Protein AF-0000000067830386 (afdb_homodimer)

Foldseek 3Di:
DPPPPPPPPPPPPPQDDKFKAKDWWWKAAPVPGIWIKMKMKIFHDLVNLVVCVVQAAAPVLVVVDDPPDDSQVSLFSRLQSVQASVRVCVVPVPDRNNQWHWAADPLGFTDIDGPPDDQKDKEKEDDGRMIMMMITHNLKFKFKYKDFQDPVCLVVLVVLADPVLLVQQVVADDDDSSQSSVQQVRQLQRVCSSVSNHPPDRSLQSYWDHWHQDLLGIKTAGDNCRQKIKDWHDAQRMIMMMMIGDPPRIDIDDDSVSSVVVNVSRNVSNVVVVVVVPDPDPDPPVPPCPDDD/DPPPPPPPPPPPPPQDDKFKAKDWWWKAAPVPGIWIKMKMKIFHDLVNLVVCVVQAAAPVLVVVDDPPDDSQVSLFSRLQSVQASVRVCVVPVPDRNNQWHWAADPLGFTDIDGPPDDQKDKEKEDDGRMIMMMITHNLKFKFKYKDFQDPVCLVVLVVLADPVLLVQQVVADDDDSSQSSVQQVRQLQRVCSSVSNHPPDRSLQSYWDHWHQDLLGIKTAGDNCRQKIKDWHDAQRMIMMMMIGDPPRIDIDDDSVSSVVVNVSRNVSNVVVVVVVPDPDPDPPVPPCPPDD

Organism: Methylorubrum extorquens (strain ATCC 14718 / DSM 1338 / JCM 2805 / NCIMB 9133 / AM1) (NCBI:txid272630)

Radius of gyration: 28.85 Å; Cα contacts (8 Å, |Δi|>4): 1240; chains: 2; bounding box: 57×114×112 Å

InterPro domains:
  IPR008278 4'-phosphopantetheinyl transferase domain [PF01648] (141-213)
  IPR037143 4'-phosphopantetheinyl transferase domain superfamily [G3DSA:3.90.470.20] (48-140)
  IPR037143 4'-phosphopantetheinyl transferase domain superfamily [G3DSA:3.90.470.20] (142-228)
  IPR037143 4'-phosphopantetheinyl transferase domain superfamily [SSF56214] (55-132)
  IPR037143 4'-phosphopantetheinyl transferase domain superfamily [SSF56214] (141-234)

Secondary structure (DSSP, 8-state):
----------------PPEEEEEEEEEE-TTT--EEEEEEEEE--HHHHHHHGGGT--HHHHTT--TT--HHHHHHHHHHHHHHHHHHHHH-TTS-GGG-EEEE-TTS-EEEESTT--SEEEEEEEETTEEEEEEEETTS--EEEEEE--GGGHHHHHHTS-HHHHHHHHTT--S-HHHHHHHHHHHHHHHHHHHT-GGGS-GGGG-EEEEE--TTSEEEEESS-TTEEEEEEEETTEEEEEEEEPTTT-EEE--HHHHHHHHHHHHHHHHHHHHHHHS----GGG-------/----------------PPEEEEEEEEEE-TTT--EEEEEEEEE--HHHHHHHGGGT--HHHHTT--TT--HHHHHHHHHHHHHHHHHHHHH-TTS-GGG-EEEE-TTS-EEEE-TT--SEEEEEEEETTEEEEEEEETTS--EEEEEE--GGGHHHHHHTS-HHHHHHHHTT--S-HHHHHHHHHHHHHHHHHHHT-GGGS-GGGG-EEEEE--TTSEEEEESS-TTEEEEEEEETTEEEEEEEEPTTT-EEE--HHHHHHHHHHHHHHHHHHHHHHHS----GGG-------

Nearest PDB structures (foldseek):
  1qr0-assembly1_A  TM=6.878E-01  e=4.563E-08  Bacillus subtilis
  4dxe-assembly2_E  TM=7.162E-01  e=5.965E-04  Staphylococcus aureus subsp. aureus COL
  3hyk-assembly1_B  TM=7.545E-01  e=2.517E-03  Bacillus anthracis
  1fth-assembly1_C  TM=7.379E-01  e=2.371E-03  Streptococcus pneumoniae
  2bdd-assembly1_A  TM=6.436E-01  e=2.774E-02  Plasmodium yoelii yoelii

Structure (mmCIF, N/CA/C/O backbone):
data_AF-0000000067830386-model_v1
#
loop_
_entity.id
_entity.type
_entity.pdbx_description
1 polymer "4'-phosphopantetheinyl transferase domain-containing protein"
#
loop_
_atom_site.group_PDB
_atom_site.id
_atom_site.type_symbol
_atom_site.label_atom_id
_atom_site.label_alt_id
_atom_site.label_comp_id
_atom_site.label_asym_id
_atom_site.label_entity_id
_atom_site.label_seq_id
_atom_site.pdbx_PDB_ins_code
_atom_site.Cartn_x
_atom_site.Cartn_y
_atom_site.Cartn_z
_atom_site.occupancy
_atom_site.B_iso_or_equiv
_atom_site.auth_seq_id
_atom_site.auth_comp_id
_atom_site.auth_asym_id
_atom_site.auth_atom_id
_atom_site.pdbx_PDB_model_num
ATOM 1 N N . MET A 1 1 ? -26.281 -62.743 -40.25 1 28.45 1 MET A N 1
ATOM 2 C CA . MET A 1 1 ? -24.985 -62.093 -40.078 1 28.45 1 MET A CA 1
ATOM 3 C C . MET A 1 1 ? -25.119 -60.826 -39.239 1 28.45 1 MET A C 1
ATOM 5 O O . MET A 1 1 ? -25.659 -59.822 -39.706 1 28.45 1 MET A O 1
ATOM 9 N N . THR A 1 2 ? -25.433 -60.996 -37.906 1 33.27 2 THR A N 1
ATOM 10 C CA . THR A 1 2 ? -25.781 -60.167 -36.757 1 33.27 2 THR A CA 1
ATOM 11 C C . THR A 1 2 ? -24.611 -59.269 -36.364 1 33.27 2 THR A C 1
ATOM 13 O O . THR A 1 2 ? -23.566 -59.757 -35.929 1 33.27 2 THR A O 1
ATOM 16 N N . GLY A 1 3 ? -24.289 -58.257 -37.245 1 26.82 3 GLY A N 1
ATOM 17 C CA . GLY A 1 3 ? -23.169 -57.361 -37.008 1 26.82 3 GLY A CA 1
ATOM 18 C C . GLY A 1 3 ? -23.229 -56.676 -35.656 1 26.82 3 GLY A C 1
ATOM 19 O O . GLY A 1 3 ? -24.164 -55.923 -35.376 1 26.82 3 GLY A O 1
ATOM 20 N N . GLU A 1 4 ? -22.792 -57.346 -34.619 1 31 4 GLU A N 1
ATOM 21 C CA . GLU A 1 4 ? -22.572 -56.765 -33.298 1 31 4 GLU A CA 1
ATOM 22 C C . GLU A 1 4 ? -21.668 -55.538 -33.379 1 31 4 GLU A C 1
ATOM 24 O O . GLU A 1 4 ? -20.484 -55.652 -33.704 1 31 4 GLU A O 1
ATOM 29 N N . GLU A 1 5 ? -22.204 -54.4 -33.921 1 31.5 5 GLU A N 1
ATOM 30 C CA . GLU A 1 5 ? -21.429 -53.166 -33.839 1 31.5 5 GLU A CA 1
ATOM 31 C C . GLU A 1 5 ? -20.955 -52.906 -32.412 1 31.5 5 GLU A C 1
ATOM 33 O O . GLU A 1 5 ? -21.755 -52.921 -31.474 1 31.5 5 GLU A O 1
ATOM 38 N N . SER A 1 6 ? -19.725 -53.222 -32.098 1 27.4 6 SER A N 1
ATOM 39 C CA . SER A 1 6 ? -19.032 -52.929 -30.848 1 27.4 6 SER A CA 1
ATOM 40 C C . SER A 1 6 ? -19.165 -51.457 -30.474 1 27.4 6 SER A C 1
ATOM 42 O O . SER A 1 6 ? -18.975 -50.577 -31.316 1 27.4 6 SER A O 1
ATOM 44 N N . ALA A 1 7 ? -20.015 -51.167 -29.548 1 35.16 7 ALA A N 1
ATOM 45 C CA . ALA A 1 7 ? -20.096 -49.914 -28.803 1 35.16 7 ALA A CA 1
ATOM 46 C C . ALA A 1 7 ? -18.717 -49.469 -28.326 1 35.16 7 ALA A C 1
ATOM 48 O O . ALA A 1 7 ? -18.191 -50 -27.345 1 35.16 7 ALA A O 1
ATOM 49 N N . GLU A 1 8 ? -17.694 -49.354 -29.26 1 27.71 8 GLU A N 1
ATOM 50 C CA . GLU A 1 8 ? -16.469 -48.737 -28.759 1 27.71 8 GLU A CA 1
ATOM 51 C C . GLU A 1 8 ? -16.78 -47.545 -27.858 1 27.71 8 GLU A C 1
ATOM 53 O O . GLU A 1 8 ? -17.602 -46.695 -28.207 1 27.71 8 GLU A O 1
ATOM 58 N N . SER A 1 9 ? -16.551 -47.633 -26.578 1 32.17 9 SER A N 1
ATOM 59 C CA . SER A 1 9 ? -16.543 -46.72 -25.44 1 32.17 9 SER A CA 1
ATOM 60 C C . SER A 1 9 ? -15.816 -45.423 -25.777 1 32.17 9 SER A C 1
ATOM 62 O O . SER A 1 9 ? -14.656 -45.445 -26.195 1 32.17 9 SER A O 1
ATOM 64 N N . ALA A 1 10 ? -16.486 -44.479 -26.39 1 34.95 10 ALA A N 1
ATOM 65 C CA . ALA A 1 10 ? -15.906 -43.139 -26.436 1 34.95 10 ALA A CA 1
ATOM 66 C C . ALA A 1 10 ? -15.203 -42.8 -25.125 1 34.95 10 ALA A C 1
ATOM 68 O O . ALA A 1 10 ? -15.837 -42.749 -24.068 1 34.95 10 ALA A O 1
ATOM 69 N N . ALA A 1 11 ? -13.982 -43.186 -24.89 1 36.98 11 ALA A N 1
ATOM 70 C CA . ALA A 1 11 ? -13.091 -42.612 -23.885 1 36.98 11 ALA A CA 1
ATOM 71 C C . ALA A 1 11 ? -13.352 -41.118 -23.711 1 36.98 11 ALA A C 1
ATOM 73 O O . ALA A 1 11 ? -13.198 -40.34 -24.655 1 36.98 11 ALA A O 1
ATOM 74 N N . GLY A 1 12 ? -14.427 -40.709 -23.016 1 34.43 12 GLY A N 1
ATOM 75 C CA . GLY A 1 12 ? -14.726 -39.345 -22.609 1 34.43 12 GLY A CA 1
ATOM 76 C C . GLY A 1 12 ? -13.485 -38.527 -22.307 1 34.43 12 GLY A C 1
ATOM 77 O O . GLY A 1 12 ? -12.462 -39.073 -21.887 1 34.43 12 GLY A O 1
ATOM 78 N N . THR A 1 13 ? -13.142 -37.523 -23.071 1 39.64 13 THR A N 1
ATOM 79 C CA . THR A 1 13 ? -12.169 -36.484 -22.752 1 39.64 13 THR A CA 1
ATOM 80 C C . THR A 1 13 ? -12.127 -36.224 -21.249 1 39.64 13 THR A C 1
ATOM 82 O O . THR A 1 13 ? -13.127 -35.81 -20.658 1 39.64 13 THR A O 1
ATOM 85 N N . GLY A 1 14 ? -11.676 -37.034 -20.334 1 42.33 14 GLY A N 1
ATOM 86 C CA . GLY A 1 14 ? -11.474 -36.832 -18.908 1 42.33 14 GLY A CA 1
ATOM 87 C C . GLY A 1 14 ? -11.323 -35.371 -18.528 1 42.33 14 GLY A C 1
ATOM 88 O O . GLY A 1 14 ? -10.353 -34.72 -18.919 1 42.33 14 GLY A O 1
ATOM 89 N N . THR A 1 15 ? -12.411 -34.536 -18.464 1 52.46 15 THR A N 1
ATOM 90 C CA . THR A 1 15 ? -12.494 -33.141 -18.046 1 52.46 15 THR A CA 1
ATOM 91 C C . THR A 1 15 ? -11.541 -32.866 -16.887 1 52.46 15 THR A C 1
ATOM 93 O O . THR A 1 15 ? -11.711 -33.41 -15.794 1 52.46 15 THR A O 1
ATOM 96 N N . ALA A 1 16 ? -10.3 -32.545 -17.099 1 72.3 16 ALA A N 1
ATOM 97 C CA . ALA A 1 16 ? -9.231 -32.325 -16.129 1 72.3 16 ALA A CA 1
ATOM 98 C C . ALA A 1 16 ? -9.694 -31.409 -15 1 72.3 16 ALA A C 1
ATOM 100 O O . ALA A 1 16 ? -10.212 -30.319 -15.25 1 72.3 16 ALA A O 1
ATOM 101 N N . VAL A 1 17 ? -10.004 -31.924 -13.797 1 86.85 17 VAL A N 1
ATOM 102 C CA . VAL A 1 17 ? -10.374 -31.271 -12.545 1 86.85 17 VAL A CA 1
ATOM 103 C C . VAL A 1 17 ? -9.274 -30.3 -12.124 1 86.85 17 VAL A C 1
ATOM 105 O O . VAL A 1 17 ? -8.086 -30.617 -12.222 1 86.85 17 VAL A O 1
ATOM 108 N N . PRO A 1 18 ? -9.725 -29.099 -11.805 1 95.59 18 PRO A N 1
ATOM 109 C CA . PRO A 1 18 ? -8.734 -28.134 -11.323 1 95.59 18 PRO A CA 1
ATOM 110 C C . PRO A 1 18 ? -7.98 -28.628 -10.09 1 95.59 18 PRO A C 1
ATOM 112 O O . PRO A 1 18 ? -8.498 -29.456 -9.336 1 95.59 18 PRO A O 1
ATOM 115 N N . LEU A 1 19 ? -6.78 -28.348 -9.987 1 97.83 19 LEU A N 1
ATOM 116 C CA . LEU A 1 19 ? -6.005 -28.494 -8.76 1 97.83 19 LEU A CA 1
ATOM 117 C C . LEU A 1 19 ? -6.109 -27.24 -7.899 1 97.83 19 LEU A C 1
ATOM 119 O O . LEU A 1 19 ? -5.875 -26.13 -8.381 1 97.83 19 LEU A O 1
ATOM 123 N N . VAL A 1 20 ? -6.487 -27.435 -6.649 1 98 20 VAL A N 1
ATOM 124 C CA . VAL A 1 20 ? -6.546 -26.312 -5.72 1 98 20 VAL A CA 1
ATOM 125 C C . VAL A 1 20 ? -5.921 -26.711 -4.385 1 98 20 VAL A C 1
ATOM 127 O O . VAL A 1 20 ? -6.23 -27.773 -3.841 1 98 20 VAL A O 1
ATOM 130 N N . ARG A 1 21 ? -5.029 -25.947 -3.92 1 97.88 21 ARG A N 1
ATOM 131 C CA . ARG A 1 21 ? -4.471 -26.036 -2.575 1 97.88 21 ARG A CA 1
ATOM 132 C C . ARG A 1 21 ? -4.579 -24.7 -1.848 1 97.88 21 ARG A C 1
ATOM 134 O O . ARG A 1 21 ? -4.356 -23.643 -2.442 1 97.88 21 ARG A O 1
ATOM 141 N N . SER A 1 22 ? -5.001 -24.726 -0.624 1 96.63 22 SER A N 1
ATOM 142 C CA . SER A 1 22 ? -5.089 -23.506 0.172 1 96.63 22 SER A CA 1
ATOM 143 C C . SER A 1 22 ? -4.267 -23.62 1.451 1 96.63 22 SER A C 1
ATOM 145 O O . SER A 1 22 ? -4.128 -24.71 2.011 1 96.63 22 SER A O 1
ATOM 147 N N . LEU A 1 23 ? -3.709 -22.593 1.867 1 97.22 23 LEU A N 1
ATOM 148 C CA . LEU A 1 23 ? -2.926 -22.478 3.093 1 97.22 23 LEU A CA 1
ATOM 149 C C . LEU A 1 23 ? -3.415 -21.311 3.944 1 97.22 23 LEU A C 1
ATOM 151 O O . LEU A 1 23 ? -3.381 -20.16 3.504 1 97.22 23 LEU A O 1
ATOM 155 N N . ARG A 1 24 ? -3.897 -21.617 5.103 1 96.59 24 ARG A N 1
ATOM 156 C CA . ARG A 1 24 ? -4.263 -20.572 6.054 1 96.59 24 ARG A CA 1
ATOM 157 C C . ARG A 1 24 ? -3.034 -20.044 6.786 1 96.59 24 ARG A C 1
ATOM 159 O O . ARG A 1 24 ? -2.248 -20.821 7.333 1 96.59 24 ARG A O 1
ATOM 166 N N . LEU A 1 25 ? -2.851 -18.784 6.753 1 96.86 25 LEU A N 1
ATOM 167 C CA . LEU A 1 25 ? -1.75 -18.106 7.428 1 96.86 25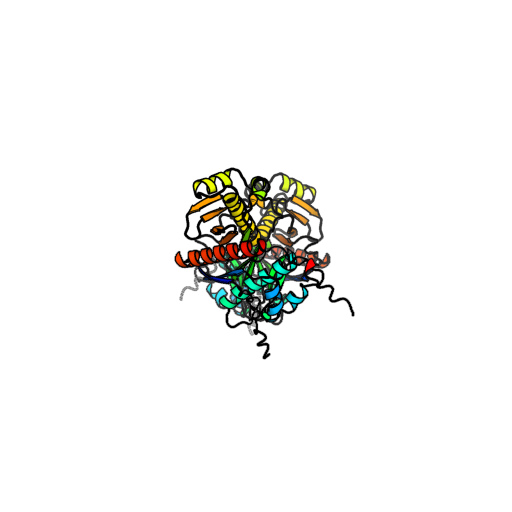 LEU A CA 1
ATOM 168 C C . LEU A 1 25 ? -2.23 -17.436 8.711 1 96.86 25 LEU A C 1
ATOM 170 O O . LEU A 1 25 ? -3.12 -16.583 8.676 1 96.86 25 LEU A O 1
ATOM 174 N N . THR A 1 26 ? -1.706 -17.845 9.77 1 96.1 26 THR A N 1
ATOM 175 C CA . THR A 1 26 ? -1.974 -17.2 11.051 1 96.1 26 THR A CA 1
ATOM 176 C C . THR A 1 26 ? -0.77 -16.38 11.506 1 96.1 26 THR A C 1
ATOM 178 O O . THR A 1 26 ? 0.34 -16.904 11.615 1 96.1 26 THR A O 1
ATOM 181 N N . LEU A 1 27 ? -1.011 -15.141 11.73 1 96.34 27 LEU A N 1
ATOM 182 C CA . LEU A 1 27 ? 0.049 -14.242 12.173 1 96.34 27 LEU A CA 1
ATOM 183 C C . LEU A 1 27 ? -0.253 -13.689 13.562 1 96.34 27 LEU A C 1
ATOM 185 O O . LEU A 1 27 ? -1.373 -13.248 13.83 1 96.34 27 LEU A O 1
ATOM 189 N N . GLU A 1 28 ? 0.675 -13.768 14.418 1 95.49 28 GLU A N 1
ATOM 190 C CA . GLU A 1 28 ? 0.606 -13.096 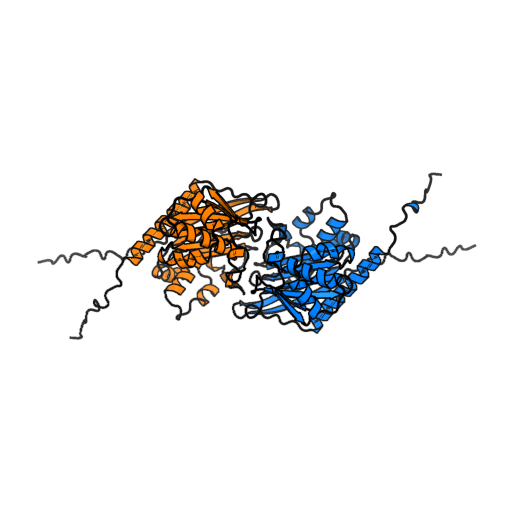15.712 1 95.49 28 GLU A CA 1
ATOM 191 C C . GLU A 1 28 ? 1.165 -11.679 15.628 1 95.49 28 GLU A C 1
ATOM 193 O O . GLU A 1 28 ? 2.318 -11.483 15.237 1 95.49 28 GLU A O 1
ATOM 198 N N . ALA A 1 29 ? 0.363 -10.772 15.993 1 93.32 29 ALA A N 1
ATOM 199 C CA . ALA A 1 29 ? 0.75 -9.366 15.922 1 93.32 29 ALA A CA 1
ATOM 200 C C . ALA A 1 29 ? 0.382 -8.63 17.207 1 93.32 29 ALA A C 1
ATOM 202 O O . ALA A 1 29 ? -0.799 -8.481 17.528 1 93.32 29 ALA A O 1
ATOM 203 N N . PRO A 1 30 ? 1.302 -8.1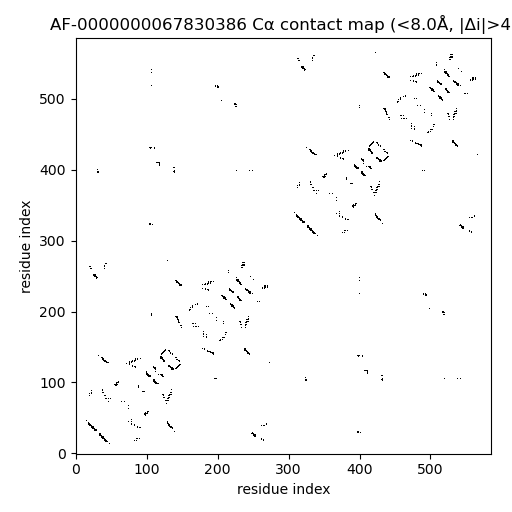31 17.914 1 89.91 30 PRO A N 1
ATOM 204 C CA . PRO A 1 30 ? 1.046 -7.478 19.2 1 89.91 30 PRO A CA 1
ATOM 205 C C . PRO A 1 30 ? 0.146 -6.252 19.071 1 89.91 30 PRO A C 1
ATOM 207 O O . PRO A 1 30 ? -0.656 -5.973 19.965 1 89.91 30 PRO A O 1
ATOM 210 N N . ARG A 1 31 ? 0.183 -5.572 18.04 1 84.76 31 ARG A N 1
ATOM 211 C CA . ARG A 1 31 ? -0.52 -4.301 17.898 1 84.76 31 ARG A CA 1
ATOM 212 C C . ARG A 1 31 ? -1.97 -4.522 17.478 1 84.76 31 ARG A C 1
ATOM 214 O O . ARG A 1 31 ? -2.851 -3.738 17.837 1 84.76 31 ARG A O 1
ATOM 221 N N . THR A 1 32 ? -2.205 -5.561 16.717 1 89.18 32 THR A N 1
ATOM 222 C CA . THR A 1 32 ? -3.52 -5.733 16.111 1 89.18 32 THR A CA 1
ATOM 223 C C . THR A 1 32 ? -4.213 -6.975 16.663 1 89.18 32 THR A C 1
ATOM 225 O O . THR A 1 32 ? -5.416 -7.16 16.468 1 89.18 32 THR A O 1
ATOM 228 N N . GLY A 1 33 ? -3.486 -7.817 17.36 1 91.11 33 GLY A N 1
ATOM 229 C CA . GLY A 1 33 ? -3.976 -9.159 17.632 1 91.11 33 GLY A CA 1
ATOM 230 C C . GLY A 1 33 ? -3.748 -10.121 16.481 1 91.11 33 GLY A C 1
ATOM 231 O O . GLY A 1 33 ? -3.105 -9.771 15.49 1 91.11 33 GLY A O 1
ATOM 232 N N . PRO A 1 34 ? -4.243 -11.292 16.639 1 93.94 34 PRO A N 1
ATOM 233 C CA . PRO A 1 34 ? -4.011 -12.301 15.603 1 93.94 34 PRO A CA 1
ATOM 234 C C . PRO A 1 34 ? -4.647 -11.931 14.265 1 93.94 34 PRO A C 1
ATOM 236 O O . PRO A 1 34 ? -5.743 -11.366 14.234 1 93.94 34 PRO A O 1
ATOM 239 N N . ILE A 1 35 ? -3.983 -12.214 13.232 1 94.85 35 ILE A N 1
ATOM 240 C CA . ILE A 1 35 ? -4.413 -11.932 11.867 1 94.85 35 ILE A CA 1
ATOM 241 C C . ILE A 1 35 ? -4.477 -13.231 11.067 1 94.85 35 ILE A C 1
ATOM 243 O O . ILE A 1 35 ? -3.613 -14.099 11.211 1 94.85 35 ILE A O 1
ATOM 247 N N . GLN A 1 36 ? -5.49 -13.315 10.273 1 95.48 36 GLN A N 1
ATOM 248 C CA . GLN A 1 36 ? -5.626 -14.451 9.367 1 95.48 36 GLN A CA 1
ATOM 249 C C . GLN A 1 36 ? -5.511 -14.009 7.911 1 95.48 36 GLN A C 1
ATOM 251 O O . GLN A 1 36 ? -5.992 -12.935 7.543 1 95.48 36 GLN A O 1
ATOM 256 N N . ALA A 1 37 ? -4.874 -14.765 7.098 1 97.26 37 ALA A N 1
ATOM 257 C CA . ALA A 1 37 ? -4.807 -14.653 5.643 1 97.26 37 ALA A CA 1
ATOM 258 C C . ALA A 1 37 ? -4.893 -16.025 4.983 1 97.26 37 ALA A C 1
ATOM 260 O O . ALA A 1 37 ? -4.757 -17.053 5.652 1 97.26 37 ALA A O 1
ATOM 261 N N . VAL A 1 38 ? -5.2 -16.028 3.715 1 98.01 38 VAL A N 1
ATOM 262 C CA . VAL A 1 38 ? -5.3 -17.302 3.011 1 98.01 38 VAL A CA 1
ATOM 263 C C . VAL A 1 38 ? -4.588 -17.205 1.663 1 98.01 38 VAL A C 1
ATOM 265 O O . VAL A 1 38 ? -4.802 -16.254 0.908 1 98.01 38 VAL A O 1
ATOM 268 N N . LEU A 1 39 ? -3.745 -18.133 1.423 1 98.36 39 LEU A N 1
ATOM 269 C CA . LEU A 1 39 ? -3.07 -18.325 0.144 1 98.36 39 LEU A CA 1
ATOM 270 C C . LEU A 1 39 ? -3.678 -19.496 -0.622 1 98.36 39 LEU A C 1
ATOM 272 O O . LEU A 1 39 ? -3.964 -20.543 -0.038 1 98.36 39 LEU A O 1
ATOM 276 N N . ALA A 1 40 ? -3.937 -19.312 -1.909 1 98.63 40 ALA A N 1
ATOM 277 C CA . ALA A 1 40 ? -4.434 -20.403 -2.743 1 98.63 40 ALA A CA 1
ATOM 278 C C . ALA A 1 40 ? -3.571 -20.579 -3.988 1 98.63 40 ALA A C 1
ATOM 280 O O . ALA A 1 40 ? -3.144 -19.597 -4.599 1 98.63 40 ALA A O 1
ATOM 281 N N . LEU A 1 41 ? -3.291 -21.749 -4.291 1 98.73 41 LEU A N 1
ATOM 282 C CA . LEU A 1 41 ? -2.694 -22.206 -5.541 1 98.73 41 LEU A CA 1
ATOM 283 C C . LEU A 1 41 ? -3.719 -22.946 -6.394 1 98.73 41 LEU A C 1
ATOM 285 O O . LEU A 1 41 ? -4.422 -23.83 -5.9 1 98.73 41 LEU A O 1
ATOM 289 N N . ALA A 1 42 ? -3.811 -22.556 -7.661 1 98.68 42 ALA A N 1
ATOM 290 C CA . ALA A 1 42 ? -4.751 -23.223 -8.558 1 98.68 42 ALA A CA 1
ATOM 291 C C . ALA A 1 42 ? -4.104 -23.52 -9.908 1 98.68 42 ALA A C 1
ATOM 293 O O . ALA A 1 42 ? -3.251 -22.761 -10.375 1 98.68 42 ALA A O 1
ATOM 294 N N . SER A 1 43 ? -4.513 -24.558 -10.502 1 98.41 43 SER A N 1
ATOM 295 C CA . SER A 1 43 ? -4.147 -24.948 -11.86 1 98.41 43 SER A CA 1
ATOM 296 C C . SER A 1 43 ? -5.332 -25.561 -12.598 1 98.41 43 SER A C 1
ATOM 298 O O . SER A 1 43 ? -5.995 -26.461 -12.078 1 98.41 43 SER A O 1
ATOM 300 N N . ALA A 1 44 ? -5.623 -25.051 -13.758 1 97.37 44 ALA A N 1
ATOM 301 C CA . ALA A 1 44 ? -6.735 -25.55 -14.563 1 97.37 44 ALA A CA 1
ATOM 302 C C . ALA A 1 44 ? -6.553 -25.19 -16.035 1 97.37 44 ALA A C 1
ATOM 304 O O . ALA A 1 44 ? -5.982 -24.146 -16.358 1 97.37 44 ALA A O 1
ATOM 305 N N . PRO A 1 45 ? -7.055 -26.009 -16.941 1 95.48 45 PRO A N 1
ATOM 306 C CA . PRO A 1 45 ? -7.005 -25.664 -18.364 1 95.48 45 PRO A CA 1
ATOM 307 C C . PRO A 1 45 ? -8.006 -24.574 -18.742 1 95.48 45 PRO A C 1
ATOM 309 O O . PRO A 1 45 ? -9.015 -24.393 -18.056 1 95.48 45 PRO A O 1
ATOM 312 N N . LEU A 1 46 ? -7.743 -23.903 -19.775 1 94.74 46 LEU A N 1
ATOM 313 C CA . LEU A 1 46 ? -8.554 -22.778 -20.229 1 94.74 46 LEU A CA 1
ATOM 314 C C . LEU A 1 46 ? -9.988 -23.218 -20.503 1 94.74 46 LEU A C 1
ATOM 316 O O . LEU A 1 46 ? -10.937 -22.517 -20.143 1 94.74 46 LEU A O 1
ATOM 320 N N . ASP A 1 47 ? -10.178 -24.411 -21.126 1 94.09 47 ASP A N 1
ATOM 321 C CA . ASP A 1 47 ? -11.511 -24.882 -21.492 1 94.09 47 ASP A CA 1
ATOM 322 C C . ASP A 1 47 ? -12.382 -25.079 -20.254 1 94.09 47 ASP A C 1
ATOM 324 O O . ASP A 1 47 ? -13.562 -24.721 -20.255 1 94.09 47 ASP A O 1
ATOM 328 N N . TRP A 1 48 ? -11.761 -25.622 -19.281 1 95.95 48 TRP A N 1
ATOM 329 C CA . TRP A 1 48 ? -12.515 -25.814 -18.047 1 95.95 48 TRP A CA 1
ATOM 330 C C . TRP A 1 48 ? -12.911 -24.474 -17.436 1 95.95 48 TRP A C 1
ATOM 332 O O . TRP A 1 48 ? -14.057 -24.289 -17.02 1 95.95 48 TRP A O 1
ATOM 342 N N . LEU A 1 49 ? -11.989 -23.568 -17.347 1 96.66 49 LEU A N 1
ATOM 343 C CA . LEU A 1 49 ? -12.236 -22.252 -16.768 1 96.66 49 LEU A CA 1
ATOM 344 C C . LEU A 1 49 ? -13.356 -21.533 -17.512 1 96.66 49 LEU A C 1
ATOM 346 O O . LEU A 1 49 ? -14.234 -20.932 -16.89 1 96.66 49 LEU A O 1
ATOM 350 N N . ASP A 1 50 ? -13.332 -21.646 -18.776 1 94.59 50 ASP A N 1
ATOM 351 C CA . ASP A 1 50 ? -14.358 -21.004 -19.591 1 94.59 50 ASP A CA 1
ATOM 352 C C . ASP A 1 50 ? -15.734 -21.606 -19.316 1 94.59 50 ASP A C 1
ATOM 354 O O . ASP A 1 50 ? -16.722 -20.879 -19.192 1 94.59 50 ASP A O 1
ATOM 358 N N . ALA A 1 51 ? -15.728 -22.864 -19.226 1 95.67 51 ALA A N 1
ATOM 359 C CA . ALA A 1 51 ? -16.99 -23.574 -19.039 1 95.67 51 ALA A CA 1
ATOM 360 C C . ALA A 1 51 ? -17.58 -23.29 -17.661 1 95.67 51 ALA A C 1
ATOM 362 O O . ALA A 1 51 ? -18.798 -23.356 -17.474 1 95.67 51 ALA A O 1
ATOM 363 N N . HIS A 1 52 ? -16.764 -22.925 -16.694 1 96.66 52 HIS A N 1
ATOM 364 C CA . HIS A 1 52 ? -17.235 -22.828 -15.317 1 96.66 52 HIS A CA 1
ATOM 365 C C . HIS A 1 52 ? -17.169 -21.39 -14.812 1 96.66 52 HIS A C 1
ATOM 367 O O . HIS A 1 52 ? -17.402 -21.132 -13.629 1 96.66 52 HIS A O 1
ATOM 373 N N . ARG A 1 53 ? -16.813 -20.413 -15.617 1 95.56 53 ARG A N 1
ATOM 374 C CA . ARG A 1 53 ? -16.539 -19.044 -15.191 1 95.56 53 ARG A CA 1
ATOM 375 C C . ARG A 1 53 ? -17.766 -18.418 -14.537 1 95.56 53 ARG A C 1
ATOM 377 O O . ARG A 1 53 ? -17.639 -17.58 -13.641 1 95.56 53 ARG A O 1
ATOM 384 N N . GLY A 1 54 ? -18.992 -18.854 -14.876 1 95.09 54 GLY A N 1
ATOM 385 C CA . GLY A 1 54 ? -20.216 -18.356 -14.266 1 95.09 54 GLY A CA 1
ATOM 386 C C . GLY A 1 54 ? -20.32 -18.68 -12.788 1 95.09 54 GLY A C 1
ATOM 387 O O . GLY A 1 54 ? -21.11 -18.066 -12.067 1 95.09 54 GLY A O 1
ATOM 388 N N . GLY A 1 55 ? -19.503 -19.62 -12.333 1 95.64 55 GLY A N 1
ATOM 389 C CA . GLY A 1 55 ? -19.56 -20.058 -10.947 1 95.64 55 GLY A CA 1
ATOM 390 C C . GLY A 1 55 ? -18.659 -19.254 -10.029 1 95.64 55 GLY A C 1
ATOM 391 O O . GLY A 1 55 ? -18.774 -19.342 -8.805 1 95.64 55 GLY A O 1
ATOM 392 N N . PHE A 1 56 ? -17.77 -18.359 -10.673 1 96.08 56 PHE A N 1
ATOM 393 C CA . PHE A 1 56 ? -16.859 -17.694 -9.749 1 96.08 56 PHE A CA 1
ATOM 394 C C . PHE A 1 56 ? -16.614 -16.251 -10.175 1 96.08 56 PHE A C 1
ATOM 396 O O . PHE A 1 56 ? -16.13 -15.439 -9.384 1 96.08 56 PHE A O 1
ATOM 403 N N . LEU A 1 57 ? -16.996 -15.813 -11.339 1 96.89 57 LEU A N 1
ATOM 404 C CA . LEU A 1 57 ? -16.709 -14.455 -11.786 1 96.89 57 LEU A CA 1
ATOM 405 C C . LEU A 1 57 ? -17.83 -13.502 -11.385 1 96.89 57 LEU A C 1
ATOM 407 O O . LEU A 1 57 ? -19.01 -13.839 -11.505 1 96.89 57 LEU A O 1
ATOM 411 N N . HIS A 1 58 ? -17.454 -12.433 -10.9 1 96.23 58 HIS A N 1
ATOM 412 C CA . HIS A 1 58 ? -18.36 -11.292 -10.82 1 96.23 58 HIS A CA 1
ATOM 413 C C . HIS A 1 58 ? -18.645 -10.717 -12.203 1 96.23 58 HIS A C 1
ATOM 415 O O . HIS A 1 58 ? -17.799 -10.791 -13.097 1 96.23 58 HIS A O 1
ATOM 421 N N . ALA A 1 59 ? -19.771 -10.068 -12.377 1 95.29 59 ALA A N 1
ATOM 422 C CA . ALA A 1 59 ? -20.166 -9.492 -13.659 1 95.29 59 ALA A CA 1
ATOM 423 C C . ALA A 1 59 ? -19.117 -8.506 -14.165 1 95.29 59 ALA A C 1
ATOM 425 O O . ALA A 1 59 ? -18.812 -8.472 -15.359 1 95.29 59 ALA A O 1
ATOM 426 N N . ALA A 1 60 ? -18.57 -7.733 -13.295 1 93.38 60 ALA A N 1
ATOM 427 C CA . ALA A 1 60 ? -17.57 -6.736 -13.666 1 93.38 60 ALA A CA 1
ATOM 428 C C . ALA A 1 60 ? -16.289 -7.402 -14.161 1 93.38 60 ALA A C 1
ATOM 430 O O . ALA A 1 60 ? -15.57 -6.839 -14.99 1 93.38 60 ALA A O 1
ATOM 431 N N . GLU A 1 61 ? -15.933 -8.574 -13.684 1 95.14 61 GLU A N 1
ATOM 432 C CA . GLU A 1 61 ? -14.778 -9.337 -14.149 1 95.14 61 GLU A CA 1
ATOM 433 C C . GLU A 1 61 ? -15.036 -9.944 -15.524 1 95.14 61 GLU A C 1
ATOM 435 O O . GLU A 1 61 ? -14.145 -9.966 -16.376 1 95.14 61 GLU A O 1
ATOM 440 N N . GLU A 1 62 ? -16.234 -10.449 -15.662 1 94.24 62 GLU A N 1
ATOM 441 C CA . GLU A 1 62 ? -16.621 -11.013 -16.952 1 94.24 62 GLU A CA 1
ATOM 442 C C . GLU A 1 62 ? -16.49 -9.98 -18.067 1 94.24 62 GLU A C 1
ATOM 444 O O . GLU A 1 62 ? -16.115 -10.318 -19.192 1 94.24 62 GLU A O 1
ATOM 449 N N . ALA A 1 63 ? -16.795 -8.802 -17.693 1 91.66 63 ALA A N 1
ATOM 450 C CA . ALA A 1 63 ? -16.752 -7.715 -18.668 1 91.66 63 ALA A CA 1
ATOM 451 C C . ALA A 1 63 ? -15.329 -7.482 -19.167 1 91.66 63 ALA A C 1
ATOM 453 O O . ALA A 1 63 ? -15.126 -6.873 -20.22 1 91.66 63 ALA A O 1
ATOM 454 N N . LEU A 1 64 ? -14.356 -7.943 -18.456 1 89.46 64 LEU A N 1
ATOM 455 C CA . LEU A 1 64 ? -12.964 -7.802 -18.868 1 89.46 64 LEU A CA 1
ATOM 456 C C . LEU A 1 64 ? -12.614 -8.812 -19.956 1 89.46 64 LEU A C 1
ATOM 458 O O . LEU A 1 64 ? -11.589 -8.676 -20.628 1 89.46 64 LEU A O 1
ATOM 462 N N . LEU A 1 65 ? -13.415 -9.873 -20.036 1 91.2 65 LEU A N 1
ATOM 463 C CA . LEU A 1 65 ? -13.185 -10.925 -21.021 1 91.2 65 LEU A CA 1
ATOM 464 C C . LEU A 1 65 ? -13.773 -10.54 -22.374 1 91.2 65 LEU A C 1
ATOM 466 O O . LEU A 1 65 ? -14.966 -10.739 -22.616 1 91.2 65 LEU A O 1
ATOM 470 N N . THR A 1 66 ? -12.988 -9.926 -23.063 1 84.92 66 THR A N 1
ATOM 471 C CA . THR A 1 66 ? -13.458 -9.543 -24.389 1 84.92 66 THR A CA 1
ATOM 472 C C . THR A 1 66 ? -13.16 -10.641 -25.406 1 84.92 66 THR A C 1
ATOM 474 O O . THR A 1 66 ? -12.276 -11.472 -25.189 1 84.92 66 THR A O 1
ATOM 477 N N . ASP A 1 67 ? -13.848 -10.656 -26.475 1 80.82 67 ASP A N 1
ATOM 478 C CA . ASP A 1 67 ? -13.646 -11.638 -27.535 1 80.82 67 ASP A CA 1
ATOM 479 C C . ASP A 1 67 ? -12.281 -11.461 -28.196 1 80.82 67 ASP A C 1
ATOM 481 O O . ASP A 1 67 ? -11.784 -12.372 -28.861 1 80.82 67 ASP A O 1
ATOM 485 N N . ARG A 1 68 ? -11.681 -10.411 -27.929 1 82.9 68 ARG A N 1
ATOM 486 C CA . ARG A 1 68 ? -10.436 -10.085 -28.617 1 82.9 68 ARG A CA 1
ATOM 487 C C . ARG A 1 68 ? -9.227 -10.547 -27.809 1 82.9 68 ARG A C 1
ATOM 489 O O . ARG A 1 68 ? -8.092 -10.471 -28.283 1 82.9 68 ARG A O 1
ATOM 496 N N . LEU A 1 69 ? -9.524 -11.074 -26.723 1 85.68 69 LEU A N 1
ATOM 497 C CA . LEU A 1 69 ? -8.392 -11.501 -25.908 1 85.68 69 LEU A CA 1
ATOM 498 C C . LEU A 1 69 ? -7.776 -12.782 -26.461 1 85.68 69 LEU A C 1
ATOM 500 O O . LEU A 1 69 ? -8.489 -13.75 -26.736 1 85.68 69 LEU A O 1
ATOM 504 N N . HIS A 1 70 ? -6.496 -12.734 -26.588 1 89.76 70 HIS A N 1
ATOM 505 C CA . HIS A 1 70 ? -5.758 -13.941 -26.942 1 89.76 70 HIS A CA 1
ATOM 506 C C . HIS A 1 70 ? -5.877 -14.999 -25.85 1 89.76 70 HIS A C 1
ATOM 508 O O . HIS A 1 70 ? -6.113 -14.671 -24.685 1 89.76 70 HIS A O 1
ATOM 514 N N . ALA A 1 71 ? -5.762 -16.228 -26.25 1 89.98 71 ALA A N 1
ATOM 515 C CA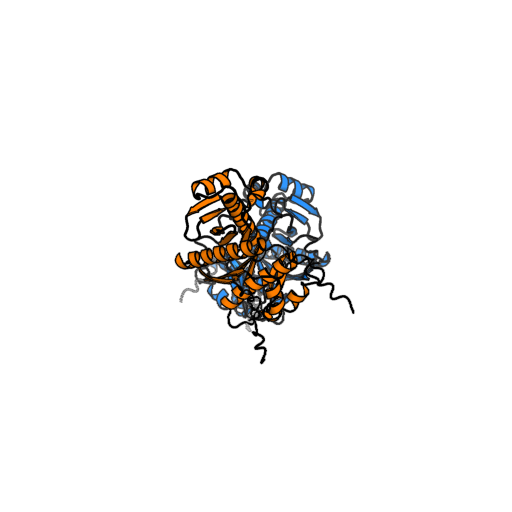 . ALA A 1 71 ? -5.974 -17.37 -25.364 1 89.98 71 ALA A CA 1
ATOM 516 C C . ALA A 1 71 ? -5.07 -17.287 -24.137 1 89.98 71 ALA A C 1
ATOM 518 O O . ALA A 1 71 ? -5.499 -17.589 -23.021 1 89.98 71 ALA A O 1
ATOM 519 N N . ARG A 1 72 ? -3.897 -16.867 -24.336 1 91.28 72 ARG A N 1
ATOM 520 C CA . ARG A 1 72 ? -2.937 -16.789 -23.239 1 91.28 72 ARG A CA 1
ATOM 521 C C . ARG A 1 72 ? -3.366 -15.75 -22.209 1 91.28 72 ARG A C 1
ATOM 523 O O . ARG A 1 72 ? -3.31 -16.002 -21.004 1 91.28 72 ARG A O 1
ATOM 530 N N . ARG A 1 73 ? -3.744 -14.611 -22.686 1 93.21 73 ARG A N 1
ATOM 531 C CA . ARG A 1 73 ? -4.188 -13.547 -21.792 1 93.21 73 ARG A CA 1
ATOM 532 C C . ARG A 1 73 ? -5.49 -13.926 -21.093 1 93.21 73 ARG A C 1
ATOM 534 O O . ARG A 1 73 ? -5.667 -13.646 -19.906 1 93.21 73 ARG A O 1
ATOM 541 N N . ARG A 1 74 ? -6.327 -14.573 -21.843 1 95.24 74 ARG A N 1
ATOM 542 C CA . ARG A 1 74 ? -7.591 -15.05 -21.292 1 95.24 74 ARG A CA 1
ATOM 543 C C . ARG A 1 74 ? -7.356 -16.068 -20.181 1 95.24 74 ARG A C 1
ATOM 545 O O . ARG A 1 74 ? -7.962 -15.979 -19.111 1 95.24 74 ARG A O 1
ATOM 552 N N . HIS A 1 75 ? -6.484 -17.004 -20.488 1 95.91 75 HIS A N 1
ATOM 553 C CA . HIS A 1 75 ? -6.147 -18.017 -19.496 1 95.91 75 HIS A CA 1
ATOM 554 C C . HIS A 1 75 ? -5.592 -17.382 -18.225 1 95.91 75 HIS A C 1
ATOM 556 O O . HIS A 1 75 ? -6 -17.738 -17.118 1 95.91 75 HIS A O 1
ATOM 562 N N . GLY A 1 76 ? -4.7 -16.42 -18.384 1 96.48 76 GLY A N 1
ATOM 563 C CA . GLY A 1 76 ? -4.117 -15.734 -17.242 1 96.48 76 GLY A CA 1
ATOM 564 C C . GLY A 1 76 ? -5.143 -15.008 -16.393 1 96.48 76 GLY A C 1
ATOM 565 O O . GLY A 1 76 ? -5.121 -15.105 -15.164 1 96.48 76 GLY A O 1
ATOM 566 N N . LEU A 1 77 ? -6.022 -1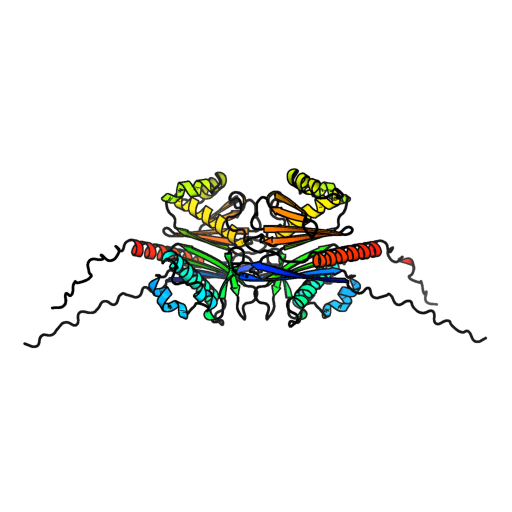4.304 -17.057 1 96.16 77 LEU A N 1
ATOM 567 C CA . LEU A 1 77 ? -7.07 -13.579 -16.348 1 96.16 77 LEU A CA 1
ATOM 568 C C . LEU A 1 77 ? -7.968 -14.54 -15.575 1 96.16 77 LEU A C 1
ATOM 570 O O . LEU A 1 77 ? -8.219 -14.339 -14.384 1 96.16 77 LEU A O 1
ATOM 574 N N . LEU A 1 78 ? -8.327 -15.618 -16.212 1 97.36 78 LEU A N 1
ATOM 575 C CA . LEU A 1 78 ? -9.291 -16.542 -15.625 1 97.36 78 LEU A CA 1
ATOM 576 C C . LEU A 1 78 ? -8.662 -17.329 -14.48 1 97.36 78 LEU A C 1
ATOM 578 O O . LEU A 1 78 ? -9.259 -17.458 -13.409 1 97.36 78 LEU A O 1
ATOM 582 N N . ILE A 1 79 ? -7.482 -17.871 -14.686 1 98.13 79 ILE A N 1
ATOM 583 C CA . ILE A 1 79 ? -6.874 -18.707 -13.656 1 98.13 79 ILE A CA 1
ATOM 584 C C . ILE A 1 79 ? -6.504 -17.849 -12.448 1 98.13 79 ILE A C 1
ATOM 586 O O . ILE A 1 79 ? -6.6 -18.302 -11.305 1 98.13 79 ILE A O 1
ATOM 590 N N . GLY A 1 80 ? -6.059 -16.603 -12.689 1 98.33 80 GLY A N 1
ATOM 591 C CA . GLY A 1 80 ? -5.792 -15.676 -11.601 1 98.33 80 GLY A CA 1
ATOM 592 C C . GLY A 1 80 ? -7.018 -15.378 -10.758 1 98.33 80 GLY A C 1
ATOM 593 O O . GLY A 1 80 ? -6.953 -15.406 -9.527 1 98.33 80 GLY A O 1
ATOM 594 N N . ARG A 1 81 ? -8.123 -15.137 -11.454 1 98.23 81 ARG A N 1
ATOM 595 C CA . ARG A 1 81 ? -9.372 -14.883 -10.743 1 98.23 81 ARG A CA 1
ATOM 596 C C . ARG A 1 81 ? -9.847 -16.132 -10.008 1 98.23 81 ARG A C 1
ATOM 598 O O . ARG A 1 81 ? -10.34 -16.046 -8.881 1 98.23 81 ARG A O 1
ATOM 605 N N . TYR A 1 82 ? -9.683 -17.233 -10.645 1 98.25 82 TYR A N 1
ATOM 606 C CA . TYR A 1 82 ? -10.094 -18.485 -10.02 1 98.25 82 TYR A CA 1
ATOM 607 C C . TYR A 1 82 ? -9.319 -18.732 -8.732 1 98.25 82 TYR A C 1
ATOM 609 O O . TYR A 1 82 ? -9.908 -19.05 -7.696 1 98.25 82 TYR A O 1
ATOM 617 N N . ALA A 1 83 ? -8.03 -18.57 -8.724 1 98.69 83 ALA A N 1
ATOM 618 C CA . ALA A 1 83 ? -7.209 -18.724 -7.526 1 98.69 83 ALA A CA 1
ATOM 619 C C . ALA A 1 83 ? -7.64 -17.746 -6.436 1 98.69 83 ALA A C 1
ATOM 621 O O . ALA A 1 83 ? -7.749 -18.119 -5.266 1 98.69 83 ALA A O 1
ATOM 622 N N . ALA A 1 84 ? -7.867 -16.548 -6.834 1 98.35 84 ALA A N 1
ATOM 623 C CA . ALA A 1 84 ? -8.281 -15.514 -5.89 1 98.35 84 ALA A CA 1
ATOM 624 C C . ALA A 1 84 ? -9.615 -15.868 -5.239 1 98.35 84 ALA A C 1
ATOM 626 O O . ALA A 1 84 ? -9.788 -15.697 -4.03 1 98.35 84 ALA A O 1
ATOM 627 N N . LYS A 1 85 ? -10.536 -16.338 -6.061 1 98.14 85 LYS A N 1
ATOM 628 C CA . LYS A 1 85 ? -11.856 -16.694 -5.549 1 98.14 85 LYS A CA 1
ATOM 629 C C . LYS A 1 85 ? -11.783 -17.918 -4.64 1 98.14 85 LYS A C 1
ATOM 631 O O . LYS A 1 85 ? -12.537 -18.024 -3.671 1 98.14 85 LYS A O 1
ATOM 636 N N . CYS A 1 86 ? -10.878 -18.828 -4.939 1 97.86 86 CYS A N 1
ATOM 637 C CA . CYS A 1 86 ? -10.649 -19.956 -4.043 1 97.86 86 CYS A CA 1
ATOM 638 C C . CYS A 1 86 ? -10.117 -19.484 -2.696 1 97.86 86 CYS A C 1
ATOM 640 O O . CYS A 1 86 ? -10.56 -19.956 -1.648 1 97.86 86 CYS A O 1
ATOM 642 N N . ALA A 1 87 ? -9.191 -18.551 -2.704 1 97.85 87 ALA A N 1
ATOM 643 C CA . ALA A 1 87 ? -8.668 -17.983 -1.464 1 97.85 87 ALA A CA 1
ATOM 644 C C . ALA A 1 87 ? -9.769 -17.278 -0.677 1 97.85 87 ALA A C 1
ATOM 646 O O . ALA A 1 87 ? -9.859 -17.424 0.544 1 97.85 87 ALA A O 1
ATOM 647 N N . LEU A 1 88 ? -10.591 -16.54 -1.406 1 95.47 88 LEU A N 1
ATOM 648 C CA . LEU A 1 88 ? -11.685 -15.807 -0.779 1 95.47 88 LEU A CA 1
ATOM 649 C C . LEU A 1 88 ? -12.672 -16.764 -0.117 1 95.47 88 LEU A C 1
ATOM 651 O O . LEU A 1 88 ? -13.115 -16.525 1.008 1 95.47 88 LEU A O 1
ATOM 655 N N . ALA A 1 89 ? -12.991 -17.825 -0.803 1 95.5 89 ALA A N 1
ATOM 656 C CA . ALA A 1 89 ? -13.936 -18.81 -0.284 1 95.5 89 ALA A CA 1
ATOM 657 C C . ALA A 1 89 ? -13.4 -19.467 0.986 1 95.5 89 ALA A C 1
ATOM 659 O O . ALA A 1 89 ? -14.164 -19.766 1.907 1 95.5 89 ALA A O 1
ATOM 660 N N . ALA A 1 90 ? -12.14 -19.646 1.006 1 95.84 90 ALA A N 1
ATOM 661 C CA . ALA A 1 90 ? -11.518 -20.233 2.19 1 95.84 90 ALA A CA 1
ATOM 662 C C . ALA A 1 90 ? -11.451 -19.224 3.333 1 95.84 90 ALA A C 1
ATOM 664 O O . ALA A 1 90 ? -11.536 -19.598 4.505 1 95.84 90 ALA A O 1
ATOM 665 N N . PHE A 1 91 ? -11.311 -18.01 3.049 1 94.16 91 PHE A N 1
ATOM 666 C CA . PHE A 1 91 ? -11.185 -16.939 4.03 1 94.16 91 PHE A CA 1
ATOM 667 C C . PHE A 1 91 ? -12.545 -16.575 4.612 1 94.16 91 PHE A C 1
ATOM 669 O O . PHE A 1 91 ? -12.673 -16.365 5.82 1 94.16 91 PHE A O 1
ATOM 676 N N . ARG A 1 92 ? -13.481 -16.458 3.691 1 92.44 92 ARG A N 1
ATOM 677 C CA . ARG A 1 92 ? -14.853 -16.103 4.039 1 92.44 92 ARG A CA 1
ATOM 678 C C . ARG A 1 92 ? -15.848 -17.055 3.385 1 92.44 92 ARG A C 1
ATOM 680 O O . ARG A 1 92 ? -16.55 -16.677 2.445 1 92.44 92 ARG A O 1
ATOM 687 N N . PRO A 1 93 ? -16.091 -18.133 3.963 1 92.58 93 PRO A N 1
ATOM 688 C CA . PRO A 1 93 ? -16.928 -19.157 3.334 1 92.58 93 PRO A CA 1
ATOM 689 C C . PRO A 1 93 ? -18.391 -18.735 3.219 1 92.58 93 PRO A C 1
ATOM 691 O O . PRO A 1 93 ? -19.142 -19.308 2.426 1 92.58 93 PRO A O 1
ATOM 694 N N . GLU A 1 94 ? -18.804 -17.706 3.953 1 90.91 94 GLU A N 1
ATOM 695 C CA . GLU A 1 94 ? -20.2 -17.282 3.966 1 90.91 94 GLU A CA 1
ATOM 696 C C . GLU A 1 94 ? -20.513 -16.374 2.78 1 90.91 94 GLU A C 1
ATOM 698 O O . GLU A 1 94 ? -21.68 -16.121 2.475 1 90.91 94 GLU A O 1
ATOM 703 N N . LEU A 1 95 ? -19.498 -15.973 2.124 1 90.12 95 LEU A N 1
ATOM 704 C CA . LEU A 1 95 ? -19.71 -15.047 1.017 1 90.12 95 LEU A CA 1
ATOM 705 C C . LEU A 1 95 ? -19.723 -15.787 -0.316 1 90.12 95 LEU A C 1
ATOM 707 O O . LEU A 1 95 ? -18.955 -16.731 -0.514 1 90.12 95 LEU A O 1
ATOM 711 N N . ASP A 1 96 ? -20.557 -15.373 -1.213 1 93.33 96 ASP A N 1
ATOM 712 C CA . ASP A 1 96 ? -20.53 -15.847 -2.594 1 93.33 96 ASP A CA 1
ATOM 713 C C . ASP A 1 96 ? -19.451 -15.128 -3.401 1 93.33 96 ASP A C 1
ATOM 715 O O . ASP A 1 96 ? -19.502 -13.907 -3.565 1 93.33 96 ASP A O 1
ATOM 719 N N . PRO A 1 97 ? -18.501 -15.835 -3.892 1 91.54 97 PRO A N 1
ATOM 720 C CA . PRO A 1 97 ? -17.426 -15.195 -4.654 1 91.54 97 PRO A CA 1
ATOM 721 C C . PRO A 1 97 ? -17.946 -14.367 -5.826 1 91.54 97 PRO A C 1
ATOM 723 O O . PRO A 1 97 ? -17.292 -13.411 -6.25 1 91.54 97 PRO A O 1
ATOM 726 N N . ARG A 1 98 ? -19.085 -14.695 -6.373 1 94.38 98 ARG A N 1
ATOM 727 C CA . ARG A 1 98 ? -19.663 -13.99 -7.512 1 94.38 98 ARG A CA 1
ATOM 728 C C . ARG A 1 98 ? -20.13 -12.595 -7.113 1 94.38 98 ARG A C 1
ATOM 730 O O . ARG A 1 98 ? -20.387 -11.75 -7.974 1 94.38 98 ARG A O 1
ATOM 737 N N . ASP A 1 99 ? -20.213 -12.36 -5.82 1 93.11 99 ASP A N 1
ATOM 738 C CA . ASP A 1 99 ? -20.673 -11.066 -5.326 1 93.11 99 ASP A CA 1
ATOM 739 C C . ASP A 1 99 ? -19.499 -10.115 -5.101 1 93.11 99 ASP A C 1
ATOM 741 O O . ASP A 1 99 ? -19.697 -8.934 -4.809 1 93.11 99 ASP A O 1
ATOM 745 N N . LEU A 1 100 ? -18.349 -10.668 -5.302 1 92.76 100 LEU A N 1
ATOM 746 C CA . LEU A 1 100 ? -17.144 -9.877 -5.072 1 92.76 100 LEU A CA 1
ATOM 747 C C . LEU A 1 100 ? -16.354 -9.703 -6.364 1 92.76 100 LEU A C 1
ATOM 749 O O . LEU A 1 100 ? -16.14 -10.668 -7.101 1 92.76 100 LEU A O 1
ATOM 753 N N . ALA A 1 101 ? -15.991 -8.55 -6.598 1 94.39 101 ALA A N 1
ATOM 754 C CA . ALA A 1 101 ? -15.269 -8.242 -7.83 1 94.39 101 ALA A CA 1
ATOM 755 C C . ALA A 1 101 ? -13.793 -7.973 -7.548 1 94.39 101 ALA A C 1
ATOM 757 O O . ALA A 1 101 ? -13.452 -7.332 -6.551 1 94.39 101 ALA A O 1
ATOM 758 N N . ILE A 1 102 ? -12.963 -8.447 -8.378 1 95.63 102 ILE A N 1
ATOM 759 C CA . ILE A 1 102 ? -11.544 -8.111 -8.405 1 95.63 102 ILE A CA 1
ATOM 760 C C . ILE A 1 102 ? -11.216 -7.36 -9.694 1 95.63 102 ILE A C 1
ATOM 762 O O . ILE A 1 102 ? -11.179 -7.954 -10.774 1 95.63 102 ILE A O 1
ATOM 766 N N . ARG A 1 103 ? -10.993 -6.097 -9.578 1 93.82 103 ARG A N 1
ATOM 767 C CA . ARG A 1 103 ? -10.682 -5.24 -10.717 1 93.82 103 ARG A CA 1
ATOM 768 C C . ARG A 1 103 ? -9.368 -4.496 -10.5 1 93.82 103 ARG A C 1
ATOM 770 O O . ARG A 1 103 ? -8.917 -4.342 -9.364 1 93.82 103 ARG A O 1
ATOM 777 N N . PRO A 1 104 ? -8.75 -4.097 -11.616 1 93.28 104 PRO A N 1
ATOM 778 C CA . PRO A 1 104 ? -7.505 -3.342 -11.455 1 93.28 104 PRO A CA 1
ATOM 779 C C . PRO A 1 104 ? -7.732 -1.949 -10.872 1 93.28 104 PRO A C 1
ATOM 781 O O . PRO A 1 104 ? -8.718 -1.288 -11.208 1 93.28 104 PRO A O 1
ATOM 784 N N . GLY A 1 105 ? -6.877 -1.533 -9.988 1 94.23 105 GLY A N 1
ATOM 785 C CA . GLY A 1 105 ? -6.794 -0.132 -9.606 1 94.23 105 GLY A CA 1
ATOM 786 C C . GLY A 1 105 ? -6.068 0.723 -10.627 1 94.23 105 GLY A C 1
ATOM 787 O O . GLY A 1 105 ? -5.774 0.264 -11.733 1 94.23 105 GLY A O 1
ATOM 788 N N . VAL A 1 106 ? -5.751 1.96 -10.257 1 94.78 106 VAL A N 1
ATOM 789 C CA . VAL A 1 106 ? -5.199 2.922 -11.205 1 94.78 106 VAL A CA 1
ATOM 790 C C . VAL A 1 106 ? -3.776 2.516 -11.583 1 94.78 106 VAL A C 1
ATOM 792 O O . VAL A 1 106 ? -3.266 2.919 -12.631 1 94.78 106 VAL A O 1
ATOM 795 N N . LEU A 1 107 ? -3.111 1.766 -10.714 1 93.3 107 LEU A N 1
ATOM 796 C CA . LEU A 1 107 ? -1.762 1.284 -10.988 1 93.3 107 LEU A CA 1
ATOM 797 C C . LEU A 1 107 ? -1.785 -0.172 -11.441 1 93.3 107 LEU A C 1
ATOM 799 O O . LEU A 1 107 ? -0.786 -0.882 -11.312 1 93.3 107 LEU A O 1
ATOM 803 N N . GLU A 1 108 ? -2.942 -0.732 -11.739 1 91.55 108 GLU A N 1
ATOM 804 C CA . GLU A 1 108 ? -3.17 -2.069 -12.278 1 91.55 108 GLU A CA 1
ATOM 805 C C . GLU A 1 108 ? -3.104 -3.126 -11.179 1 91.55 108 GLU A C 1
ATOM 807 O O . GLU A 1 108 ? -3.132 -4.325 -11.461 1 91.55 108 GLU A O 1
ATOM 812 N N . GLN A 1 109 ? -2.97 -2.69 -9.966 1 92.83 109 GLN A N 1
ATOM 813 C CA . GLN A 1 109 ? -3.014 -3.635 -8.855 1 92.83 109 GLN A CA 1
ATOM 814 C C . GLN A 1 109 ? -4.424 -4.183 -8.655 1 92.83 109 GLN A C 1
ATOM 816 O O . GLN A 1 109 ? -5.408 -3.465 -8.843 1 92.83 109 GLN A O 1
ATOM 821 N N . PRO A 1 110 ? -4.534 -5.457 -8.341 1 95.08 110 PRO A N 1
ATOM 822 C CA . PRO A 1 110 ? -5.876 -5.987 -8.089 1 95.08 110 PRO A CA 1
ATOM 823 C C . PRO A 1 110 ? -6.534 -5.365 -6.859 1 95.08 110 PRO A C 1
ATOM 825 O O . PRO A 1 110 ? -5.873 -5.159 -5.838 1 95.08 110 PRO A O 1
ATOM 828 N N . VAL A 1 111 ? -7.794 -5.071 -6.976 1 94.42 111 VAL A N 1
ATOM 829 C CA . VAL A 1 111 ? -8.587 -4.492 -5.897 1 94.42 111 VAL A CA 1
ATOM 830 C C . VAL A 1 111 ? -9.871 -5.298 -5.709 1 94.42 111 VAL A C 1
ATOM 832 O O . VAL A 1 111 ? -10.6 -5.549 -6.672 1 94.42 111 VAL A O 1
ATOM 835 N N . LEU A 1 112 ? -10.086 -5.683 -4.535 1 93.2 112 LEU A N 1
ATOM 836 C CA . LEU A 1 112 ? -11.293 -6.418 -4.173 1 93.2 112 LEU A CA 1
ATOM 837 C C . LEU A 1 112 ? -12.416 -5.463 -3.785 1 93.2 112 LEU A C 1
ATOM 839 O O . LEU A 1 112 ? -12.19 -4.496 -3.054 1 93.2 112 LEU A O 1
ATOM 843 N N . SER A 1 113 ? -13.599 -5.688 -4.336 1 89.57 113 SER A N 1
ATOM 844 C CA . SER A 1 113 ? -14.75 -4.864 -3.983 1 89.57 113 SER A CA 1
ATOM 845 C C . SER A 1 113 ? -16.021 -5.701 -3.886 1 89.57 113 SER A C 1
ATOM 847 O O . SER A 1 113 ? -16.118 -6.765 -4.501 1 89.57 113 SER A O 1
ATOM 849 N N . GLY A 1 114 ? -16.91 -5.21 -3.127 1 86.19 114 GLY A N 1
ATOM 850 C CA . GLY A 1 114 ? -18.19 -5.875 -2.938 1 86.19 114 GLY A CA 1
ATOM 851 C C . GLY A 1 114 ? -18.744 -5.715 -1.535 1 86.19 114 GLY A C 1
ATOM 852 O O . GLY A 1 114 ? -18.024 -5.309 -0.62 1 86.19 114 GLY A O 1
ATOM 853 N N . ALA A 1 115 ? -19.989 -5.968 -1.432 1 76.75 115 ALA A N 1
ATOM 854 C CA . ALA A 1 115 ? -20.639 -5.837 -0.13 1 76.75 115 ALA A CA 1
ATOM 855 C C . ALA A 1 115 ? -20.108 -6.875 0.855 1 76.75 115 ALA A C 1
ATOM 857 O O . ALA A 1 115 ? -19.883 -8.03 0.487 1 76.75 115 ALA A O 1
ATOM 858 N N . GLY A 1 116 ? -19.828 -6.451 2.045 1 71.11 116 GLY A N 1
ATOM 859 C CA . GLY A 1 116 ? -19.433 -7.368 3.102 1 71.11 116 GLY A CA 1
ATOM 860 C C . GLY A 1 116 ? -17.929 -7.521 3.229 1 71.11 116 GLY A C 1
ATOM 861 O O . GLY A 1 116 ? -17.442 -8.168 4.158 1 71.11 116 GLY A O 1
ATOM 862 N N . VAL A 1 117 ? -17.273 -7.037 2.214 1 65.91 117 VAL A N 1
ATOM 863 C CA . VAL A 1 117 ? -15.822 -7.155 2.318 1 65.91 117 VAL A CA 1
ATOM 864 C C . VAL A 1 117 ? -15.248 -5.903 2.978 1 65.91 117 VAL A C 1
ATOM 866 O O . VAL A 1 117 ? -15.487 -4.785 2.516 1 65.91 117 VAL A O 1
ATOM 869 N N . GLU A 1 118 ? -14.814 -6.193 4.163 1 75.65 118 GLU A N 1
ATOM 870 C CA . GLU A 1 118 ? -14.258 -5.028 4.845 1 75.65 118 GLU A CA 1
ATOM 871 C C . GLU A 1 118 ? -12.734 -5.014 4.76 1 75.65 118 GLU A C 1
ATOM 873 O O . GLU A 1 118 ? -12.071 -5.929 5.252 1 75.65 118 GLU A O 1
ATOM 878 N N . ASN A 1 119 ? -12.179 -4.148 4.095 1 86.49 119 ASN A N 1
ATOM 879 C CA . ASN A 1 119 ? -10.796 -3.692 4.007 1 86.49 119 ASN A CA 1
ATOM 880 C C . ASN A 1 119 ? -9.829 -4.86 3.838 1 86.49 119 ASN A C 1
ATOM 882 O O . ASN A 1 119 ? -8.85 -4.974 4.579 1 86.49 119 ASN A O 1
ATOM 886 N N . LEU A 1 120 ? -10.124 -5.748 2.89 1 91.38 120 LEU A N 1
ATOM 887 C CA . LEU A 1 120 ? -9.244 -6.843 2.495 1 91.38 120 LEU A CA 1
ATOM 888 C C . LEU A 1 120 ? -8.384 -6.445 1.301 1 91.38 120 LEU A C 1
ATOM 890 O O . LEU A 1 120 ? -8.84 -5.715 0.417 1 91.38 120 LEU A O 1
ATOM 894 N N . GLY A 1 121 ? -7.205 -6.895 1.389 1 93.75 121 GLY A N 1
ATOM 895 C CA . GLY A 1 121 ? -6.318 -6.817 0.239 1 93.75 121 GLY A CA 1
ATOM 896 C C . GLY A 1 121 ? -6.178 -8.136 -0.497 1 93.75 121 GLY A C 1
ATOM 897 O O . GLY A 1 121 ? -6.583 -9.183 0.012 1 93.75 121 GLY A O 1
ATOM 898 N N . ILE A 1 122 ? -5.658 -8.033 -1.706 1 96.43 122 ILE A N 1
ATOM 899 C CA . ILE A 1 122 ? -5.433 -9.218 -2.527 1 96.43 122 ILE A CA 1
ATOM 900 C C . ILE A 1 122 ? -4.171 -9.032 -3.367 1 96.43 122 ILE A C 1
ATOM 902 O O . ILE A 1 122 ? -3.883 -7.926 -3.829 1 96.43 122 ILE A O 1
ATOM 906 N N . SER A 1 123 ? -3.422 -9.991 -3.471 1 97.86 123 SER A N 1
ATOM 907 C CA . SER A 1 123 ? -2.314 -10.111 -4.412 1 97.86 123 SER A CA 1
ATOM 908 C C . SER A 1 123 ? -2.406 -11.407 -5.212 1 97.86 123 SER A C 1
ATOM 910 O O . SER A 1 123 ? -2.763 -12.454 -4.667 1 97.86 123 SER A O 1
ATOM 912 N N . LEU A 1 124 ? -2.141 -11.348 -6.487 1 98.08 124 LEU A N 1
ATOM 913 C CA . LEU A 1 124 ? -2.226 -12.562 -7.292 1 98.08 124 LEU A CA 1
ATOM 914 C C . LEU A 1 124 ? -1.169 -12.561 -8.391 1 98.08 124 LEU A C 1
ATOM 916 O O . LEU A 1 124 ? -0.642 -11.506 -8.75 1 98.08 124 LEU A O 1
ATOM 920 N N . SER A 1 125 ? -0.85 -13.656 -8.873 1 98.37 125 SER A N 1
ATOM 921 C CA . SER A 1 125 ? 0.123 -13.901 -9.933 1 98.37 125 SER A CA 1
ATOM 922 C C . SER A 1 125 ? -0.186 -15.194 -10.68 1 98.37 125 SER A C 1
ATOM 924 O O . SER A 1 125 ? -0.814 -16.101 -10.128 1 98.37 125 SER A O 1
ATOM 926 N N . HIS A 1 126 ? 0.202 -15.222 -11.927 1 98.15 126 HIS A N 1
ATOM 927 C CA . HIS A 1 126 ? 0.009 -16.451 -12.689 1 98.15 126 HIS A CA 1
ATOM 928 C C . HIS A 1 126 ? 1.176 -16.699 -13.638 1 98.15 126 HIS A C 1
ATOM 930 O O . HIS A 1 126 ? 1.872 -15.76 -14.032 1 98.15 126 HIS A O 1
ATOM 936 N N . ALA A 1 127 ? 1.37 -17.917 -13.962 1 97.31 127 ALA A N 1
ATOM 937 C CA . ALA A 1 127 ? 2.262 -18.446 -14.99 1 97.31 127 ALA A CA 1
ATOM 938 C C . ALA A 1 127 ? 1.582 -19.553 -15.791 1 97.31 127 ALA A C 1
ATOM 940 O O . ALA A 1 127 ? 1.378 -20.658 -15.284 1 97.31 127 ALA A O 1
ATOM 941 N N . GLY A 1 128 ? 1.204 -19.165 -17 1 94.9 128 GLY A N 1
ATOM 942 C CA . GLY A 1 128 ? 0.461 -20.151 -17.768 1 94.9 128 GLY A CA 1
ATOM 943 C C . GLY A 1 128 ? -0.832 -20.578 -17.099 1 94.9 128 GLY A C 1
ATOM 944 O O . GLY A 1 128 ? -1.655 -19.737 -16.731 1 94.9 128 GLY A O 1
ATOM 945 N N . PRO A 1 129 ? -1.019 -21.901 -16.915 1 96.75 129 PRO A N 1
ATOM 946 C CA . PRO A 1 129 ? -2.277 -22.402 -16.357 1 96.75 129 PRO A CA 1
ATOM 947 C C . PRO A 1 129 ? -2.27 -22.443 -14.83 1 96.75 129 PRO A C 1
ATOM 949 O O . PRO A 1 129 ? -3.143 -23.068 -14.222 1 96.75 129 PRO A O 1
ATOM 952 N N . VAL A 1 130 ? -1.27 -21.855 -14.204 1 98.44 130 VAL A N 1
ATOM 953 C CA . VAL A 1 130 ? -1.121 -21.901 -12.754 1 98.44 130 VAL A CA 1
ATOM 954 C C . VAL A 1 130 ? -1.205 -20.488 -12.181 1 98.44 130 VAL A C 1
ATOM 956 O O . VAL A 1 130 ? -0.699 -19.537 -12.781 1 98.44 130 VAL A O 1
ATOM 959 N N . ALA A 1 131 ? -1.878 -20.395 -11.075 1 98.77 131 ALA A N 1
ATOM 960 C CA . ALA A 1 131 ? -1.969 -19.095 -10.415 1 98.77 131 ALA A CA 1
ATOM 961 C C . ALA A 1 131 ? -1.912 -19.244 -8.898 1 98.77 131 ALA A C 1
ATOM 963 O O . ALA A 1 131 ? -2.231 -20.307 -8.36 1 98.77 131 ALA A O 1
ATOM 964 N N . VAL A 1 132 ? -1.445 -18.216 -8.216 1 98.85 132 VAL A N 1
ATOM 965 C CA . VAL A 1 132 ? -1.495 -18.082 -6.764 1 98.85 132 VAL A CA 1
ATOM 966 C C . VAL A 1 132 ? -2.159 -16.759 -6.389 1 98.85 132 VAL A C 1
ATOM 968 O O . VAL A 1 132 ? -2.067 -15.779 -7.132 1 98.85 132 VAL A O 1
ATOM 971 N N . ALA A 1 133 ? -2.806 -16.76 -5.28 1 98.8 133 ALA A N 1
ATOM 972 C CA . ALA A 1 133 ? -3.411 -15.548 -4.735 1 98.8 133 ALA A CA 1
ATOM 973 C C . ALA A 1 133 ? -3.394 -15.566 -3.209 1 98.8 133 ALA A C 1
ATOM 975 O O . ALA A 1 133 ? -3.46 -16.632 -2.593 1 98.8 133 ALA A O 1
ATOM 976 N N . VAL A 1 134 ? -3.265 -14.408 -2.615 1 98.64 134 VAL A N 1
ATOM 977 C CA . VAL A 1 134 ? -3.355 -14.281 -1.165 1 98.64 134 VAL A CA 1
ATOM 978 C C . VAL A 1 134 ? -4.357 -13.188 -0.802 1 98.64 134 VAL A C 1
ATOM 980 O O . VAL A 1 134 ? -4.372 -12.12 -1.42 1 98.64 134 VAL A O 1
ATOM 983 N N . ILE A 1 135 ? -5.245 -13.542 0.063 1 97.07 135 ILE A N 1
ATOM 984 C CA . ILE A 1 135 ? -6.185 -12.607 0.67 1 97.07 135 ILE A CA 1
ATOM 985 C C . ILE A 1 135 ? -5.722 -12.253 2.081 1 97.07 135 ILE A C 1
ATOM 987 O O . ILE A 1 135 ? -5.414 -13.139 2.881 1 97.07 135 ILE A O 1
ATOM 991 N N . PHE A 1 136 ? -5.707 -10.929 2.357 1 96.12 136 PHE A N 1
ATOM 992 C CA . PHE A 1 136 ? -5.183 -10.496 3.647 1 96.12 136 PHE A CA 1
ATOM 993 C C . PHE A 1 136 ? -5.914 -9.252 4.138 1 96.12 136 PHE A C 1
ATOM 995 O O . PHE A 1 136 ? -6.456 -8.487 3.337 1 96.12 136 PHE A O 1
ATOM 1002 N N . PRO A 1 137 ? -5.976 -9.055 5.448 1 93.6 137 PRO A N 1
ATOM 1003 C CA . PRO A 1 137 ? -6.497 -7.778 5.942 1 93.6 137 PRO A CA 1
ATOM 1004 C C . PRO A 1 137 ? -5.577 -6.602 5.623 1 93.6 137 PRO A C 1
ATOM 1006 O O . PRO A 1 137 ? -4.352 -6.746 5.652 1 93.6 137 PRO A O 1
ATOM 1009 N N . GLU A 1 138 ? -6.142 -5.499 5.406 1 92.46 138 GLU A N 1
ATOM 1010 C CA . GLU A 1 138 ? -5.395 -4.278 5.117 1 92.46 138 GLU A CA 1
ATOM 1011 C C . GLU A 1 138 ? -4.375 -3.983 6.213 1 92.46 138 GLU A C 1
ATOM 1013 O O . GLU A 1 138 ? -3.327 -3.39 5.949 1 92.46 138 GLU A O 1
ATOM 1018 N N . ALA A 1 139 ? -4.614 -4.453 7.391 1 93.56 139 ALA A N 1
ATOM 1019 C CA . ALA A 1 139 ? -3.745 -4.218 8.541 1 93.56 139 ALA A CA 1
ATOM 1020 C C . ALA A 1 139 ? -2.415 -4.949 8.382 1 93.56 139 ALA A C 1
ATOM 1022 O O . ALA A 1 139 ? -1.457 -4.675 9.11 1 93.56 139 ALA A O 1
ATOM 1023 N N . CYS A 1 140 ? -2.353 -5.878 7.43 1 95.64 140 CYS A N 1
ATOM 1024 C CA . CYS A 1 140 ? -1.158 -6.693 7.24 1 95.64 140 CYS A CA 1
ATOM 1025 C C . CYS A 1 140 ? -0.895 -6.939 5.759 1 95.64 140 CYS A C 1
ATOM 1027 O O . CYS A 1 140 ? -1.184 -8.02 5.244 1 95.64 140 CYS A O 1
ATOM 1029 N N . PRO A 1 141 ? -0.294 -5.964 5.093 1 95.65 141 PRO A N 1
ATOM 1030 C CA . PRO A 1 141 ? -0.12 -6.059 3.642 1 95.65 141 PRO A CA 1
ATOM 1031 C C . PRO A 1 141 ? 0.764 -7.235 3.23 1 95.65 141 PRO A C 1
ATOM 1033 O O . PRO A 1 141 ? 1.751 -7.537 3.906 1 95.65 141 PRO A O 1
ATOM 1036 N N . MET A 1 142 ? 0.382 -7.851 2.129 1 97.57 142 MET A N 1
ATOM 1037 C CA . MET A 1 142 ? 1.136 -8.98 1.594 1 97.57 142 MET A CA 1
ATOM 1038 C C . MET A 1 142 ? 1.209 -8.914 0.072 1 97.57 142 MET A C 1
ATOM 1040 O O . MET A 1 142 ? 0.365 -8.284 -0.567 1 97.57 142 MET A O 1
ATOM 1044 N N . GLY A 1 143 ? 2.201 -9.489 -0.487 1 97.83 143 GLY A N 1
ATOM 1045 C CA . GLY A 1 143 ? 2.374 -9.658 -1.921 1 97.83 143 GLY A CA 1
ATOM 1046 C C . GLY A 1 143 ? 2.853 -11.045 -2.306 1 97.83 143 GLY A C 1
ATOM 1047 O O . GLY A 1 143 ? 3.662 -11.647 -1.596 1 97.83 143 GLY A O 1
ATOM 1048 N N . ILE A 1 144 ? 2.382 -11.572 -3.452 1 98.53 144 ILE A N 1
ATOM 1049 C CA . ILE A 1 144 ? 2.754 -12.913 -3.891 1 98.53 144 ILE A CA 1
ATOM 1050 C C . ILE A 1 144 ? 3.126 -12.886 -5.372 1 98.53 144 ILE A C 1
ATOM 1052 O O . ILE A 1 144 ? 2.6 -12.073 -6.136 1 98.53 144 ILE A O 1
ATOM 1056 N N . ASP A 1 145 ? 4.009 -13.756 -5.745 1 98.4 145 ASP A N 1
ATOM 1057 C CA . ASP A 1 145 ? 4.411 -13.89 -7.142 1 98.4 145 ASP A CA 1
ATOM 1058 C C . ASP A 1 145 ? 4.674 -15.351 -7.5 1 98.4 145 ASP A C 1
ATOM 1060 O O . ASP A 1 145 ? 4.978 -16.165 -6.626 1 98.4 145 ASP A O 1
ATOM 1064 N N . LEU A 1 146 ? 4.475 -15.65 -8.737 1 98.77 146 LEU A N 1
ATOM 1065 C CA . LEU A 1 146 ? 4.684 -16.975 -9.311 1 98.77 146 LEU A CA 1
ATOM 1066 C C . LEU A 1 146 ? 5.363 -16.876 -10.673 1 98.77 146 LEU A C 1
ATOM 1068 O O . LEU A 1 146 ? 4.931 -16.105 -11.532 1 98.77 146 LEU A O 1
ATOM 1072 N N . GLU A 1 147 ? 6.404 -17.665 -10.856 1 98.26 147 GLU A N 1
ATOM 1073 C CA . GLU A 1 147 ? 7.119 -17.671 -12.129 1 98.26 147 GLU A CA 1
ATOM 1074 C C . GLU A 1 147 ? 7.533 -19.086 -12.522 1 98.26 147 GLU A C 1
ATOM 1076 O O . GLU A 1 147 ? 7.759 -19.935 -11.657 1 98.26 147 GLU A O 1
ATOM 1081 N N . ARG A 1 148 ? 7.65 -19.268 -13.768 1 97.9 148 ARG A N 1
ATOM 1082 C CA . ARG A 1 148 ? 8.23 -20.51 -14.27 1 97.9 148 ARG A CA 1
ATOM 1083 C C . ARG A 1 148 ? 9.751 -20.413 -14.342 1 97.9 148 ARG A C 1
ATOM 1085 O O . ARG A 1 148 ? 10.293 -19.404 -14.796 1 97.9 148 ARG A O 1
ATOM 1092 N N . ILE A 1 149 ? 10.423 -21.417 -13.893 1 98.18 149 ILE A N 1
ATOM 1093 C CA . ILE A 1 149 ? 11.878 -21.503 -13.963 1 98.18 149 ILE A CA 1
ATOM 1094 C C . ILE A 1 149 ? 12.303 -21.91 -15.372 1 98.18 149 ILE A C 1
ATOM 1096 O O . ILE A 1 149 ? 12.022 -23.027 -15.814 1 98.18 149 ILE A O 1
ATOM 1100 N N . GLN A 1 150 ? 12.972 -21.014 -16.041 1 96.98 150 GLN A N 1
ATOM 1101 C CA . GLN A 1 150 ? 13.415 -21.26 -17.41 1 96.98 150 GLN A CA 1
ATOM 1102 C C . GLN A 1 150 ? 14.891 -20.915 -17.581 1 96.98 150 GLN A C 1
ATOM 1104 O O . GLN A 1 150 ? 15.286 -19.758 -17.423 1 96.98 150 GLN A O 1
ATOM 1109 N N . PRO A 1 151 ? 15.671 -21.865 -18.03 1 96.62 151 PRO A N 1
ATOM 1110 C CA . PRO A 1 151 ? 17.087 -21.583 -18.275 1 96.62 151 PRO A CA 1
ATOM 1111 C C . PRO A 1 151 ? 17.299 -20.448 -19.274 1 96.62 151 PRO A C 1
ATOM 1113 O O . PRO A 1 151 ? 18.275 -19.7 -19.166 1 96.62 151 PRO A O 1
ATOM 1116 N N . ALA A 1 152 ? 16.421 -20.253 -20.163 1 95.93 152 ALA A N 1
ATOM 1117 C CA . ALA A 1 152 ? 16.534 -19.234 -21.204 1 95.93 152 ALA A CA 1
ATOM 1118 C C . ALA A 1 152 ? 16.496 -17.831 -20.605 1 95.93 152 ALA A C 1
ATOM 1120 O O . ALA A 1 152 ? 16.909 -16.864 -21.248 1 95.93 152 ALA A O 1
ATOM 1121 N N . ASN A 1 153 ? 16.047 -17.73 -19.381 1 96.02 153 ASN A N 1
ATOM 1122 C CA . ASN A 1 153 ? 15.866 -16.419 -18.765 1 96.02 153 ASN A CA 1
ATOM 1123 C C . ASN A 1 153 ? 17.077 -16.021 -17.926 1 96.02 153 ASN A C 1
ATOM 1125 O O . ASN A 1 153 ? 17.104 -14.937 -17.342 1 96.02 153 ASN A O 1
ATOM 1129 N N . ILE A 1 154 ? 18.093 -16.803 -17.896 1 95.97 154 ILE A N 1
ATOM 1130 C CA . ILE A 1 154 ? 19.229 -16.604 -17.002 1 95.97 154 ILE A CA 1
ATOM 1131 C C . ILE A 1 154 ? 19.871 -15.246 -17.28 1 95.97 154 ILE A C 1
ATOM 1133 O O . ILE A 1 154 ? 20.113 -14.467 -16.355 1 95.97 154 ILE A O 1
ATOM 1137 N N . ALA A 1 155 ? 20.103 -14.947 -18.508 1 96.38 155 ALA A N 1
ATOM 1138 C CA . ALA A 1 155 ? 20.771 -13.698 -18.862 1 96.38 155 ALA A CA 1
ATOM 1139 C C . ALA A 1 155 ? 19.949 -12.491 -18.419 1 96.38 155 ALA A C 1
ATOM 1141 O O . ALA A 1 155 ? 20.485 -11.551 -17.826 1 96.38 155 ALA A O 1
ATOM 1142 N N . LEU A 1 156 ? 18.707 -12.528 -18.695 1 95.32 156 LEU A N 1
ATOM 1143 C CA . LEU A 1 156 ? 17.801 -11.446 -18.325 1 95.32 156 LEU A CA 1
ATOM 1144 C C . LEU A 1 156 ? 17.75 -11.273 -16.811 1 95.32 156 LEU A C 1
ATOM 1146 O O . LEU A 1 156 ? 17.881 -10.157 -16.304 1 95.32 156 LEU A O 1
ATOM 1150 N N . LEU A 1 157 ? 17.624 -12.354 -16.109 1 96.06 157 LEU A N 1
ATOM 1151 C CA . LEU A 1 157 ? 17.459 -12.308 -14.66 1 96.06 157 LEU A CA 1
ATOM 1152 C C . LEU A 1 157 ? 18.755 -11.883 -13.978 1 96.06 157 LEU A C 1
ATOM 1154 O O . LEU A 1 157 ? 18.726 -11.233 -12.93 1 96.06 157 LEU A O 1
ATOM 1158 N N . THR A 1 158 ? 19.878 -12.242 -14.561 1 95.88 158 THR A N 1
ATOM 1159 C CA . THR A 1 158 ? 21.166 -11.818 -14.023 1 95.88 158 THR A CA 1
ATOM 1160 C C . THR A 1 158 ? 21.282 -10.296 -14.035 1 95.88 158 THR A C 1
ATOM 1162 O O . THR A 1 158 ? 21.797 -9.7 -13.086 1 95.88 158 THR A O 1
ATOM 1165 N N . ARG A 1 159 ? 20.709 -9.681 -15.03 1 94.39 159 ARG A N 1
ATOM 1166 C CA . ARG A 1 159 ? 20.752 -8.227 -15.15 1 94.39 159 ARG A CA 1
ATOM 1167 C C . ARG A 1 159 ? 19.809 -7.567 -14.15 1 94.39 159 ARG A C 1
ATOM 1169 O O . ARG A 1 159 ? 19.931 -6.373 -13.868 1 94.39 159 ARG A O 1
ATOM 1176 N N . GLN A 1 160 ? 18.939 -8.34 -13.636 1 92.91 160 GLN A N 1
ATOM 1177 C CA . GLN A 1 160 ? 17.92 -7.797 -12.743 1 92.91 160 GLN A CA 1
ATOM 1178 C C . GLN A 1 160 ? 18.262 -8.078 -11.283 1 92.91 160 GLN A C 1
ATOM 1180 O O . GLN A 1 160 ? 17.479 -7.763 -10.384 1 92.91 160 GLN A O 1
ATOM 1185 N N . THR A 1 161 ? 19.363 -8.691 -11.053 1 95 161 THR A N 1
ATOM 1186 C CA . THR A 1 161 ? 19.786 -9.029 -9.699 1 95 161 THR A CA 1
ATOM 1187 C C . THR A 1 161 ? 21.198 -8.518 -9.429 1 95 161 THR A C 1
ATOM 1189 O O . THR A 1 161 ? 22 -8.375 -10.354 1 95 161 THR A O 1
ATOM 1192 N N . LEU A 1 162 ? 21.46 -8.249 -8.215 1 95.95 162 LEU A N 1
ATOM 1193 C CA . LEU A 1 162 ? 22.786 -7.799 -7.809 1 95.95 162 LEU A CA 1
ATOM 1194 C C . LEU A 1 162 ? 23.681 -8.984 -7.462 1 95.95 162 LEU A C 1
ATOM 1196 O O . LEU A 1 162 ? 23.192 -10.027 -7.022 1 95.95 162 LEU A O 1
ATOM 1200 N N . ALA A 1 163 ? 24.961 -8.804 -7.584 1 96.38 163 ALA A N 1
ATOM 1201 C CA . ALA A 1 163 ? 25.936 -9.851 -7.292 1 96.38 163 ALA A CA 1
ATOM 1202 C C . ALA A 1 163 ? 25.821 -10.32 -5.845 1 96.38 163 ALA A C 1
ATOM 1204 O O . ALA A 1 163 ? 25.926 -11.516 -5.563 1 96.38 163 ALA A O 1
ATOM 1205 N N . ALA A 1 164 ? 25.656 -9.427 -4.965 1 96.27 164 ALA A N 1
ATOM 1206 C CA . ALA A 1 164 ? 25.557 -9.763 -3.547 1 96.27 164 ALA A CA 1
ATOM 1207 C C . ALA A 1 164 ? 24.362 -10.674 -3.282 1 96.27 164 ALA A C 1
ATOM 1209 O O . ALA A 1 164 ? 24.459 -11.626 -2.503 1 96.27 164 ALA A O 1
ATOM 1210 N N . GLU A 1 165 ? 23.217 -10.396 -3.88 1 96.71 165 GLU A N 1
ATOM 1211 C CA . GLU A 1 165 ? 22.018 -11.22 -3.754 1 96.71 165 GLU A CA 1
ATOM 1212 C C . GLU A 1 165 ? 22.278 -12.648 -4.224 1 96.71 165 GLU A C 1
ATOM 1214 O O . GLU A 1 165 ? 21.858 -13.607 -3.573 1 96.71 165 GLU A O 1
ATOM 1219 N N . ARG A 1 166 ? 22.905 -12.708 -5.42 1 96.9 166 ARG A N 1
ATOM 1220 C CA . ARG A 1 166 ? 23.188 -14.009 -6.017 1 96.9 166 ARG A CA 1
ATOM 1221 C C . ARG A 1 166 ? 24.103 -14.835 -5.119 1 96.9 166 ARG A C 1
ATOM 1223 O O . ARG A 1 166 ? 23.922 -16.047 -4.986 1 96.9 166 ARG A O 1
ATOM 1230 N N . ARG A 1 167 ? 25.04 -14.142 -4.464 1 96.78 167 ARG A N 1
ATOM 1231 C CA . ARG A 1 167 ? 25.94 -14.829 -3.543 1 96.78 167 ARG A CA 1
ATOM 1232 C C . ARG A 1 167 ? 25.188 -15.334 -2.317 1 96.78 167 ARG A C 1
ATOM 1234 O O . ARG A 1 167 ? 25.399 -16.466 -1.875 1 96.78 167 ARG A O 1
ATOM 1241 N N . HIS A 1 168 ? 24.304 -14.512 -1.783 1 96.13 168 HIS A N 1
ATOM 1242 C CA . HIS A 1 168 ? 23.543 -14.87 -0.591 1 96.13 168 HIS A CA 1
ATOM 1243 C C . HIS A 1 168 ? 22.707 -16.124 -0.826 1 96.13 168 HIS A C 1
ATOM 1245 O O . HIS A 1 168 ? 22.687 -17.028 0.012 1 96.13 168 HIS A O 1
ATOM 1251 N N . ILE A 1 169 ? 21.989 -16.148 -1.942 1 96.55 169 ILE A N 1
ATOM 1252 C CA . ILE A 1 169 ? 21.076 -17.259 -2.189 1 96.55 169 ILE A CA 1
ATOM 1253 C C . ILE A 1 169 ? 21.873 -18.512 -2.545 1 96.55 169 ILE A C 1
ATOM 1255 O O . ILE A 1 169 ? 21.484 -19.626 -2.185 1 96.55 169 ILE A O 1
ATOM 1259 N N . ALA A 1 170 ? 22.961 -18.391 -3.298 1 96.23 170 ALA A N 1
ATOM 1260 C CA . ALA A 1 170 ? 23.8 -19.525 -3.679 1 96.23 170 ALA A CA 1
ATOM 1261 C C . ALA A 1 170 ? 24.396 -20.203 -2.45 1 96.23 170 ALA A C 1
ATOM 1263 O O . ALA A 1 170 ? 24.6 -21.42 -2.442 1 96.23 170 ALA A O 1
ATOM 1264 N N . ALA A 1 171 ? 24.63 -19.464 -1.428 1 96.38 171 ALA A N 1
ATOM 1265 C CA . ALA A 1 171 ? 25.242 -19.977 -0.205 1 96.38 171 ALA A CA 1
ATOM 1266 C C . ALA A 1 171 ? 24.248 -20.811 0.598 1 96.38 171 ALA A C 1
ATOM 1268 O O . ALA A 1 171 ? 24.643 -21.601 1.458 1 96.38 171 ALA A O 1
ATOM 1269 N N . ARG A 1 172 ? 22.991 -20.685 0.325 1 95.46 172 ARG A N 1
ATOM 1270 C CA . ARG A 1 172 ? 21.991 -21.292 1.197 1 95.46 172 ARG A CA 1
ATOM 1271 C C . ARG A 1 172 ? 21.132 -22.292 0.432 1 95.46 172 ARG A C 1
ATOM 1273 O O . ARG A 1 172 ? 20.418 -23.095 1.037 1 95.46 172 ARG A O 1
ATOM 1280 N N . LEU A 1 173 ? 21.198 -22.169 -0.865 1 93.82 173 LEU A N 1
ATOM 1281 C CA . LEU A 1 173 ? 20.316 -22.993 -1.685 1 93.82 173 LEU A CA 1
ATOM 1282 C C . LEU A 1 173 ? 21.112 -23.761 -2.735 1 93.82 173 LEU A C 1
ATOM 1284 O O . LEU A 1 173 ? 21.685 -23.162 -3.647 1 93.82 173 LEU A O 1
ATOM 1288 N N . ASP A 1 174 ? 21.125 -25.019 -2.608 1 94.35 174 ASP A N 1
ATOM 1289 C CA . ASP A 1 174 ? 21.712 -25.884 -3.627 1 94.35 174 ASP A CA 1
ATOM 1290 C C . ASP A 1 174 ? 20.721 -26.153 -4.757 1 94.35 174 ASP A C 1
ATOM 1292 O O . ASP A 1 174 ? 19.923 -27.089 -4.679 1 94.35 174 ASP A O 1
ATOM 1296 N N . ALA A 1 175 ? 20.651 -25.345 -5.739 1 96.08 175 ALA A N 1
ATOM 1297 C CA . ALA A 1 175 ? 19.752 -25.406 -6.889 1 96.08 175 ALA A CA 1
ATOM 1298 C C . ALA A 1 175 ? 20.427 -24.856 -8.142 1 96.08 175 ALA A C 1
ATOM 1300 O O . ALA A 1 175 ? 21.538 -24.325 -8.074 1 96.08 175 ALA A O 1
ATOM 1301 N N . SER A 1 176 ? 19.824 -25.077 -9.293 1 97.08 176 SER A N 1
ATOM 1302 C CA . SER A 1 176 ? 20.35 -24.534 -10.541 1 97.08 176 SER A CA 1
ATOM 1303 C C . SER A 1 176 ? 20.376 -23.009 -10.512 1 97.08 176 SER A C 1
ATOM 1305 O O . SER A 1 176 ? 19.659 -22.385 -9.727 1 97.08 176 SER A O 1
ATOM 1307 N N . GLU A 1 177 ? 21.218 -22.431 -11.329 1 97.34 177 GLU A N 1
ATOM 1308 C CA . GLU A 1 177 ? 21.284 -20.978 -11.448 1 97.34 177 GLU A CA 1
ATOM 1309 C C . GLU A 1 177 ? 19.936 -20.396 -11.864 1 97.34 177 GLU A C 1
ATOM 1311 O O . GLU A 1 177 ? 19.518 -19.357 -11.35 1 97.34 177 GLU A O 1
ATOM 1316 N N . ALA A 1 178 ? 19.273 -21.084 -12.748 1 98.08 178 ALA A N 1
ATOM 1317 C CA . ALA A 1 178 ? 17.96 -20.642 -13.211 1 98.08 178 ALA A CA 1
ATOM 1318 C C . ALA A 1 178 ? 16.968 -20.562 -12.054 1 98.08 178 ALA A C 1
ATOM 1320 O O . ALA A 1 178 ? 16.204 -19.6 -11.949 1 98.08 178 ALA A O 1
ATOM 1321 N N . GLU A 1 179 ? 16.953 -21.568 -11.226 1 98.05 179 GLU A N 1
ATOM 1322 C CA . GLU A 1 179 ? 16.041 -21.567 -10.086 1 98.05 179 GLU A CA 1
ATOM 1323 C C . GLU A 1 179 ? 16.378 -20.441 -9.112 1 98.05 179 GLU A C 1
ATOM 1325 O O . GLU A 1 179 ? 15.489 -19.711 -8.668 1 98.05 179 GLU A O 1
ATOM 1330 N N . ARG A 1 180 ? 17.689 -20.298 -8.778 1 97.93 180 ARG A N 1
ATOM 1331 C CA . ARG A 1 180 ? 18.119 -19.276 -7.83 1 97.93 180 ARG A CA 1
ATOM 1332 C C . ARG A 1 180 ? 17.716 -17.884 -8.305 1 97.93 180 ARG A C 1
ATOM 1334 O O . ARG A 1 180 ? 17.154 -17.099 -7.539 1 97.93 180 ARG A O 1
ATOM 1341 N N . LEU A 1 181 ? 17.954 -17.64 -9.557 1 98.11 181 LEU A N 1
ATOM 1342 C CA . LEU A 1 181 ? 17.658 -16.328 -10.123 1 98.11 181 LEU A CA 1
ATOM 1343 C C . LEU A 1 181 ? 16.153 -16.089 -10.182 1 98.11 181 LEU A C 1
ATOM 1345 O O . LEU A 1 181 ? 15.686 -14.979 -9.918 1 98.11 181 LEU A O 1
ATOM 1349 N N . THR A 1 182 ? 15.386 -17.09 -10.516 1 98.36 182 THR A N 1
ATOM 1350 C CA . THR A 1 182 ? 13.935 -16.961 -10.589 1 98.36 182 THR A CA 1
ATOM 1351 C C . THR A 1 182 ? 13.347 -16.682 -9.209 1 98.36 182 THR A C 1
ATOM 1353 O O . THR A 1 182 ? 12.446 -15.852 -9.069 1 98.36 182 THR A O 1
ATOM 1356 N N . ARG A 1 183 ? 13.847 -17.343 -8.249 1 98.13 183 ARG A N 1
ATOM 1357 C CA . ARG A 1 183 ? 13.37 -17.126 -6.888 1 98.13 183 ARG A CA 1
ATOM 1358 C C . ARG A 1 183 ? 13.675 -15.707 -6.42 1 98.13 183 ARG A C 1
ATOM 1360 O O . ARG A 1 183 ? 12.839 -15.065 -5.781 1 98.13 183 ARG A O 1
ATOM 1367 N N . LEU A 1 184 ? 14.871 -15.213 -6.723 1 97.9 184 LEU A N 1
ATOM 1368 C CA . LEU A 1 184 ? 15.208 -13.83 -6.406 1 97.9 184 LEU A CA 1
ATOM 1369 C C . LEU A 1 184 ? 14.252 -12.865 -7.099 1 97.9 184 LEU A C 1
ATOM 1371 O O . LEU A 1 184 ? 13.777 -11.907 -6.485 1 97.9 184 LEU A O 1
ATOM 1375 N N . TRP A 1 185 ? 13.981 -13.155 -8.329 1 96.83 185 TRP A N 1
ATOM 1376 C CA . TRP A 1 185 ? 13.065 -12.326 -9.106 1 96.83 185 TRP A CA 1
ATOM 1377 C C . TRP A 1 185 ? 11.67 -12.331 -8.491 1 96.83 185 TRP A C 1
ATOM 1379 O O . TRP A 1 185 ? 11.054 -11.275 -8.325 1 96.83 185 TRP A O 1
ATOM 1389 N N . CYS A 1 186 ? 11.178 -13.495 -8.119 1 97.53 186 CYS A N 1
ATOM 1390 C CA . CYS A 1 186 ? 9.859 -13.623 -7.507 1 97.53 186 CYS A CA 1
ATOM 1391 C C . CYS A 1 186 ? 9.772 -12.806 -6.224 1 97.53 186 CYS A C 1
ATOM 1393 O O . CYS A 1 186 ? 8.751 -12.169 -5.957 1 97.53 186 CYS A O 1
ATOM 1395 N N . LEU A 1 187 ? 10.816 -12.857 -5.486 1 97.81 187 LEU A N 1
ATOM 1396 C CA . LEU A 1 187 ? 10.856 -12.125 -4.224 1 97.81 187 LEU A CA 1
ATOM 1397 C C . LEU A 1 187 ? 10.784 -10.621 -4.466 1 97.81 187 LEU A C 1
ATOM 1399 O O . LEU A 1 187 ? 10.043 -9.912 -3.781 1 97.81 187 LEU A O 1
ATOM 1403 N N . LYS A 1 188 ? 11.531 -10.158 -5.434 1 96.79 188 LYS A N 1
ATOM 1404 C CA . LYS A 1 188 ? 11.512 -8.739 -5.779 1 96.79 188 LYS A CA 1
ATOM 1405 C C . LYS A 1 188 ? 10.134 -8.313 -6.276 1 96.79 188 LYS A C 1
ATOM 1407 O O . LYS A 1 188 ? 9.634 -7.25 -5.9 1 96.79 188 LYS A O 1
ATOM 1412 N N . GLU A 1 189 ? 9.524 -9.111 -7.082 1 96.81 189 GLU A N 1
ATOM 1413 C CA . GLU A 1 189 ? 8.201 -8.792 -7.61 1 96.81 189 GLU A CA 1
ATOM 1414 C C . GLU A 1 189 ? 7.144 -8.829 -6.509 1 96.81 189 GLU A C 1
ATOM 1416 O O . GLU A 1 189 ? 6.235 -7.997 -6.487 1 96.81 189 GLU A O 1
ATOM 1421 N N . ALA A 1 190 ? 7.237 -9.817 -5.656 1 97.43 190 ALA A N 1
ATOM 1422 C CA . ALA A 1 190 ? 6.296 -9.885 -4.541 1 97.43 190 ALA A CA 1
ATOM 1423 C C . ALA A 1 190 ? 6.4 -8.644 -3.658 1 97.43 190 ALA A C 1
ATOM 1425 O O . ALA A 1 190 ? 5.385 -8.104 -3.213 1 97.43 190 ALA A O 1
ATOM 1426 N N . LEU A 1 191 ? 7.616 -8.209 -3.426 1 96.53 191 LEU A N 1
ATOM 1427 C CA . LEU A 1 191 ? 7.809 -6.988 -2.652 1 96.53 191 LEU A CA 1
ATOM 1428 C C . LEU A 1 191 ? 7.217 -5.785 -3.379 1 96.53 191 LEU A C 1
ATOM 1430 O O . LEU A 1 191 ? 6.548 -4.95 -2.764 1 96.53 191 LEU A O 1
ATOM 1434 N N . SER A 1 192 ? 7.497 -5.707 -4.67 1 95.06 192 SER A N 1
ATOM 1435 C CA . SER A 1 192 ? 6.956 -4.606 -5.46 1 95.06 192 SER A CA 1
ATOM 1436 C C . SER A 1 192 ? 5.434 -4.559 -5.374 1 95.06 192 SER A C 1
ATOM 1438 O O . SER A 1 192 ? 4.844 -3.479 -5.307 1 95.06 192 SER A O 1
ATOM 1440 N N . LYS A 1 193 ? 4.84 -5.716 -5.34 1 95.58 193 LYS A N 1
ATOM 1441 C CA . LYS A 1 193 ? 3.388 -5.817 -5.234 1 95.58 193 LYS A CA 1
ATOM 1442 C C . LYS A 1 193 ? 2.904 -5.366 -3.859 1 95.58 193 LYS A C 1
ATOM 1444 O O . LYS A 1 193 ? 1.867 -4.709 -3.745 1 95.58 193 LYS A O 1
ATOM 1449 N N . THR A 1 194 ? 3.627 -5.682 -2.838 1 95.31 194 THR A N 1
ATOM 1450 C CA . THR A 1 194 ? 3.291 -5.251 -1.485 1 95.31 194 THR A CA 1
ATOM 1451 C C . THR A 1 194 ? 3.346 -3.73 -1.373 1 95.31 194 THR A C 1
ATOM 1453 O O . THR A 1 194 ? 2.489 -3.119 -0.731 1 95.31 194 THR A O 1
ATOM 1456 N N . LEU A 1 195 ? 4.328 -3.171 -2.048 1 92.17 195 LEU A N 1
ATOM 1457 C CA . LEU A 1 195 ? 4.575 -1.734 -1.979 1 92.17 195 LEU A CA 1
ATOM 1458 C C . LEU A 1 195 ? 3.711 -0.985 -2.987 1 92.17 195 LEU A C 1
ATOM 1460 O O . LEU A 1 195 ? 3.695 0.248 -3.003 1 92.17 195 LEU A O 1
ATOM 1464 N N . ARG A 1 196 ? 3.04 -1.652 -3.859 1 87.76 196 ARG A N 1
ATOM 1465 C CA . ARG A 1 196 ? 2.211 -1.093 -4.922 1 87.76 196 ARG A CA 1
ATOM 1466 C C . ARG A 1 196 ? 3.038 -0.222 -5.861 1 87.76 196 ARG A C 1
ATOM 1468 O O . ARG A 1 196 ? 2.609 0.869 -6.243 1 87.76 196 ARG A O 1
ATOM 1475 N N . CYS A 1 197 ? 4.243 -0.558 -6.13 1 80.32 197 CYS A N 1
ATOM 1476 C CA . CYS A 1 197 ? 5.094 0.249 -6.998 1 80.32 197 CYS A CA 1
ATOM 1477 C C . CYS A 1 197 ? 5.319 -0.442 -8.337 1 80.32 197 CYS A C 1
ATOM 1479 O O . CYS A 1 197 ? 5.822 0.172 -9.28 1 80.32 197 CYS A O 1
ATOM 1481 N N . GLY A 1 198 ? 4.786 -1.514 -8.49 1 66.41 198 GLY A N 1
ATOM 1482 C CA . GLY A 1 198 ? 5.006 -2.206 -9.75 1 66.41 198 GLY A CA 1
ATOM 1483 C C . GLY A 1 198 ? 6.468 -2.272 -10.147 1 66.41 198 GLY A C 1
ATOM 1484 O O . GLY A 1 198 ? 7.354 -2.153 -9.297 1 66.41 198 GLY A O 1
ATOM 1485 N N . LEU A 1 199 ? 6.716 -2.523 -11.398 1 66.71 199 LEU A N 1
ATOM 1486 C CA . LEU A 1 199 ? 8.076 -2.628 -11.916 1 66.71 199 LEU A CA 1
ATOM 1487 C C . LEU A 1 199 ? 8.584 -1.271 -12.39 1 66.71 199 LEU A C 1
ATOM 1489 O O . LEU A 1 199 ? 9.482 -1.199 -13.232 1 66.71 199 LEU A O 1
ATOM 1493 N N . THR A 1 200 ? 8.033 -0.23 -11.737 1 73.1 200 THR A N 1
ATOM 1494 C CA . THR A 1 200 ? 8.458 1.096 -12.169 1 73.1 200 THR A CA 1
ATOM 1495 C C . THR A 1 200 ? 9.589 1.617 -11.286 1 73.1 200 THR A C 1
ATOM 1497 O O . THR A 1 200 ? 10.106 2.713 -11.512 1 73.1 200 THR A O 1
ATOM 1500 N N . VAL A 1 201 ? 9.994 0.818 -10.413 1 83.77 201 VAL A N 1
ATOM 1501 C CA . VAL A 1 201 ? 11.067 1.211 -9.506 1 83.77 201 VAL A CA 1
ATOM 1502 C C . VAL A 1 201 ? 12.364 0.512 -9.907 1 83.77 201 VAL A C 1
ATOM 1504 O O . VAL A 1 201 ? 12.34 -0.613 -10.412 1 83.77 201 VAL A O 1
ATOM 1507 N N . PRO A 1 202 ? 13.468 1.193 -9.683 1 86.39 202 PRO A N 1
ATOM 1508 C CA . PRO A 1 202 ? 14.724 0.473 -9.904 1 86.39 202 PRO A CA 1
ATOM 1509 C C . PRO A 1 202 ? 14.814 -0.819 -9.096 1 86.39 202 PRO A C 1
ATOM 1511 O O . PRO A 1 202 ? 14.58 -0.812 -7.885 1 86.39 202 PRO A O 1
ATOM 1514 N N . LEU A 1 203 ? 15.167 -1.848 -9.75 1 88.16 203 LEU A N 1
ATOM 1515 C CA . LEU A 1 203 ? 15.117 -3.18 -9.155 1 88.16 203 LEU A CA 1
ATOM 1516 C C . LEU A 1 203 ? 16.114 -3.3 -8.007 1 88.16 203 LEU A C 1
ATOM 1518 O O . LEU A 1 203 ? 15.931 -4.12 -7.104 1 88.16 203 LEU A O 1
ATOM 1522 N N . ASP A 1 204 ? 17.148 -2.483 -8.056 1 90.55 204 ASP A N 1
ATOM 1523 C CA . ASP A 1 204 ? 18.142 -2.508 -6.986 1 90.55 204 ASP A CA 1
ATOM 1524 C C . ASP A 1 204 ? 17.53 -2.066 -5.659 1 90.55 204 ASP A C 1
ATOM 1526 O O . ASP A 1 204 ? 18.031 -2.422 -4.59 1 90.55 204 ASP A O 1
ATOM 1530 N N . LEU A 1 205 ? 16.494 -1.344 -5.749 1 91.66 205 LEU A N 1
ATOM 1531 C CA . LEU A 1 205 ? 15.81 -0.888 -4.544 1 91.66 205 LEU A CA 1
ATOM 1532 C C . LEU A 1 205 ? 15.147 -2.056 -3.821 1 91.66 205 LEU A C 1
ATOM 1534 O O . LEU A 1 205 ? 14.962 -2.013 -2.602 1 91.66 205 LEU A O 1
ATOM 1538 N N . LEU A 1 206 ? 14.817 -3.069 -4.576 1 94.11 206 LEU A N 1
ATOM 1539 C CA . LEU A 1 206 ? 14.085 -4.214 -4.046 1 94.11 206 LEU A CA 1
ATOM 1540 C C . LEU A 1 206 ? 15.037 -5.352 -3.693 1 94.11 206 LEU A C 1
ATOM 1542 O O . LEU A 1 206 ? 14.622 -6.509 -3.604 1 94.11 206 LEU A O 1
ATOM 1546 N N . ALA A 1 207 ? 16.264 -5.048 -3.47 1 95.6 207 ALA A N 1
ATOM 1547 C CA . ALA A 1 207 ? 17.328 -6.031 -3.282 1 95.6 207 ALA A CA 1
ATOM 1548 C C . ALA A 1 207 ? 17.083 -6.872 -2.032 1 95.6 207 ALA A C 1
ATOM 1550 O O . ALA A 1 207 ? 16.664 -6.349 -0.997 1 95.6 207 ALA A O 1
ATOM 1551 N N . VAL A 1 208 ? 17.382 -8.124 -2.175 1 97.03 208 VAL A N 1
ATOM 1552 C CA . VAL A 1 208 ? 17.389 -9.054 -1.051 1 97.03 208 VAL A CA 1
ATOM 1553 C C . VAL A 1 208 ? 18.643 -8.836 -0.207 1 97.03 208 VAL A C 1
ATOM 1555 O O . VAL A 1 208 ? 19.752 -8.759 -0.741 1 97.03 208 VAL A O 1
ATOM 1558 N N . GLY A 1 209 ? 18.473 -8.706 1.084 1 95.94 209 GLY A N 1
ATOM 1559 C CA . GLY A 1 209 ? 19.581 -8.424 1.984 1 95.94 209 GLY A CA 1
ATOM 1560 C C . GLY A 1 209 ? 20.203 -9.675 2.574 1 95.94 209 GLY A C 1
ATOM 1561 O O . GLY A 1 209 ? 21.427 -9.825 2.575 1 95.94 209 GLY A O 1
ATOM 1562 N N . SER A 1 210 ? 19.422 -10.583 3.142 1 96.6 210 SER A N 1
ATOM 1563 C CA . SER A 1 210 ? 19.906 -11.836 3.712 1 96.6 210 SER A CA 1
ATOM 1564 C C . SER A 1 210 ? 18.99 -12.999 3.346 1 96.6 210 SER A C 1
ATOM 1566 O O . SER A 1 210 ? 17.828 -12.793 2.989 1 96.6 210 SER A O 1
ATOM 1568 N N . VAL A 1 211 ? 19.57 -14.127 3.42 1 97.17 211 VAL A N 1
ATOM 1569 C CA . VAL A 1 211 ? 18.857 -15.355 3.083 1 97.17 211 VAL A CA 1
ATOM 1570 C C . VAL A 1 211 ? 19.081 -16.399 4.175 1 97.17 211 VAL A C 1
ATOM 1572 O O . VAL A 1 211 ? 20.202 -16.567 4.66 1 97.17 211 VAL A O 1
ATOM 1575 N N . VAL A 1 212 ? 18.045 -17.042 4.575 1 96.07 212 VAL A N 1
ATOM 1576 C CA . VAL A 1 212 ? 18.129 -18.128 5.546 1 96.07 212 VAL A CA 1
ATOM 1577 C C . VAL A 1 212 ? 17.265 -19.301 5.085 1 96.07 212 VAL A C 1
ATOM 1579 O O . VAL A 1 212 ? 16.377 -19.133 4.246 1 96.07 212 VAL A O 1
ATOM 1582 N N . THR A 1 213 ? 17.56 -20.433 5.628 1 93.47 213 THR A N 1
ATOM 1583 C CA . THR A 1 213 ? 16.707 -21.59 5.384 1 93.47 213 THR A CA 1
ATOM 1584 C C . THR A 1 213 ? 15.533 -21.612 6.359 1 93.47 213 THR A C 1
ATOM 1586 O O . THR A 1 213 ? 15.713 -21.4 7.56 1 93.47 213 THR A O 1
ATOM 1589 N N . GLU A 1 214 ? 14.387 -21.836 5.784 1 91.57 214 GLU A N 1
ATOM 1590 C CA . GLU A 1 214 ? 13.164 -21.937 6.575 1 91.57 214 GLU A CA 1
ATOM 1591 C C . GLU A 1 214 ? 12.196 -22.948 5.967 1 91.57 214 GLU A C 1
ATOM 1593 O O . GLU A 1 214 ? 12.43 -23.457 4.869 1 91.57 214 GLU A O 1
ATOM 1598 N N . PRO A 1 215 ? 11.102 -23.266 6.64 1 85.48 215 PRO A N 1
ATOM 1599 C CA . PRO A 1 215 ? 10.23 -24.372 6.237 1 85.48 215 PRO A CA 1
ATOM 1600 C C . PRO A 1 215 ? 9.779 -24.269 4.782 1 85.48 215 PRO A C 1
ATOM 1602 O O . PRO A 1 215 ? 9.765 -25.271 4.063 1 85.48 215 PRO A O 1
ATOM 1605 N N . PRO A 1 216 ? 9.375 -23.098 4.23 1 82.54 216 PRO A N 1
ATOM 1606 C CA . PRO A 1 216 ? 8.986 -23.086 2.818 1 82.54 216 PRO A CA 1
ATOM 1607 C C . PRO A 1 216 ? 10.16 -23.358 1.881 1 82.54 216 PRO A C 1
ATOM 1609 O O . PRO A 1 216 ? 9.958 -23.627 0.694 1 82.54 216 PRO A O 1
ATOM 1612 N N . GLY A 1 217 ? 11.319 -23.208 2.392 1 88.23 217 GLY A N 1
ATOM 1613 C CA . GLY A 1 217 ? 12.546 -23.363 1.626 1 88.23 217 GLY A CA 1
ATOM 1614 C C . GLY A 1 217 ? 13.56 -22.266 1.895 1 88.23 217 GLY A C 1
ATOM 1615 O O . GLY A 1 217 ? 14.732 -22.547 2.154 1 88.23 217 GLY A O 1
ATOM 1616 N N . LEU A 1 218 ? 13.027 -21.031 1.774 1 95.65 218 LEU A N 1
ATOM 1617 C CA . LEU A 1 218 ? 13.901 -19.887 2.01 1 95.65 218 LEU A CA 1
ATOM 1618 C C . LEU A 1 218 ? 13.135 -18.745 2.671 1 95.65 218 LEU A C 1
ATOM 1620 O O . LEU A 1 218 ? 11.97 -18.504 2.347 1 95.65 218 LEU A O 1
ATOM 1624 N N . GLY A 1 219 ? 13.782 -18.114 3.557 1 97.2 219 GLY A N 1
ATOM 1625 C CA . GLY A 1 219 ? 13.388 -16.813 4.073 1 97.2 219 GLY A CA 1
ATOM 1626 C C . GLY A 1 219 ? 14.409 -15.727 3.794 1 97.2 219 GLY A C 1
ATOM 1627 O O . GLY A 1 219 ? 15.611 -15.995 3.747 1 97.2 219 GLY A O 1
ATOM 1628 N N . VAL A 1 220 ? 13.862 -14.545 3.588 1 98.02 220 VAL A N 1
ATOM 1629 C CA . VAL A 1 220 ? 14.817 -13.481 3.293 1 98.02 220 VAL A CA 1
ATOM 1630 C C . VAL A 1 220 ? 14.414 -12.206 4.029 1 98.02 220 VAL A C 1
ATOM 1632 O O . VAL A 1 220 ? 13.266 -12.064 4.456 1 98.02 220 VAL A O 1
ATOM 1635 N N . THR A 1 221 ? 15.351 -11.326 4.17 1 96.98 221 THR A N 1
ATOM 1636 C CA . THR A 1 221 ? 15.109 -9.916 4.452 1 96.98 221 THR A CA 1
ATOM 1637 C C . THR A 1 221 ? 15.456 -9.055 3.24 1 96.98 221 THR A C 1
ATOM 1639 O O . THR A 1 221 ? 16.1 -9.527 2.301 1 96.98 221 THR A O 1
ATOM 1642 N N . PHE A 1 222 ? 15.012 -7.89 3.244 1 96.01 222 PHE A N 1
ATOM 1643 C CA . PHE A 1 222 ? 15.313 -6.968 2.156 1 96.01 222 PHE A CA 1
ATOM 1644 C C . PHE A 1 222 ? 16.257 -5.867 2.624 1 96.01 222 PHE A C 1
ATOM 1646 O O . PHE A 1 222 ? 16.181 -5.423 3.772 1 96.01 222 PHE A O 1
ATOM 1653 N N . ALA A 1 223 ? 17.081 -5.435 1.741 1 95.09 223 ALA A N 1
ATOM 1654 C CA . ALA A 1 223 ? 18.153 -4.504 2.084 1 95.09 223 ALA A CA 1
ATOM 1655 C C . ALA A 1 223 ? 17.591 -3.137 2.464 1 95.09 223 ALA A C 1
ATOM 1657 O O . ALA A 1 223 ? 18.103 -2.479 3.372 1 95.09 223 ALA A O 1
ATOM 1658 N N . ASN A 1 224 ? 16.553 -2.741 1.76 1 93.89 224 ASN A N 1
ATOM 1659 C CA . ASN A 1 224 ? 16.074 -1.375 1.939 1 93.89 224 ASN A CA 1
ATOM 1660 C C . ASN A 1 224 ? 14.699 -1.345 2.6 1 93.89 224 ASN A C 1
ATOM 1662 O O . ASN A 1 224 ? 14.221 -0.282 3 1 93.89 224 ASN A O 1
ATOM 1666 N N . PHE A 1 225 ? 14.038 -2.421 2.684 1 94.46 225 PHE A N 1
ATOM 1667 C CA . PHE A 1 225 ? 12.703 -2.527 3.259 1 94.46 225 PHE A CA 1
ATOM 1668 C C . PHE A 1 225 ? 12.677 -3.557 4.382 1 94.46 225 PHE A C 1
ATOM 1670 O O . PHE A 1 225 ? 11.977 -4.568 4.288 1 94.46 225 PHE A O 1
ATOM 1677 N N . ALA A 1 226 ? 13.286 -3.206 5.486 1 92.84 226 ALA A N 1
ATOM 1678 C CA . ALA A 1 226 ? 13.583 -4.123 6.583 1 92.84 226 ALA A CA 1
ATOM 1679 C C . ALA A 1 226 ? 12.314 -4.499 7.343 1 92.84 226 ALA A C 1
ATOM 1681 O O . ALA A 1 226 ? 12.312 -5.449 8.129 1 92.84 226 ALA A O 1
ATOM 1682 N N . GLN A 1 227 ? 11.249 -3.783 7.131 1 94.02 227 GLN A N 1
ATOM 1683 C CA . GLN A 1 227 ? 10.002 -4.062 7.837 1 94.02 227 GLN A CA 1
ATOM 1684 C C . GLN A 1 227 ? 9.29 -5.272 7.238 1 94.02 227 GLN A C 1
ATOM 1686 O O . GLN A 1 227 ? 8.332 -5.785 7.82 1 94.02 227 GLN A O 1
ATOM 1691 N N . TYR A 1 228 ? 9.808 -5.697 6.058 1 95.74 228 TYR A N 1
ATOM 1692 C CA . TYR A 1 228 ? 9.205 -6.84 5.381 1 95.74 228 TYR A CA 1
ATOM 1693 C C . TYR A 1 228 ? 10.16 -8.027 5.359 1 95.74 228 TYR A C 1
ATOM 1695 O O . TYR A 1 228 ? 11.376 -7.856 5.479 1 95.74 228 TYR A O 1
ATOM 1703 N N . ARG A 1 229 ? 9.617 -9.189 5.205 1 97.11 229 ARG A N 1
ATOM 1704 C CA . ARG A 1 229 ? 10.359 -10.41 4.905 1 97.11 229 ARG A CA 1
ATOM 1705 C C . ARG A 1 229 ? 9.736 -11.153 3.728 1 97.11 229 ARG A C 1
ATOM 1707 O O . ARG A 1 229 ? 8.57 -10.933 3.395 1 97.11 229 ARG A O 1
ATOM 1714 N N . GLY A 1 230 ? 10.519 -11.935 3.107 1 98 230 GLY A N 1
ATOM 1715 C CA . GLY A 1 230 ? 10.065 -12.781 2.015 1 98 230 GLY A CA 1
ATOM 1716 C C . GLY A 1 230 ? 10.207 -14.263 2.309 1 98 230 GLY A C 1
ATOM 1717 O O . GLY A 1 230 ? 11.125 -14.674 3.02 1 98 230 GLY A O 1
ATOM 1718 N N . LEU A 1 231 ? 9.311 -15.046 1.812 1 98.16 231 LEU A N 1
ATOM 1719 C CA . LEU A 1 231 ? 9.348 -16.505 1.828 1 98.16 231 LEU A CA 1
ATOM 1720 C C . LEU A 1 231 ? 9.295 -17.065 0.41 1 98.16 231 LEU A C 1
ATOM 1722 O O . LEU A 1 231 ? 8.516 -16.592 -0.42 1 98.16 231 LEU A O 1
ATOM 1726 N N . SER A 1 232 ? 10.103 -18.032 0.121 1 97.92 232 SER A N 1
ATOM 1727 C CA . SER A 1 232 ? 10.186 -18.556 -1.239 1 97.92 232 SER A CA 1
ATOM 1728 C C . SER A 1 232 ? 10.174 -20.081 -1.245 1 97.92 232 SER A C 1
ATOM 1730 O O . SER A 1 232 ? 10.841 -20.716 -0.426 1 97.92 232 SER A O 1
ATOM 1732 N N . LEU A 1 233 ? 9.438 -20.652 -2.145 1 96.76 233 LEU A N 1
ATOM 1733 C CA . LEU A 1 233 ? 9.459 -22.091 -2.381 1 96.76 233 LEU A CA 1
ATOM 1734 C C . LEU A 1 233 ? 9.471 -22.396 -3.876 1 96.76 233 LEU A C 1
ATOM 1736 O O . LEU A 1 233 ? 9.097 -21.548 -4.689 1 96.76 233 LEU A O 1
ATOM 1740 N N . ALA A 1 234 ? 9.959 -23.495 -4.192 1 97.79 234 ALA A N 1
ATOM 1741 C CA . ALA A 1 234 ? 9.999 -23.978 -5.569 1 97.79 234 ALA A CA 1
ATOM 1742 C C . ALA A 1 234 ? 9.746 -25.481 -5.631 1 97.79 234 ALA A C 1
ATOM 1744 O O . ALA A 1 234 ? 10.136 -26.22 -4.724 1 97.79 234 ALA A O 1
ATOM 1745 N N . ALA A 1 235 ? 9.063 -25.892 -6.601 1 97.69 235 ALA A N 1
ATOM 1746 C CA . ALA A 1 235 ? 8.831 -27.303 -6.897 1 97.69 235 ALA A CA 1
ATOM 1747 C C . ALA A 1 235 ? 8.59 -27.518 -8.388 1 97.69 235 ALA A C 1
ATOM 1749 O O . ALA A 1 235 ? 7.874 -26.742 -9.026 1 97.69 235 ALA A O 1
ATOM 1750 N N . GLY A 1 236 ? 9.25 -28.541 -8.871 1 95.87 236 GLY A N 1
ATOM 1751 C CA . GLY A 1 236 ? 9.255 -28.653 -10.32 1 95.87 236 GLY A CA 1
ATOM 1752 C C . GLY A 1 236 ? 9.906 -27.468 -11.009 1 95.87 236 GLY A C 1
ATOM 1753 O O . GLY A 1 236 ? 11.017 -27.07 -10.652 1 95.87 236 GLY A O 1
ATOM 1754 N N . ASP A 1 237 ? 9.241 -26.87 -12.003 1 97.3 237 ASP A N 1
ATOM 1755 C CA . ASP A 1 237 ? 9.808 -25.711 -12.686 1 97.3 237 ASP A CA 1
ATOM 1756 C C . ASP A 1 237 ? 9.046 -24.437 -12.328 1 97.3 237 ASP A C 1
ATOM 1758 O O . ASP A 1 237 ? 8.963 -23.51 -13.136 1 97.3 237 ASP A O 1
ATOM 1762 N N . LEU A 1 238 ? 8.439 -24.485 -11.144 1 98.53 238 LEU A N 1
ATOM 1763 C CA . LEU A 1 238 ? 7.728 -23.3 -10.677 1 98.53 238 LEU A CA 1
ATOM 1764 C C . LEU A 1 238 ? 8.348 -22.764 -9.392 1 98.53 238 LEU A C 1
ATOM 1766 O O . LEU A 1 238 ? 8.767 -23.54 -8.529 1 98.53 238 LEU A O 1
ATOM 1770 N N . ALA A 1 239 ? 8.412 -21.493 -9.267 1 98.55 239 ALA A N 1
ATOM 1771 C CA . ALA A 1 239 ? 8.84 -20.79 -8.061 1 98.55 239 ALA A CA 1
ATOM 1772 C C . ALA A 1 239 ? 7.787 -19.781 -7.612 1 98.55 239 ALA A C 1
ATOM 1774 O O . ALA A 1 239 ? 7.176 -19.101 -8.441 1 98.55 239 ALA A O 1
ATOM 1775 N N . ALA A 1 240 ? 7.544 -19.669 -6.328 1 98.51 240 ALA A N 1
ATOM 1776 C CA . ALA A 1 240 ? 6.612 -18.707 -5.744 1 98.51 240 ALA A CA 1
ATOM 1777 C C . ALA A 1 240 ? 7.251 -17.967 -4.572 1 98.51 240 ALA A C 1
ATOM 1779 O O . ALA A 1 240 ? 8.174 -18.48 -3.934 1 98.51 240 ALA A O 1
ATOM 1780 N N . ALA A 1 241 ? 6.826 -16.805 -4.34 1 98.57 241 ALA A N 1
ATOM 1781 C CA . ALA A 1 241 ? 7.3 -16.002 -3.216 1 98.57 241 ALA A CA 1
ATOM 1782 C C . ALA A 1 241 ? 6.147 -15.258 -2.549 1 98.57 241 ALA A C 1
ATOM 1784 O O . ALA A 1 241 ? 5.234 -14.78 -3.226 1 98.57 241 ALA A O 1
ATOM 1785 N N . LEU A 1 242 ? 6.204 -15.172 -1.265 1 98.43 242 LEU A N 1
ATOM 1786 C CA . LEU A 1 242 ? 5.284 -14.404 -0.434 1 98.43 242 LEU A CA 1
ATOM 1787 C C . LEU A 1 242 ? 6.035 -13.364 0.391 1 98.43 242 LEU A C 1
ATOM 1789 O O . LEU A 1 242 ? 7.039 -13.683 1.033 1 98.43 242 LEU A O 1
ATOM 1793 N N . VAL A 1 243 ? 5.598 -12.169 0.321 1 97.86 243 VAL A N 1
ATOM 1794 C CA . VAL A 1 243 ? 6.173 -11.105 1.138 1 97.86 243 VAL A CA 1
ATOM 1795 C C . VAL A 1 243 ? 5.141 -10.619 2.153 1 97.86 243 VAL A C 1
ATOM 1797 O O . VAL A 1 243 ? 3.971 -10.429 1.816 1 97.86 243 VAL A O 1
ATOM 1800 N N . LEU A 1 244 ? 5.546 -10.443 3.398 1 97.42 244 LEU A N 1
ATOM 1801 C CA . LEU A 1 244 ? 4.699 -9.972 4.488 1 97.42 244 LEU A CA 1
ATOM 1802 C C . LEU A 1 244 ? 5.524 -9.234 5.538 1 97.42 244 LEU A C 1
ATOM 1804 O O . LEU A 1 244 ? 6.755 -9.305 5.528 1 97.42 244 LEU A O 1
ATOM 1808 N N . PRO A 1 245 ? 4.873 -8.486 6.406 1 96.43 245 PRO A N 1
ATOM 1809 C CA . PRO A 1 245 ? 5.613 -7.802 7.468 1 96.43 245 PRO A CA 1
ATOM 1810 C C . PRO A 1 245 ? 6.419 -8.762 8.339 1 96.43 245 PRO A C 1
ATOM 1812 O O . PRO A 1 245 ? 5.963 -9.872 8.626 1 96.43 245 PRO A O 1
ATOM 1815 N N . ARG A 1 246 ? 7.546 -8.308 8.741 1 94.88 246 ARG A N 1
ATOM 1816 C CA . ARG A 1 246 ? 8.446 -9.174 9.495 1 94.88 246 ARG A CA 1
ATOM 1817 C C . ARG A 1 246 ? 8.243 -9.002 10.996 1 94.88 246 ARG A C 1
ATOM 1819 O O . ARG A 1 246 ? 7.76 -7.961 11.447 1 94.88 246 ARG A O 1
ATOM 1826 N N . PRO A 1 247 ? 8.608 -10.023 11.789 1 92.9 247 PRO A N 1
ATOM 1827 C CA . PRO A 1 247 ? 8.631 -9.831 13.241 1 92.9 247 PRO A CA 1
ATOM 1828 C C . PRO A 1 247 ? 9.527 -8.671 13.668 1 92.9 247 PRO A C 1
ATOM 1830 O O . PRO A 1 247 ? 10.565 -8.427 13.047 1 92.9 247 PRO A O 1
ATOM 1833 N N . PRO A 1 248 ? 9.053 -8.065 14.775 1 93.01 248 PRO A N 1
ATOM 1834 C CA . PRO A 1 248 ? 7.971 -8.408 15.701 1 93.01 248 PRO A CA 1
ATOM 1835 C C . PRO A 1 248 ? 6.616 -7.864 15.253 1 93.01 248 PRO A C 1
ATOM 1837 O O . PRO A 1 248 ? 5.613 -8.049 15.947 1 93.01 248 PRO A O 1
ATOM 1840 N N . ALA A 1 249 ? 6.629 -7.185 14.111 1 92.73 249 ALA A N 1
ATOM 1841 C CA . ALA A 1 249 ? 5.35 -6.631 13.673 1 92.73 249 ALA A CA 1
ATOM 1842 C C . ALA A 1 249 ? 4.317 -7.735 13.464 1 92.73 249 ALA A C 1
ATOM 1844 O O . ALA A 1 249 ? 3.15 -7.579 13.83 1 92.73 249 ALA A O 1
ATOM 1845 N N . ALA A 1 250 ? 4.758 -8.815 12.83 1 94.75 250 ALA A N 1
ATOM 1846 C CA . ALA A 1 250 ? 3.911 -9.979 12.585 1 94.75 250 ALA A CA 1
ATOM 1847 C C . ALA A 1 250 ? 4.733 -11.264 12.575 1 94.75 250 ALA A C 1
ATOM 1849 O O . ALA A 1 250 ? 5.679 -11.397 11.795 1 94.75 250 ALA A O 1
ATOM 1850 N N . ALA A 1 251 ? 4.384 -12.185 13.373 1 95.6 251 ALA A N 1
ATOM 1851 C CA . ALA A 1 251 ? 5.037 -13.491 13.409 1 95.6 251 ALA A CA 1
ATOM 1852 C C . ALA A 1 251 ? 4.16 -14.561 12.765 1 95.6 251 ALA A C 1
ATOM 1854 O O . ALA A 1 251 ? 3.041 -14.812 13.221 1 95.6 251 ALA A O 1
ATOM 1855 N N . LEU A 1 252 ? 4.639 -15.094 11.738 1 93.95 252 LEU A N 1
ATOM 1856 C CA . LEU A 1 252 ? 3.893 -16.106 10.997 1 93.95 252 LEU A CA 1
ATOM 1857 C C . LEU A 1 252 ? 4.035 -17.474 11.654 1 93.95 252 LEU A C 1
ATOM 1859 O O . LEU A 1 252 ? 5.15 -17.925 11.926 1 93.95 252 LEU A O 1
ATOM 1863 N N . ALA A 1 253 ? 2.912 -18.046 11.895 1 90.82 253 ALA A N 1
ATOM 1864 C CA . ALA A 1 253 ? 2.857 -19.379 12.489 1 90.82 253 ALA A CA 1
ATOM 1865 C C . ALA A 1 253 ? 2.226 -20.382 11.528 1 90.82 253 ALA A C 1
ATOM 1867 O O . ALA A 1 253 ? 1.003 -20.533 11.493 1 90.82 253 ALA A O 1
ATOM 1868 N N . VAL A 1 254 ? 2.955 -21.033 10.731 1 89.68 254 VAL A N 1
ATOM 1869 C CA . VAL A 1 254 ? 2.518 -22.088 9.822 1 89.68 254 VAL A CA 1
ATOM 1870 C C . VAL A 1 254 ? 3.39 -23.328 10.011 1 89.68 254 VAL A C 1
ATOM 1872 O O . VAL A 1 254 ? 4.62 -23.238 9.991 1 89.68 254 VAL A O 1
ATOM 1875 N N . GLU A 1 255 ? 2.765 -24.402 10.137 1 90.57 255 GLU A N 1
ATOM 1876 C CA . GLU A 1 255 ? 3.483 -25.655 10.351 1 90.57 255 GLU A CA 1
ATOM 1877 C C . GLU A 1 255 ? 4.218 -26.093 9.087 1 90.57 255 GLU A C 1
ATOM 1879 O O . GLU A 1 255 ? 3.734 -25.876 7.975 1 90.57 255 GLU A O 1
ATOM 1884 N N . ALA A 1 256 ? 5.261 -26.799 9.32 1 92.7 256 ALA A N 1
ATOM 1885 C CA . ALA A 1 256 ? 6.082 -27.292 8.216 1 92.7 256 ALA A CA 1
ATOM 1886 C C . ALA A 1 256 ? 5.266 -28.178 7.279 1 92.7 256 ALA A C 1
ATOM 1888 O O . ALA A 1 256 ? 5.436 -28.125 6.059 1 92.7 256 ALA A O 1
ATOM 1889 N N . ALA A 1 257 ? 4.365 -28.876 7.836 1 94.31 257 ALA A N 1
ATOM 1890 C CA . ALA A 1 257 ? 3.559 -29.809 7.054 1 94.31 257 ALA A CA 1
ATOM 1891 C C . ALA A 1 257 ? 2.652 -29.065 6.077 1 94.31 257 ALA A C 1
ATOM 1893 O O . ALA A 1 257 ? 2.402 -29.541 4.967 1 94.31 257 ALA A O 1
ATOM 1894 N N . ALA A 1 258 ? 2.176 -27.955 6.518 1 95.1 258 ALA A N 1
ATOM 1895 C CA . ALA A 1 258 ? 1.294 -27.165 5.663 1 95.1 258 ALA A CA 1
ATOM 1896 C C . ALA A 1 258 ? 2.058 -26.581 4.478 1 95.1 258 ALA A C 1
ATOM 1898 O O . ALA A 1 258 ? 1.537 -26.528 3.361 1 95.1 258 ALA A O 1
ATOM 1899 N N . TRP A 1 259 ? 3.281 -26.183 4.693 1 95.18 259 TRP A N 1
ATOM 1900 C CA . TRP A 1 259 ? 4.124 -25.691 3.609 1 95.18 259 TRP A CA 1
ATOM 1901 C C . TRP A 1 259 ? 4.436 -26.803 2.614 1 95.18 259 TRP A C 1
ATOM 1903 O O . TRP A 1 259 ? 4.465 -26.571 1.403 1 95.18 259 TRP A O 1
ATOM 1913 N N . GLU A 1 260 ? 4.65 -27.962 3.134 1 95.59 260 GLU A N 1
ATOM 1914 C CA . GLU A 1 260 ? 4.943 -29.103 2.272 1 95.59 260 GLU A CA 1
ATOM 1915 C C . GLU A 1 260 ? 3.745 -29.456 1.396 1 95.59 260 GLU A C 1
ATOM 1917 O O . GLU A 1 260 ? 3.909 -29.866 0.245 1 95.59 260 GLU A O 1
ATOM 1922 N N . GLU A 1 261 ? 2.607 -29.297 1.966 1 96.06 261 GLU A N 1
ATOM 1923 C CA . GLU A 1 261 ? 1.404 -29.527 1.171 1 96.06 261 GLU A CA 1
ATOM 1924 C C . GLU A 1 261 ? 1.316 -28.543 0.008 1 96.06 261 GLU A C 1
ATOM 1926 O O . GLU A 1 261 ? 0.958 -28.924 -1.109 1 96.06 261 GLU A O 1
ATOM 1931 N N . LEU A 1 262 ? 1.61 -27.324 0.294 1 96.61 262 LEU A N 1
ATOM 1932 C CA . LEU A 1 262 ? 1.611 -26.322 -0.766 1 96.61 262 LEU A CA 1
ATOM 1933 C C . LEU A 1 262 ? 2.679 -26.634 -1.809 1 96.61 262 LEU A C 1
ATOM 1935 O O . LEU A 1 262 ? 2.431 -26.518 -3.011 1 96.61 262 LEU A O 1
ATOM 1939 N N . ARG A 1 263 ? 3.833 -27.037 -1.369 1 96.8 263 ARG A N 1
ATOM 1940 C CA . ARG A 1 263 ? 4.931 -27.385 -2.265 1 96.8 263 ARG A CA 1
ATOM 1941 C C . ARG A 1 263 ? 4.556 -28.559 -3.162 1 96.8 263 ARG A C 1
ATOM 1943 O O . ARG A 1 263 ? 4.85 -28.552 -4.359 1 96.8 263 ARG A O 1
ATOM 1950 N N . SER A 1 264 ? 3.893 -29.516 -2.551 1 97.38 264 SER A N 1
ATOM 1951 C CA . SER A 1 264 ? 3.428 -30.666 -3.319 1 97.38 264 SER A CA 1
ATOM 1952 C C . SER A 1 264 ? 2.413 -30.25 -4.378 1 97.38 264 SER A C 1
ATOM 1954 O O . SER A 1 264 ? 2.408 -30.789 -5.487 1 97.38 264 SER A O 1
ATOM 1956 N N . GLY A 1 265 ? 1.561 -29.341 -3.977 1 97.93 265 GLY A N 1
ATOM 1957 C CA . GLY A 1 265 ? 0.632 -28.79 -4.951 1 97.93 265 GLY A CA 1
ATOM 1958 C C . GLY A 1 265 ? 1.323 -28.094 -6.108 1 97.93 265 GLY A C 1
ATOM 1959 O O . GLY A 1 265 ? 0.925 -28.255 -7.264 1 97.93 265 GLY A O 1
ATOM 1960 N N . LEU A 1 266 ? 2.299 -27.371 -5.786 1 98.03 266 LEU A N 1
ATOM 1961 C CA . LEU A 1 266 ? 3.073 -26.67 -6.805 1 98.03 266 LEU A CA 1
ATOM 1962 C C . LEU A 1 266 ? 3.744 -27.659 -7.753 1 98.03 266 LEU A C 1
ATOM 1964 O O . LEU A 1 266 ? 3.749 -27.454 -8.969 1 98.03 266 LEU A O 1
ATOM 1968 N N . ALA A 1 267 ? 4.278 -28.716 -7.242 1 97.89 267 ALA A N 1
ATOM 1969 C CA . ALA A 1 267 ? 4.902 -29.769 -8.04 1 97.89 267 ALA A CA 1
ATOM 1970 C C . ALA A 1 267 ? 3.888 -30.422 -8.975 1 97.89 267 ALA A C 1
ATOM 1972 O O . ALA A 1 267 ? 4.188 -30.679 -10.143 1 97.89 267 ALA A O 1
ATOM 1973 N N . GLU A 1 268 ? 2.778 -30.697 -8.398 1 97.96 268 GLU A N 1
ATOM 1974 C CA . GLU A 1 268 ? 1.724 -31.311 -9.199 1 97.96 268 GLU A CA 1
ATOM 1975 C C . GLU A 1 268 ? 1.278 -30.385 -10.327 1 97.96 268 GLU A C 1
ATOM 1977 O O . GLU A 1 268 ? 1.068 -30.831 -11.457 1 97.96 268 GLU A O 1
ATOM 1982 N N . ALA A 1 269 ? 1.119 -29.12 -10.017 1 97.9 269 ALA A N 1
ATOM 1983 C CA . ALA A 1 269 ? 0.754 -28.141 -11.038 1 97.9 269 ALA A CA 1
ATOM 1984 C C . ALA A 1 269 ? 1.796 -28.096 -12.152 1 97.9 269 ALA A C 1
ATOM 1986 O O . ALA A 1 269 ? 1.448 -28.041 -13.334 1 97.9 269 ALA A O 1
ATOM 1987 N N . ALA A 1 270 ? 3.059 -28.126 -11.79 1 97.32 270 ALA A N 1
ATOM 1988 C CA . ALA A 1 270 ? 4.157 -28.112 -12.754 1 97.32 270 ALA A CA 1
ATOM 1989 C C . ALA A 1 270 ? 4.101 -29.334 -13.666 1 97.32 270 ALA A C 1
ATOM 1991 O O . ALA A 1 270 ? 4.294 -29.221 -14.878 1 97.32 270 ALA A O 1
ATOM 1992 N N . ARG A 1 271 ? 3.843 -30.455 -13.101 1 96.42 271 ARG A N 1
ATOM 1993 C CA . ARG A 1 271 ? 3.76 -31.698 -13.862 1 96.42 271 ARG A CA 1
ATOM 1994 C C . ARG A 1 271 ? 2.614 -31.649 -14.868 1 96.42 271 ARG A C 1
ATOM 1996 O O . ARG A 1 271 ? 2.778 -32.047 -16.023 1 96.42 271 ARG A O 1
ATOM 2003 N N . ARG A 1 272 ? 1.51 -31.17 -14.435 1 94.68 272 ARG A N 1
ATOM 2004 C CA . ARG A 1 272 ? 0.346 -31.063 -15.308 1 94.68 272 ARG A CA 1
ATOM 2005 C C . ARG A 1 272 ? 0.623 -30.122 -16.476 1 94.68 272 ARG A C 1
ATOM 2007 O O . ARG A 1 272 ? 0.205 -30.386 -17.605 1 94.68 272 ARG A O 1
ATOM 2014 N N . TRP A 1 273 ? 1.267 -29.056 -16.161 1 93.51 273 TRP A N 1
ATOM 2015 C CA . TRP A 1 273 ? 1.6 -28.074 -17.188 1 93.51 273 TRP A CA 1
ATOM 2016 C C . TRP A 1 273 ? 2.519 -28.68 -18.243 1 93.51 273 TRP A C 1
ATOM 2018 O O . TRP A 1 273 ? 2.308 -28.489 -19.443 1 93.51 273 TRP A O 1
ATOM 2028 N N . ARG A 1 274 ? 3.487 -29.462 -17.86 1 91.31 274 ARG A N 1
ATOM 2029 C CA . ARG A 1 274 ? 4.414 -30.111 -18.782 1 91.31 274 ARG A CA 1
ATOM 2030 C C . ARG A 1 274 ? 3.689 -31.121 -19.665 1 91.31 274 ARG A C 1
ATOM 2032 O O . ARG A 1 274 ? 3.99 -31.242 -20.854 1 91.31 274 ARG A O 1
ATOM 2039 N N . ALA A 1 275 ? 2.812 -31.797 -19.093 1 87.25 275 ALA A N 1
ATOM 2040 C CA . ALA A 1 275 ? 2.051 -32.8 -19.833 1 87.25 275 ALA A CA 1
ATOM 2041 C C . ALA A 1 275 ? 1.203 -32.151 -20.924 1 87.25 275 ALA A C 1
ATOM 2043 O O . ALA A 1 275 ? 1.056 -32.705 -22.016 1 87.25 275 ALA A O 1
ATOM 2044 N N . GLU A 1 276 ? 0.664 -31.006 -20.619 1 81.07 276 GLU A N 1
ATOM 2045 C CA . GLU A 1 276 ? -0.14 -30.266 -21.587 1 81.07 276 GLU A CA 1
ATOM 2046 C C . GLU A 1 276 ? 0.723 -29.731 -22.726 1 81.07 276 GLU A C 1
ATOM 2048 O O . GLU A 1 276 ? 0.297 -29.72 -23.882 1 81.07 276 GLU A O 1
ATOM 2053 N N . ASP A 1 277 ? 1.898 -29.302 -22.383 1 79.42 277 ASP A N 1
ATOM 2054 C CA . ASP A 1 277 ? 2.823 -28.762 -23.375 1 79.42 277 ASP A CA 1
ATOM 2055 C C . ASP A 1 277 ? 3.321 -29.857 -24.315 1 79.42 277 ASP A C 1
ATOM 2057 O O . ASP A 1 277 ? 3.673 -29.583 -25.464 1 79.42 277 ASP A O 1
ATOM 2061 N N . ALA A 1 278 ? 3.362 -31.085 -23.833 1 74 278 ALA A N 1
ATOM 2062 C CA . ALA A 1 278 ? 3.889 -32.217 -24.591 1 74 278 ALA A CA 1
ATOM 2063 C C . ALA A 1 278 ? 2.848 -32.752 -25.571 1 74 278 ALA A C 1
ATOM 2065 O O . ALA A 1 278 ? 3.18 -33.512 -26.484 1 74 278 ALA A O 1
ATOM 2066 N N . VAL A 1 279 ? 1.61 -32.419 -25.433 1 63.86 279 VAL A N 1
ATOM 2067 C CA . VAL A 1 279 ? 0.565 -32.902 -26.33 1 63.86 279 VAL A CA 1
ATOM 2068 C C . VAL A 1 279 ? 0.637 -32.153 -27.659 1 63.86 279 VAL A C 1
ATOM 2070 O O . VAL A 1 279 ? 0.549 -30.923 -27.691 1 63.86 279 VAL A O 1
ATOM 2073 N N . PRO A 1 280 ? 1.082 -32.8 -28.722 1 64.79 280 PRO A N 1
ATOM 2074 C CA . PRO A 1 280 ? 1.143 -32.162 -30.039 1 64.79 280 PRO A CA 1
ATOM 2075 C C . PRO A 1 280 ? -0.184 -31.527 -30.448 1 64.79 280 PRO A C 1
ATOM 2077 O O . PRO A 1 280 ? -1.251 -32.019 -30.071 1 64.79 280 PRO A O 1
ATOM 2080 N N . PRO A 1 281 ? -0.17 -30.263 -30.901 1 59.49 281 PRO A N 1
ATOM 2081 C CA . PRO A 1 281 ? -1.418 -29.651 -31.364 1 59.49 281 PRO A CA 1
ATOM 2082 C C . PRO A 1 281 ? -2.209 -30.56 -32.303 1 59.49 281 PRO A C 1
ATOM 2084 O O . PRO A 1 281 ? -1.624 -31.395 -32.996 1 59.49 281 PRO A O 1
ATOM 2087 N N . PRO A 1 282 ? -3.535 -30.7 -32.071 1 54.33 282 PRO A N 1
ATOM 2088 C CA . PRO A 1 282 ? -4.29 -31.541 -33.002 1 54.33 282 PRO A CA 1
ATOM 2089 C C . PRO A 1 282 ? -3.935 -31.269 -34.463 1 54.33 282 PRO A C 1
ATOM 2091 O O . PRO A 1 282 ? -3.607 -30.135 -34.821 1 54.33 282 PRO A O 1
ATOM 2094 N N . ARG A 1 283 ? -3.46 -32.251 -35.172 1 51.24 283 ARG A N 1
ATOM 2095 C CA . ARG A 1 283 ? -3.19 -32.142 -36.602 1 51.24 283 ARG A CA 1
ATOM 2096 C C . ARG A 1 283 ? -4.419 -31.644 -37.354 1 51.24 283 ARG A C 1
ATOM 2098 O O . ARG A 1 283 ? -5.547 -32.027 -37.036 1 51.24 283 ARG A O 1
ATOM 2105 N N . ASP A 1 284 ? -4.41 -30.462 -37.983 1 52.88 284 ASP A N 1
ATOM 2106 C CA . ASP A 1 284 ? -5.446 -29.911 -38.851 1 52.88 284 ASP A CA 1
ATOM 2107 C C . ASP A 1 284 ? -6.055 -30.997 -39.735 1 52.88 284 ASP A C 1
ATOM 2109 O O . ASP A 1 284 ? -7.032 -30.75 -40.446 1 52.88 284 ASP A O 1
ATOM 2113 N N . GLY A 1 285 ? -5.262 -32.065 -39.973 1 46.64 285 GLY A N 1
ATOM 2114 C CA . GLY A 1 285 ? -5.65 -32.957 -41.054 1 46.64 285 GLY A CA 1
ATOM 2115 C C . GLY A 1 285 ? -6.907 -33.75 -40.751 1 46.64 285 GLY A C 1
ATOM 2116 O O . GLY A 1 285 ? -7.333 -34.58 -41.556 1 46.64 285 GLY A O 1
ATOM 2117 N N . ASP A 1 286 ? -7.299 -33.907 -39.574 1 44.35 286 ASP A N 1
ATOM 2118 C CA . ASP A 1 286 ? -8.396 -34.85 -39.375 1 44.35 286 ASP A CA 1
ATOM 2119 C C . ASP A 1 286 ? -9.728 -34.243 -39.808 1 44.35 286 ASP A C 1
ATOM 2121 O O . ASP A 1 286 ? -10.787 -34.647 -39.324 1 44.35 286 ASP A O 1
ATOM 2125 N N . ARG A 1 287 ? -9.737 -33.053 -40.415 1 41.16 287 ARG A N 1
ATOM 2126 C CA . ARG A 1 287 ? -10.975 -32.67 -41.086 1 41.16 287 ARG A CA 1
ATOM 2127 C C . ARG A 1 287 ? -11.297 -33.626 -42.229 1 41.16 287 ARG A C 1
ATOM 2129 O O . ARG A 1 287 ? -10.605 -33.638 -43.249 1 41.16 287 ARG A O 1
ATOM 2136 N N . GLU A 1 288 ? -11.844 -34.794 -41.879 1 39.01 288 GLU A N 1
ATOM 2137 C CA . GLU A 1 288 ? -12.449 -35.684 -42.865 1 39.01 288 GLU A CA 1
ATOM 2138 C C . GLU A 1 288 ? -13.253 -34.898 -43.898 1 39.01 288 GLU A C 1
ATOM 2140 O O . GLU A 1 288 ? -14.096 -34.073 -43.539 1 39.01 288 GLU A O 1
ATOM 2145 N N . GLU A 1 289 ? -12.684 -34.707 -45.1 1 39.45 289 GLU A N 1
ATOM 2146 C CA . GLU A 1 289 ? -13.351 -34.314 -46.337 1 39.45 289 GLU A CA 1
ATOM 2147 C C . GLU A 1 289 ? -14.608 -35.144 -46.575 1 39.45 289 GLU A C 1
ATOM 2149 O O . GLU A 1 289 ? -14.528 -36.282 -47.044 1 39.45 289 GLU A O 1
ATOM 2154 N N . THR A 1 290 ? -15.566 -35.231 -45.597 1 39.14 290 THR A N 1
ATOM 2155 C CA . THR A 1 290 ? -16.829 -35.841 -45.999 1 39.14 290 THR A CA 1
ATOM 2156 C C . THR A 1 290 ? -17.428 -35.106 -47.195 1 39.14 290 THR A C 1
ATOM 2158 O O . THR A 1 290 ? -17.923 -33.985 -47.057 1 39.14 290 THR A O 1
ATOM 2161 N N . GLY A 1 291 ? -16.706 -35.083 -48.366 1 31.03 291 GLY A N 1
ATOM 2162 C CA . GLY A 1 291 ? -17.226 -34.641 -49.65 1 31.03 291 GLY A CA 1
ATOM 2163 C C . GLY A 1 291 ? -18.606 -35.193 -49.956 1 31.03 291 GLY A C 1
ATOM 2164 O O . GLY A 1 291 ? -18.936 -36.311 -49.556 1 31.03 291 GLY A O 1
ATOM 2165 N N . HIS A 1 292 ? -19.615 -34.264 -50.264 1 36.64 292 HIS A N 1
ATOM 2166 C CA . HIS A 1 292 ? -20.981 -34.332 -50.772 1 36.64 292 HIS A CA 1
ATOM 2167 C C . HIS A 1 292 ? -21.091 -35.323 -51.926 1 36.64 292 HIS A C 1
ATOM 2169 O O . HIS A 1 292 ? -20.464 -35.137 -52.971 1 36.64 292 HIS A O 1
ATOM 2175 N N . ARG A 1 293 ? -21.047 -36.65 -51.689 1 26.61 293 ARG A N 1
ATOM 2176 C CA . ARG A 1 293 ? -21.781 -37.388 -52.712 1 26.61 293 ARG A CA 1
ATOM 2177 C C . ARG A 1 293 ? -23.281 -37.135 -52.6 1 26.61 293 ARG A C 1
ATOM 2179 O O . ARG A 1 293 ? -23.819 -37.042 -51.495 1 26.61 293 ARG A O 1
ATOM 2186 N N . MET B 1 1 ? -31.044 52.415 49.963 1 29.01 1 MET B N 1
ATOM 2187 C CA . MET B 1 1 ? -29.728 52.308 49.339 1 29.01 1 MET B CA 1
ATOM 2188 C C . MET B 1 1 ? -29.549 50.947 48.676 1 29.01 1 MET B C 1
ATOM 2190 O O . MET B 1 1 ? -29.287 49.951 49.353 1 29.01 1 MET B O 1
ATOM 2194 N N . THR B 1 2 ? -30.433 50.618 47.641 1 33.48 2 THR B N 1
ATOM 2195 C CA . THR B 1 2 ? -30.666 49.446 46.805 1 33.48 2 THR B CA 1
ATOM 2196 C C . THR B 1 2 ? -29.434 49.129 45.962 1 33.48 2 THR B C 1
ATOM 2198 O O . THR B 1 2 ? -28.99 49.958 45.165 1 33.48 2 THR B O 1
ATOM 2201 N N . GLY B 1 3 ? -28.408 48.478 46.583 1 26.94 3 GLY B N 1
ATOM 2202 C CA . GLY B 1 3 ? -27.164 48.077 45.946 1 26.94 3 GLY B CA 1
ATOM 2203 C C . GLY B 1 3 ? -27.374 47.271 44.679 1 26.94 3 GLY B C 1
ATOM 2204 O O . GLY B 1 3 ? -27.947 46.18 44.719 1 26.94 3 GLY B O 1
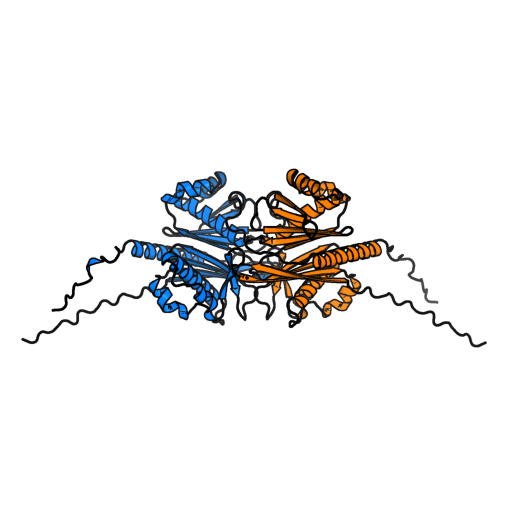ATOM 2205 N N . GLU B 1 4 ? -27.603 47.929 43.556 1 31.86 4 GLU B N 1
ATOM 2206 C CA . GLU B 1 4 ? -27.591 47.328 42.225 1 31.86 4 GLU B CA 1
ATOM 2207 C C . GLU B 1 4 ? -26.288 46.576 41.97 1 31.86 4 GLU B C 1
ATOM 2209 O O . GLU B 1 4 ? -25.227 47.19 41.837 1 31.86 4 GLU B O 1
ATOM 2214 N N . GLU B 1 5 ? -26.041 45.43 42.68 1 31.68 5 GLU B N 1
ATOM 2215 C CA . GLU B 1 5 ? -24.904 44.597 42.301 1 31.68 5 GLU B CA 1
ATOM 2216 C C . GLU B 1 5 ? -24.898 44.321 40.8 1 31.68 5 GLU B C 1
ATOM 2218 O O . GLU B 1 5 ? -25.9 43.866 40.244 1 31.68 5 GLU B O 1
ATOM 2223 N N . SER B 1 6 ? -24.058 45.019 40.054 1 27.27 6 SER B N 1
ATOM 2224 C CA . SER B 1 6 ? -23.776 44.813 38.637 1 27.27 6 SER B CA 1
ATOM 2225 C C . SER B 1 6 ? -23.407 43.361 38.352 1 27.27 6 SER B C 1
ATOM 2227 O O . SER B 1 6 ? -22.544 42.791 39.023 1 27.27 6 SER B O 1
ATOM 2229 N N . ALA B 1 7 ? -24.352 42.564 37.909 1 35.23 7 ALA B N 1
ATOM 2230 C CA . ALA B 1 7 ? -24.132 41.271 37.266 1 35.23 7 ALA B CA 1
ATOM 2231 C C . ALA B 1 7 ? -23.018 41.358 36.226 1 35.23 7 ALA B C 1
ATOM 2233 O O . ALA B 1 7 ? -23.223 41.89 35.132 1 35.23 7 ALA B O 1
ATOM 2234 N N . GLU B 1 8 ? -21.775 41.832 36.619 1 27.89 8 GLU B N 1
ATOM 2235 C CA . GLU B 1 8 ? -20.69 41.687 35.653 1 27.89 8 GLU B CA 1
ATOM 2236 C C . GLU B 1 8 ? -20.772 40.347 34.927 1 27.89 8 GLU B C 1
ATOM 2238 O O . GLU B 1 8 ? -21.061 39.319 35.542 1 27.89 8 GLU B O 1
ATOM 2243 N N . SER B 1 9 ? -20.891 40.327 33.609 1 31.85 9 SER B N 1
ATOM 2244 C CA . SER B 1 9 ? -20.919 39.39 32.49 1 31.85 9 SER B CA 1
ATOM 2245 C C . SER B 1 9 ? -19.745 38.419 32.553 1 31.85 9 SER B C 1
ATOM 2247 O O . SER B 1 9 ? -18.586 38.84 32.589 1 31.85 9 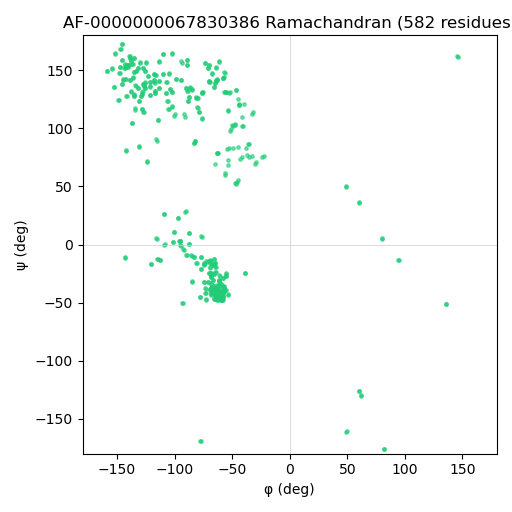SER B O 1
ATOM 2249 N N . ALA B 1 10 ? -19.809 37.328 33.322 1 33.44 10 ALA B N 1
ATOM 2250 C CA . ALA B 1 10 ? -18.856 36.244 33.096 1 33.44 10 ALA B CA 1
ATOM 2251 C C . ALA B 1 10 ? -18.576 36.063 31.607 1 33.44 10 ALA B C 1
ATOM 2253 O O . ALA B 1 10 ? -19.463 35.673 30.845 1 33.44 10 ALA B O 1
ATOM 2254 N N . ALA B 1 11 ? -17.784 36.908 31 1 36.1 11 ALA B N 1
ATOM 2255 C CA . ALA B 1 11 ? -17.18 36.589 29.709 1 36.1 11 ALA B CA 1
ATOM 2256 C C . ALA B 1 11 ? -16.843 35.104 29.614 1 36.1 11 ALA B C 1
ATOM 2258 O O . ALA B 1 11 ? -16.049 34.589 30.405 1 36.1 11 ALA B O 1
ATOM 2259 N N . GLY B 1 12 ? -17.823 34.216 29.415 1 34.37 12 GLY B N 1
ATOM 2260 C CA . GLY B 1 12 ? -17.662 32.802 29.115 1 34.37 12 GLY B CA 1
ATOM 2261 C C . GLY B 1 12 ? -16.417 32.504 28.301 1 34.37 12 GLY B C 1
ATOM 2262 O O . GLY B 1 12 ? -15.943 33.356 27.547 1 34.37 12 GLY B O 1
ATOM 2263 N N . THR B 1 13 ? -15.445 31.799 28.812 1 39.35 13 THR B N 1
ATOM 2264 C CA . THR B 1 13 ? -14.347 31.18 28.079 1 39.35 13 THR B CA 1
ATOM 2265 C C . THR B 1 13 ? -14.783 30.807 26.665 1 39.35 13 THR B C 1
ATOM 2267 O O . THR B 1 13 ? -15.701 30.004 26.484 1 39.35 13 THR B O 1
ATOM 2270 N N . GLY B 1 14 ? -15.03 31.625 25.703 1 42.11 14 GLY B N 1
ATOM 2271 C CA . GLY B 1 14 ? -15.328 31.377 24.302 1 42.11 14 GLY B CA 1
ATOM 2272 C C . GLY B 1 14 ? -14.805 30.041 23.808 1 42.11 14 GLY B C 1
ATOM 2273 O O . GLY B 1 14 ? -13.593 29.824 23.756 1 42.11 14 GLY B O 1
ATOM 2274 N N . THR B 1 15 ? -15.428 28.873 24.146 1 52.36 15 THR B N 1
ATOM 2275 C CA . THR B 1 15 ? -15.148 27.511 23.707 1 52.36 15 THR B CA 1
ATOM 2276 C C . THR B 1 15 ? -14.69 27.495 22.251 1 52.36 15 THR B C 1
ATOM 2278 O O . THR B 1 15 ? -15.45 27.861 21.352 1 52.36 15 THR B O 1
ATOM 2281 N N . ALA B 1 16 ? -13.429 27.661 21.944 1 72 16 ALA B N 1
ATOM 2282 C CA . ALA B 1 16 ? -12.815 27.761 20.623 1 72 16 ALA B CA 1
ATOM 2283 C C . ALA B 1 16 ? -13.32 26.656 19.699 1 72 16 ALA B C 1
ATOM 2285 O O . ALA B 1 16 ? -13.261 25.474 20.044 1 72 16 ALA B O 1
ATOM 2286 N N . VAL B 1 17 ? -14.232 26.932 18.769 1 86.84 17 VAL B N 1
ATOM 2287 C CA . VAL B 1 17 ? -14.803 26.099 17.715 1 86.84 17 VAL B CA 1
ATOM 2288 C C . VAL B 1 17 ? -13.688 25.546 16.831 1 86.84 17 VAL B C 1
ATOM 2290 O O . VAL B 1 17 ? -12.741 26.262 16.495 1 86.84 17 VAL B O 1
ATOM 2293 N N . PRO B 1 18 ? -13.778 24.24 16.621 1 95.56 18 PRO B N 1
ATOM 2294 C CA . PRO B 1 18 ? -12.78 23.65 15.725 1 95.56 18 PRO B CA 1
ATOM 2295 C C . PRO B 1 18 ? -12.781 24.29 14.339 1 95.56 18 PRO B C 1
ATOM 2297 O O . PRO B 1 18 ? -13.8 24.834 13.906 1 95.56 18 PRO B O 1
ATOM 2300 N N . LEU B 1 19 ? -11.694 24.441 13.761 1 97.82 19 LEU B N 1
ATOM 2301 C CA . LEU B 1 19 ? -11.552 24.759 12.344 1 97.82 19 LEU B CA 1
ATOM 2302 C C . LEU B 1 19 ? -11.537 23.488 11.501 1 97.82 19 LEU B C 1
ATOM 2304 O O . LEU B 1 19 ? -10.767 22.565 11.775 1 97.82 19 LEU B O 1
ATOM 2308 N N . VAL B 1 20 ? -12.408 23.45 10.51 1 97.98 20 VAL B N 1
ATOM 2309 C CA . VAL B 1 20 ? -12.424 22.312 9.597 1 97.98 20 VAL B CA 1
ATOM 2310 C C . VAL B 1 20 ? -12.54 22.806 8.157 1 97.98 20 VAL B C 1
ATOM 2312 O O . VAL B 1 20 ? -13.384 23.652 7.851 1 97.98 20 VAL B O 1
ATOM 2315 N N . ARG B 1 21 ? -11.691 22.373 7.33 1 97.87 21 ARG B N 1
ATOM 2316 C CA . ARG B 1 21 ? -11.762 22.553 5.884 1 97.87 21 ARG B CA 1
ATOM 2317 C C . ARG B 1 21 ? -11.674 21.214 5.16 1 97.87 21 ARG B C 1
ATOM 2319 O O . ARG B 1 21 ? -10.89 20.344 5.546 1 97.87 21 ARG B O 1
ATOM 2326 N N . SER B 1 22 ? -12.509 21.011 4.2 1 96.62 22 SER B N 1
ATOM 2327 C CA . SER B 1 22 ? -12.47 19.783 3.413 1 96.62 22 SER B CA 1
ATOM 2328 C C . SER B 1 22 ? -12.296 20.083 1.928 1 96.62 22 SER B C 1
ATOM 2330 O O . SER B 1 22 ? -12.764 21.113 1.438 1 96.62 22 SER B O 1
ATOM 2332 N N . LEU B 1 23 ? -11.619 19.28 1.259 1 97.21 23 LEU B N 1
ATOM 2333 C CA . LEU B 1 23 ? -11.38 19.354 -0.178 1 97.21 23 LEU B CA 1
ATOM 2334 C C . LEU B 1 23 ? -11.726 18.032 -0.855 1 97.21 23 LEU B C 1
ATOM 2336 O O . LEU B 1 23 ? -11.132 16.997 -0.546 1 97.21 23 LEU B O 1
ATOM 2340 N N . ARG B 1 24 ? -12.692 18.067 -1.712 1 96.6 24 ARG B N 1
ATOM 2341 C CA . ARG B 1 24 ? -13.01 16.896 -2.522 1 96.6 24 ARG B CA 1
ATOM 2342 C C . ARG B 1 24 ? -12.057 16.772 -3.705 1 96.6 24 ARG B C 1
ATOM 2344 O O . ARG B 1 24 ? -11.862 17.731 -4.456 1 96.6 24 ARG B O 1
ATOM 2351 N N . LEU B 1 25 ? -11.453 15.655 -3.83 1 96.87 25 LEU B N 1
ATOM 2352 C CA . LEU B 1 25 ? -10.536 15.354 -4.925 1 96.87 25 LEU B CA 1
ATOM 2353 C C . LEU B 1 25 ? -11.21 14.472 -5.971 1 96.87 25 LEU B C 1
ATOM 2355 O O . LEU B 1 25 ? -11.674 13.374 -5.657 1 96.87 25 LEU B O 1
ATOM 2359 N N . THR B 1 26 ? -11.3 14.965 -7.115 1 96.11 26 THR B N 1
ATOM 2360 C CA . THR B 1 26 ? -11.798 14.179 -8.238 1 96.11 26 THR B CA 1
ATOM 2361 C C . THR B 1 26 ? -10.657 13.797 -9.178 1 96.11 26 THR B C 1
ATOM 2363 O O . THR B 1 26 ? -9.932 14.665 -9.667 1 96.11 26 THR B O 1
ATOM 2366 N N . LEU B 1 27 ? -10.527 12.53 -9.389 1 96.29 27 LEU B N 1
ATOM 2367 C CA . LEU B 1 27 ? -9.479 12.026 -10.271 1 96.29 27 LEU B CA 1
ATOM 2368 C C . LEU B 1 27 ? -10.081 11.307 -11.473 1 96.29 27 LEU B C 1
ATOM 2370 O O . LEU B 1 27 ? -10.993 10.491 -11.322 1 96.29 27 LEU B O 1
ATOM 2374 N N . GLU B 1 28 ? -9.634 11.658 -12.608 1 95.43 28 GLU B N 1
ATOM 2375 C CA . GLU B 1 28 ? -9.956 10.91 -13.819 1 95.43 28 GLU B CA 1
ATOM 2376 C C . GLU B 1 28 ? -8.959 9.779 -14.052 1 95.43 28 GLU B C 1
ATOM 2378 O O . GLU B 1 28 ? -7.753 10.016 -14.143 1 95.43 28 GLU B O 1
ATOM 2383 N N . ALA B 1 29 ? -9.479 8.627 -14.142 1 93.19 29 ALA B N 1
ATOM 2384 C CA . ALA B 1 29 ? -8.638 7.445 -14.315 1 93.19 29 ALA B CA 1
ATOM 2385 C C . ALA B 1 29 ? -9.192 6.533 -15.405 1 93.19 29 ALA B C 1
ATOM 2387 O O . ALA B 1 29 ? -10.27 5.953 -15.25 1 93.19 29 ALA B O 1
ATOM 2388 N N . PRO B 1 30 ? -8.511 6.338 -16.451 1 89.84 30 PRO B N 1
ATOM 2389 C CA . PRO B 1 30 ? -9.002 5.549 -17.583 1 89.84 30 PRO B CA 1
ATOM 2390 C C . PRO B 1 30 ? -9.295 4.098 -17.207 1 89.84 30 PRO B C 1
ATOM 2392 O O . PRO B 1 30 ? -10.23 3.495 -17.74 1 89.84 30 PRO B O 1
ATOM 2395 N N . ARG B 1 31 ? -8.628 3.544 -16.321 1 84.68 31 ARG B N 1
ATOM 2396 C CA . ARG B 1 31 ? -8.734 2.121 -16.016 1 84.68 31 ARG B CA 1
ATOM 2397 C C . ARG B 1 31 ? -9.885 1.852 -15.052 1 84.68 31 ARG B C 1
ATOM 2399 O O . ARG B 1 31 ? -10.504 0.788 -15.098 1 84.68 31 ARG B O 1
ATOM 2406 N N . THR B 1 32 ? -10.163 2.799 -14.186 1 89.18 32 THR B N 1
ATOM 2407 C CA . THR B 1 32 ? -11.112 2.547 -13.108 1 89.18 32 THR B CA 1
ATOM 2408 C C . THR B 1 32 ? -12.349 3.427 -13.26 1 89.18 32 THR B C 1
ATOM 2410 O O . THR B 1 32 ? -13.364 3.2 -12.597 1 89.18 32 THR B O 1
ATOM 2413 N N . GLY B 1 33 ? -12.283 4.417 -14.125 1 91.07 33 GLY B N 1
ATOM 2414 C CA . GLY B 1 33 ? -13.271 5.483 -14.09 1 91.07 33 GLY B CA 1
ATOM 2415 C C . GLY B 1 33 ? -12.964 6.548 -13.054 1 91.07 33 GLY B C 1
ATOM 2416 O O . GLY B 1 33 ? -11.914 6.508 -12.408 1 91.07 33 GLY B O 1
ATOM 2417 N N . PRO B 1 34 ? -13.847 7.464 -12.934 1 93.83 34 PRO B N 1
ATOM 2418 C CA . PRO B 1 34 ? -13.594 8.565 -12.001 1 93.83 34 PRO B CA 1
ATOM 2419 C C . PRO B 1 34 ? -13.495 8.098 -10.551 1 93.83 34 PRO B C 1
ATOM 2421 O O . PRO B 1 34 ? -14.227 7.195 -10.137 1 93.83 34 PRO B O 1
ATOM 2424 N N . ILE B 1 35 ? -12.625 8.665 -9.837 1 94.89 35 ILE B N 1
ATOM 2425 C CA . ILE B 1 35 ? -12.37 8.35 -8.435 1 94.89 35 ILE B CA 1
ATOM 2426 C C . ILE B 1 35 ? -12.57 9.6 -7.581 1 94.89 35 ILE B C 1
ATOM 2428 O O . ILE B 1 35 ? -12.186 10.701 -7.982 1 94.89 35 ILE B O 1
ATOM 2432 N N . GLN B 1 36 ? -13.165 9.382 -6.457 1 95.52 36 GLN B N 1
ATOM 2433 C CA . GLN B 1 36 ? -13.329 10.461 -5.488 1 95.52 36 GLN B CA 1
ATOM 2434 C C . GLN B 1 36 ? -12.521 10.19 -4.222 1 95.52 36 GLN B C 1
ATOM 2436 O O . GLN B 1 36 ? -12.414 9.044 -3.78 1 95.52 36 GLN B O 1
ATOM 2441 N N . ALA B 1 37 ? -11.927 11.176 -3.66 1 97.29 37 ALA B N 1
ATOM 2442 C CA . ALA B 1 37 ? -11.275 11.195 -2.354 1 97.29 37 ALA B CA 1
ATOM 2443 C C . ALA B 1 37 ? -11.568 12.497 -1.613 1 97.29 37 ALA B C 1
ATOM 2445 O O . ALA B 1 37 ? -12.062 13.458 -2.207 1 97.29 37 ALA B O 1
ATOM 2446 N N . VAL B 1 38 ? -11.351 12.487 -0.333 1 98.04 38 VAL B N 1
ATOM 2447 C CA . VAL B 1 38 ? -11.605 13.694 0.445 1 98.04 38 VAL B CA 1
ATOM 2448 C C . VAL B 1 38 ? -10.445 13.945 1.405 1 98.04 38 VAL B C 1
ATOM 2450 O O . VAL B 1 38 ? -10.006 13.033 2.11 1 98.04 38 VAL B O 1
ATOM 2453 N N . LEU B 1 39 ? -9.948 15.12 1.375 1 98.38 39 LEU B N 1
ATOM 2454 C CA . LEU B 1 39 ? -8.945 15.624 2.307 1 98.38 39 LEU B CA 1
ATOM 2455 C C . LEU B 1 39 ? -9.576 16.565 3.328 1 98.38 39 LEU B C 1
ATOM 2457 O O . LEU B 1 39 ? -10.404 17.408 2.974 1 98.38 39 LEU B O 1
ATOM 2461 N N . ALA B 1 40 ? -9.243 16.397 4.602 1 98.63 40 ALA B N 1
ATOM 2462 C CA . ALA B 1 40 ? -9.723 17.306 5.639 1 98.63 40 ALA B CA 1
ATOM 2463 C C . ALA B 1 40 ? -8.565 17.858 6.464 1 98.63 40 ALA B C 1
ATOM 2465 O O . ALA B 1 40 ? -7.625 17.13 6.792 1 98.63 40 ALA B O 1
ATOM 2466 N N . LEU B 1 41 ? -8.612 19.061 6.714 1 98.74 41 LEU B N 1
ATOM 2467 C CA . LEU B 1 41 ? -7.777 19.786 7.666 1 98.74 41 LEU B CA 1
ATOM 2468 C C . LEU B 1 41 ? -8.581 20.187 8.899 1 98.74 41 LEU B C 1
ATOM 2470 O O . LEU B 1 41 ? -9.676 20.74 8.778 1 98.74 41 LEU B O 1
ATOM 2474 N N . ALA B 1 42 ? -8.036 19.881 10.074 1 98.68 42 ALA B N 1
ATOM 2475 C CA . ALA B 1 42 ? -8.728 20.242 11.309 1 98.68 42 ALA B CA 1
ATOM 2476 C C . ALA B 1 42 ? -7.76 20.839 12.325 1 98.68 42 ALA B C 1
ATOM 2478 O O . ALA B 1 42 ? -6.587 20.46 12.372 1 98.68 42 ALA B O 1
ATOM 2479 N N . SER B 1 43 ? -8.24 21.711 13.103 1 98.42 43 SER B N 1
ATOM 2480 C CA . SER B 1 43 ? -7.543 22.299 14.242 1 98.42 43 SER B CA 1
ATOM 2481 C C . SER B 1 43 ? -8.488 22.512 15.419 1 98.42 43 SER B C 1
ATOM 2483 O O . SER B 1 43 ? -9.569 23.083 15.259 1 98.42 43 SER B O 1
ATOM 2485 N N . ALA B 1 44 ? -8.118 22.024 16.564 1 97.37 44 ALA B N 1
ATOM 2486 C CA . ALA B 1 44 ? -8.935 22.163 17.767 1 97.37 44 ALA B CA 1
ATOM 2487 C C . ALA B 1 44 ? -8.091 21.994 19.027 1 97.37 44 ALA B C 1
ATOM 2489 O O . ALA B 1 44 ? -7.116 21.238 19.032 1 97.37 44 ALA B O 1
ATOM 2490 N N . PRO B 1 45 ? -8.457 22.652 20.106 1 95.45 45 PRO B N 1
ATOM 2491 C CA . PRO B 1 45 ? -7.752 22.447 21.373 1 95.45 45 PRO B CA 1
ATOM 2492 C C . PRO B 1 45 ? -8.086 21.106 22.024 1 95.45 45 PRO B C 1
ATOM 2494 O O . PRO B 1 45 ? -9.152 20.54 21.767 1 95.45 45 PRO B O 1
ATOM 2497 N N . LEU B 1 46 ? -7.234 20.64 22.832 1 94.75 46 LEU B N 1
ATOM 2498 C CA . LEU B 1 46 ? -7.367 19.34 23.48 1 94.75 46 LEU B CA 1
ATOM 2499 C C . LEU B 1 46 ? -8.642 19.275 24.313 1 94.75 46 LEU B C 1
ATOM 2501 O O . LEU B 1 46 ? -9.351 18.267 24.293 1 94.75 46 LEU B O 1
ATOM 2505 N N . ASP B 1 47 ? -8.975 20.367 25.042 1 94.11 47 ASP B N 1
ATOM 2506 C CA . ASP B 1 47 ? -10.138 20.373 25.923 1 94.11 47 ASP B CA 1
ATOM 2507 C C . ASP B 1 47 ? -11.428 20.168 25.131 1 94.11 47 ASP B C 1
ATOM 2509 O O . ASP B 1 47 ? -12.313 19.424 25.559 1 94.11 47 ASP B O 1
ATOM 2513 N N . TRP B 1 48 ? -11.462 20.827 24.042 1 95.94 48 TRP B N 1
ATOM 2514 C CA . TRP B 1 48 ? -12.647 20.658 23.209 1 95.94 48 TRP B CA 1
ATOM 2515 C C . TRP B 1 48 ? -12.758 19.224 22.703 1 95.94 48 TRP B C 1
ATOM 2517 O O . TRP B 1 48 ? -13.835 18.625 22.747 1 95.94 48 TRP B O 1
ATOM 2527 N N . LEU B 1 49 ? -11.686 18.682 22.198 1 96.68 49 LEU B N 1
ATOM 2528 C CA . LEU B 1 49 ? -11.666 17.324 21.666 1 96.68 49 LEU B CA 1
ATOM 2529 C C . LEU B 1 49 ? -12.09 16.317 22.73 1 96.68 49 LEU B C 1
ATOM 2531 O O . LEU B 1 49 ? -12.873 15.406 22.452 1 96.68 49 LEU B O 1
ATOM 2535 N N . ASP B 1 50 ? -11.622 16.523 23.893 1 94.67 50 ASP B N 1
ATOM 2536 C CA . ASP B 1 50 ? -11.965 15.625 24.991 1 94.67 50 ASP B CA 1
ATOM 2537 C C . ASP B 1 50 ? -13.457 15.693 25.31 1 94.67 50 ASP B C 1
ATOM 2539 O O . ASP B 1 50 ? -14.099 14.662 25.523 1 94.67 50 ASP B O 1
ATOM 2543 N N . ALA B 1 51 ? -13.923 16.865 25.31 1 95.69 51 ALA B N 1
ATOM 2544 C CA . ALA B 1 51 ? -15.321 17.08 25.675 1 95.69 51 ALA B CA 1
ATOM 2545 C C . ALA B 1 51 ? -16.258 16.514 24.612 1 95.69 51 ALA B C 1
ATOM 2547 O O . ALA B 1 51 ? -17.395 16.142 24.913 1 95.69 51 ALA B O 1
ATOM 2548 N N . HIS B 1 52 ? -15.8 16.386 23.381 1 96.67 52 HIS B N 1
ATOM 2549 C CA . HIS B 1 52 ? -16.699 16.035 22.287 1 96.67 52 HIS B CA 1
ATOM 2550 C C . HIS B 1 52 ? -16.339 14.679 21.691 1 96.67 52 HIS B C 1
ATOM 2552 O O . HIS B 1 52 ? -16.905 14.272 20.674 1 96.67 52 HIS B O 1
ATOM 2558 N N . ARG B 1 53 ? -15.398 13.935 22.233 1 95.56 53 ARG B N 1
ATOM 2559 C CA . ARG B 1 53 ? -14.854 12.72 21.635 1 95.56 53 ARG B CA 1
ATOM 2560 C C . ARG B 1 53 ? -15.94 11.664 21.456 1 95.56 53 ARG B C 1
ATOM 2562 O O . ARG B 1 53 ? -15.885 10.862 20.521 1 95.56 53 ARG B O 1
ATOM 2569 N N . GLY B 1 54 ? -17.006 11.68 22.265 1 95.12 54 GLY B N 1
ATOM 2570 C CA . GLY B 1 54 ? -18.115 10.748 22.136 1 95.12 54 GLY B CA 1
ATOM 2571 C C . GLY B 1 54 ? -18.884 10.912 20.838 1 95.12 54 GLY B C 1
ATOM 2572 O O . GLY B 1 54 ? -19.626 10.015 20.432 1 95.12 54 GLY B O 1
ATOM 2573 N N . GLY B 1 55 ? -18.677 12.039 20.177 1 95.6 55 GLY B N 1
ATOM 2574 C CA . GLY B 1 55 ? -19.41 12.333 18.956 1 95.6 55 GLY B CA 1
ATOM 2575 C C . GLY B 1 55 ? -18.715 11.827 17.706 1 95.6 55 GLY B C 1
ATOM 2576 O O . GLY B 1 55 ? -19.316 11.779 16.631 1 95.6 55 GLY B O 1
ATOM 2577 N N . PHE B 1 56 ? -17.396 11.342 17.889 1 96.07 56 PHE B N 1
ATOM 2578 C CA . PHE B 1 56 ? -16.742 10.968 16.641 1 96.07 56 PHE B CA 1
ATOM 2579 C C . PHE B 1 56 ? -15.87 9.733 16.836 1 96.07 56 PHE B C 1
ATOM 2581 O O . PHE B 1 56 ? -15.478 9.084 15.864 1 96.07 56 PHE B O 1
ATOM 2588 N N . LEU B 1 57 ? -15.6 9.27 18.026 1 96.9 57 LEU B N 1
ATOM 2589 C CA . LEU B 1 57 ? -14.713 8.13 18.23 1 96.9 57 LEU B CA 1
ATOM 2590 C C . LEU B 1 57 ? -15.497 6.822 18.218 1 96.9 57 LEU B C 1
ATOM 2592 O O . LEU B 1 57 ? -16.578 6.735 18.805 1 96.9 57 LEU B O 1
ATOM 2596 N N . HIS B 1 58 ? -14.993 5.921 17.546 1 96.22 58 HIS B N 1
ATOM 2597 C CA . HIS B 1 58 ? -15.402 4.534 17.736 1 96.22 58 HIS B CA 1
ATOM 2598 C C . HIS B 1 58 ? -14.914 3.994 19.076 1 96.22 58 HIS B C 1
ATOM 2600 O O . HIS B 1 58 ? -13.87 4.417 19.577 1 96.22 58 HIS B O 1
ATOM 2606 N N . ALA B 1 59 ? -15.591 3.011 19.62 1 95.3 59 ALA B N 1
ATOM 2607 C CA . ALA B 1 59 ? -15.238 2.427 20.912 1 95.3 59 ALA B CA 1
ATOM 2608 C C . ALA B 1 59 ? -13.804 1.905 20.904 1 95.3 59 ALA B C 1
ATOM 2610 O O . ALA B 1 59 ? -13.073 2.067 21.884 1 95.3 59 ALA B O 1
ATOM 2611 N N . ALA B 1 60 ? -13.407 1.311 19.843 1 93.42 60 ALA B N 1
ATOM 2612 C CA . ALA B 1 60 ? -12.063 0.749 19.73 1 93.42 60 ALA B CA 1
ATOM 2613 C C . ALA B 1 60 ? -11.006 1.849 19.74 1 93.42 60 ALA B C 1
ATOM 2615 O O . ALA B 1 60 ? -9.878 1.631 20.188 1 93.42 60 ALA B O 1
ATOM 2616 N N . GLU B 1 61 ? -11.289 3.034 19.247 1 95.18 61 GLU B N 1
ATOM 2617 C CA . GLU B 1 61 ? -10.385 4.179 19.286 1 95.18 61 GLU B CA 1
ATOM 2618 C C . GLU B 1 61 ? -10.285 4.755 20.695 1 95.18 61 GLU B C 1
ATOM 2620 O O . GLU B 1 61 ? -9.201 5.143 21.137 1 95.18 61 GLU B O 1
ATOM 2625 N N . GLU B 1 62 ? -11.437 4.827 21.318 1 94.27 62 GLU B N 1
ATOM 2626 C CA . GLU B 1 62 ? -11.464 5.315 22.693 1 94.27 62 GLU B CA 1
ATOM 2627 C C . GLU B 1 62 ? -10.571 4.47 23.597 1 94.27 62 GLU B C 1
ATOM 2629 O O . GLU B 1 62 ? -9.935 4.993 24.514 1 94.27 62 GLU B O 1
ATOM 2634 N N . ALA B 1 63 ? -10.564 3.232 23.285 1 91.71 63 ALA B N 1
ATOM 2635 C CA . ALA B 1 63 ? -9.779 2.298 24.087 1 91.71 63 ALA B CA 1
ATOM 2636 C C . ALA B 1 63 ? -8.287 2.604 23.981 1 91.71 63 ALA B C 1
ATOM 2638 O O . ALA B 1 63 ? -7.498 2.177 24.827 1 91.71 63 ALA B O 1
ATOM 2639 N N . LEU B 1 64 ? -7.889 3.317 22.987 1 89.51 64 LEU B N 1
ATOM 2640 C CA . LEU B 1 64 ? -6.49 3.695 22.821 1 89.51 64 LEU B CA 1
ATOM 2641 C C . LEU B 1 64 ? -6.119 4.835 23.763 1 89.51 64 LEU B C 1
ATOM 2643 O O . LEU B 1 64 ? -4.936 5.107 23.98 1 89.51 64 LEU B O 1
ATOM 2647 N N . LEU B 1 65 ? -7.142 5.563 24.219 1 91.27 65 LEU B N 1
ATOM 2648 C CA . LEU B 1 65 ? -6.928 6.694 25.115 1 91.27 65 LEU B CA 1
ATOM 2649 C C . LEU B 1 65 ? -6.783 6.223 26.559 1 91.27 65 LEU B C 1
ATOM 2651 O O . LEU B 1 65 ? -7.782 6.019 27.252 1 91.27 65 LEU B O 1
ATOM 2655 N N . THR B 1 66 ? -5.633 5.97 26.853 1 85 66 THR B N 1
ATOM 2656 C CA . THR B 1 66 ? -5.398 5.541 28.228 1 85 66 THR B CA 1
ATOM 2657 C C . THR B 1 66 ? -5.138 6.743 29.132 1 85 66 THR B C 1
ATOM 2659 O O . THR B 1 66 ? -4.753 7.813 28.656 1 85 66 THR B O 1
ATOM 2662 N N . ASP B 1 67 ? -5.326 6.593 30.387 1 80.71 67 ASP B N 1
ATOM 2663 C CA . ASP B 1 67 ? -5.094 7.658 31.357 1 80.71 67 ASP B CA 1
ATOM 2664 C C . ASP B 1 67 ? -3.612 8.017 31.435 1 80.71 67 ASP B C 1
ATOM 2666 O O . ASP B 1 67 ? -3.252 9.092 31.92 1 80.71 67 ASP B O 1
ATOM 2670 N N . ARG B 1 68 ? -2.839 7.23 30.883 1 82.79 68 ARG B N 1
ATOM 2671 C CA . ARG B 1 68 ? -1.397 7.41 31.025 1 82.79 68 ARG B CA 1
ATOM 2672 C C . ARG B 1 68 ? -0.826 8.196 29.85 1 82.79 68 ARG B C 1
ATOM 2674 O O . ARG B 1 68 ? 0.355 8.551 29.849 1 82.79 68 ARG B O 1
ATOM 2681 N N . LEU B 1 69 ? -1.668 8.513 29.012 1 85.67 69 LEU B N 1
ATOM 2682 C CA . LEU B 1 69 ? -1.153 9.241 27.857 1 85.67 69 LEU B CA 1
ATOM 2683 C C . LEU B 1 69 ? -0.852 10.692 28.219 1 85.67 69 LEU B C 1
ATOM 2685 O O . LEU B 1 69 ? -1.688 11.374 28.815 1 85.67 69 LEU B O 1
ATOM 2689 N N . HIS B 1 70 ? 0.306 11.093 27.835 1 89.72 70 HIS B N 1
ATOM 2690 C CA . HIS B 1 70 ? 0.66 12.502 27.961 1 89.72 70 HIS B CA 1
ATOM 2691 C C . HIS B 1 70 ? -0.229 13.374 27.081 1 89.72 70 HIS B C 1
ATOM 2693 O O . HIS B 1 70 ? -0.769 12.904 26.077 1 89.72 70 HIS B O 1
ATOM 2699 N N . ALA B 1 71 ? -0.414 14.588 27.502 1 90.03 71 ALA B N 1
ATOM 2700 C CA . ALA B 1 71 ? -1.331 15.52 26.85 1 90.03 71 ALA B CA 1
ATOM 2701 C C . ALA B 1 71 ? -0.998 15.671 25.368 1 90.03 71 ALA B C 1
ATOM 2703 O O . ALA B 1 71 ? -1.897 15.726 24.526 1 90.03 71 ALA B O 1
ATOM 2704 N N . ARG B 1 72 ? 0.234 15.704 25.065 1 91.26 72 ARG B N 1
ATOM 2705 C CA . ARG B 1 72 ? 0.665 15.886 23.682 1 91.26 72 ARG B CA 1
ATOM 2706 C C . ARG B 1 72 ? 0.262 14.694 22.822 1 91.26 72 ARG B C 1
ATOM 2708 O O . ARG B 1 72 ? -0.241 14.866 21.709 1 91.26 72 ARG B O 1
ATOM 2715 N N . ARG B 1 73 ? 0.514 13.526 23.33 1 93.18 73 ARG B N 1
ATOM 2716 C CA . ARG B 1 73 ? 0.158 12.314 22.599 1 93.18 73 ARG B CA 1
ATOM 2717 C C . ARG B 1 73 ? -1.355 12.171 22.48 1 93.18 73 ARG B C 1
ATOM 2719 O O . ARG B 1 73 ? -1.866 11.765 21.433 1 93.18 73 ARG B O 1
ATOM 2726 N N . ARG B 1 74 ? -2.005 12.538 23.532 1 95.24 74 ARG B N 1
ATOM 2727 C CA . ARG B 1 74 ? -3.464 12.509 23.542 1 95.24 74 ARG B CA 1
ATOM 2728 C C . ARG B 1 74 ? -4.038 13.466 22.502 1 95.24 74 ARG B C 1
ATOM 2730 O O . ARG B 1 74 ? -4.938 13.099 21.743 1 95.24 74 ARG B O 1
ATOM 2737 N N . HIS B 1 75 ? -3.504 14.668 22.512 1 95.9 75 HIS B N 1
ATOM 2738 C CA . HIS B 1 75 ? -3.944 15.664 21.541 1 95.9 75 HIS B CA 1
ATOM 2739 C C . HIS B 1 75 ? -3.736 15.17 20.114 1 95.9 75 HIS B C 1
ATOM 2741 O O . HIS B 1 75 ? -4.634 15.284 19.276 1 95.9 75 HIS B O 1
ATOM 2747 N N . GLY B 1 76 ? -2.576 14.588 19.846 1 96.53 76 GLY B N 1
ATOM 2748 C CA . GLY B 1 76 ? -2.276 14.068 18.522 1 96.53 76 GLY B CA 1
ATOM 2749 C C . GLY B 1 76 ? -3.23 12.975 18.08 1 96.53 76 GLY B C 1
ATOM 2750 O O . GLY B 1 76 ? -3.717 12.989 16.947 1 96.53 76 GLY B O 1
ATOM 2751 N N . LEU B 1 77 ? -3.488 12.054 18.979 1 96.17 77 LEU B N 1
ATOM 2752 C CA . LEU B 1 77 ? -4.408 10.963 18.675 1 96.17 77 LEU B CA 1
ATOM 2753 C C . LEU B 1 77 ? -5.805 11.497 18.376 1 96.17 77 LEU B C 1
ATOM 2755 O O . LEU B 1 77 ? -6.407 11.139 17.361 1 96.17 77 LEU B O 1
ATOM 2759 N N . LEU B 1 78 ? -6.241 12.425 19.183 1 97.38 78 LEU B N 1
ATOM 2760 C CA . LEU B 1 78 ? -7.611 12.916 19.078 1 97.38 78 LEU B CA 1
ATOM 2761 C C . LEU B 1 78 ? -7.781 13.789 17.839 1 97.38 78 LEU B C 1
ATOM 2763 O O . LEU B 1 78 ? -8.747 13.628 17.089 1 97.38 78 LEU B O 1
ATOM 2767 N N . ILE B 1 79 ? -6.878 14.722 17.614 1 98.13 79 ILE B N 1
ATOM 2768 C CA . ILE B 1 79 ? -7.04 15.643 16.494 1 98.13 79 ILE B CA 1
ATOM 2769 C C . ILE B 1 79 ? -6.892 14.884 15.177 1 98.13 79 ILE B C 1
ATOM 2771 O O . ILE B 1 79 ? -7.57 15.194 14.195 1 98.13 79 ILE B O 1
ATOM 2775 N N . GLY B 1 80 ? -5.986 13.89 15.134 1 98.34 80 GLY B N 1
ATOM 2776 C CA . GLY B 1 80 ? -5.857 13.039 13.963 1 98.34 80 GLY B CA 1
ATOM 2777 C C . GLY B 1 80 ? -7.127 12.277 13.636 1 98.34 80 GLY B C 1
ATOM 2778 O O . GLY B 1 80 ? -7.554 12.238 12.48 1 98.34 80 GLY B O 1
ATOM 2779 N N . ARG B 1 81 ? -7.723 11.713 14.68 1 98.24 81 ARG B N 1
ATOM 2780 C CA . ARG B 1 81 ? -8.978 10.994 14.487 1 98.24 81 ARG B CA 1
ATOM 2781 C C . ARG B 1 81 ? -10.099 11.947 14.085 1 98.24 81 ARG B C 1
ATOM 2783 O O . ARG B 1 81 ? -10.924 11.619 13.231 1 98.24 81 ARG B O 1
ATOM 2790 N N . TYR B 1 82 ? -10.091 13.081 14.693 1 98.26 82 TYR B N 1
ATOM 2791 C CA . TYR B 1 82 ? -11.114 14.068 14.367 1 98.26 82 TYR B CA 1
ATOM 2792 C C . TYR B 1 82 ? -11.03 14.478 12.901 1 98.26 82 TYR B C 1
ATOM 2794 O O . TYR B 1 82 ? -12.042 14.5 12.197 1 98.26 82 TYR B O 1
ATOM 2802 N N . ALA B 1 83 ? -9.874 14.764 12.386 1 98.69 83 ALA B N 1
ATOM 2803 C CA . ALA B 1 83 ? -9.684 15.108 10.979 1 98.69 83 ALA B CA 1
ATOM 2804 C C . ALA B 1 83 ? -10.133 13.968 10.07 1 98.69 83 ALA B C 1
ATOM 2806 O O . ALA B 1 83 ? -10.806 14.197 9.062 1 98.69 83 ALA B O 1
ATOM 2807 N N . ALA B 1 84 ? -9.76 12.796 10.436 1 98.38 84 ALA B N 1
ATOM 2808 C CA . ALA B 1 84 ? -10.119 11.618 9.65 1 98.38 84 ALA B CA 1
ATOM 2809 C C . ALA B 1 84 ? -11.634 11.441 9.588 1 98.38 84 ALA B C 1
ATOM 2811 O O . ALA B 1 84 ? -12.186 11.137 8.529 1 98.38 84 ALA B O 1
ATOM 2812 N N . LYS B 1 85 ? -12.264 11.622 10.73 1 98.18 85 LYS B N 1
ATOM 2813 C CA . LYS B 1 85 ? -13.714 11.461 10.792 1 98.18 85 LYS B CA 1
ATOM 2814 C C . LYS B 1 85 ? -14.424 12.567 10.016 1 98.18 85 LYS B C 1
ATOM 2816 O O . LYS B 1 85 ? -15.479 12.337 9.423 1 98.18 85 LYS B O 1
ATOM 2821 N N . CYS B 1 86 ? -13.85 13.758 10.018 1 97.86 86 CYS B N 1
ATOM 2822 C CA . CYS B 1 86 ? -14.389 14.83 9.188 1 97.86 86 CYS B CA 1
ATOM 2823 C C . CYS B 1 86 ? -14.287 14.477 7.709 1 97.86 86 CYS B C 1
ATOM 2825 O O . CYS B 1 86 ? -15.233 14.693 6.949 1 97.86 86 CYS B O 1
ATOM 2827 N N . ALA B 1 87 ? -13.165 13.925 7.289 1 97.89 87 ALA B N 1
ATOM 2828 C CA . ALA B 1 87 ? -12.999 13.487 5.906 1 97.89 87 ALA B CA 1
ATOM 2829 C C . ALA B 1 87 ? -14.001 12.391 5.553 1 97.89 87 ALA B C 1
ATOM 2831 O O . ALA B 1 87 ? -14.599 12.411 4.475 1 97.89 87 ALA B O 1
ATOM 2832 N N . LEU B 1 88 ? -14.173 11.47 6.482 1 95.49 88 LEU B N 1
ATOM 2833 C CA . LEU B 1 88 ? -15.097 10.361 6.272 1 95.49 88 LEU B CA 1
ATOM 2834 C C . LEU B 1 88 ? -16.527 10.867 6.113 1 95.49 88 LEU B C 1
ATOM 2836 O O . LEU B 1 88 ? -17.258 10.409 5.232 1 95.49 88 LEU B O 1
ATOM 2840 N N . ALA B 1 89 ? -16.905 11.797 6.949 1 95.49 89 ALA B N 1
ATOM 2841 C CA . ALA B 1 89 ? -18.254 12.356 6.905 1 95.49 89 ALA B CA 1
ATOM 2842 C C . ALA B 1 89 ? -18.511 13.065 5.578 1 95.49 89 ALA B C 1
ATOM 2844 O O . ALA B 1 89 ? -19.624 13.018 5.048 1 95.49 89 ALA B O 1
ATOM 2845 N N . ALA B 1 90 ? -17.503 13.666 5.082 1 95.82 90 ALA B N 1
ATOM 2846 C CA . ALA B 1 90 ? -17.629 14.346 3.796 1 95.82 90 ALA B CA 1
ATOM 2847 C C . ALA B 1 90 ? -17.663 13.343 2.646 1 95.82 90 ALA B C 1
ATOM 2849 O O . ALA B 1 90 ? -18.321 13.577 1.63 1 95.82 90 ALA B O 1
ATOM 2850 N N . PHE B 1 91 ? -17.005 12.277 2.767 1 94.15 91 PHE B N 1
ATOM 2851 C CA . PHE B 1 91 ? -16.906 11.248 1.739 1 94.15 91 PHE B CA 1
ATOM 2852 C C . PHE B 1 91 ? -18.17 10.397 1.701 1 94.15 91 PHE B C 1
ATOM 2854 O O . PHE B 1 91 ? -18.674 10.071 0.624 1 94.15 91 PHE B O 1
ATOM 2861 N N . ARG B 1 92 ? -18.575 10.03 2.904 1 92.49 92 ARG B N 1
ATOM 2862 C CA . ARG B 1 92 ? -19.762 9.2 3.085 1 92.49 92 ARG B CA 1
ATOM 2863 C C . ARG B 1 92 ? -20.692 9.797 4.136 1 92.49 92 ARG B C 1
ATOM 2865 O O . ARG B 1 92 ? -20.801 9.272 5.246 1 92.49 92 ARG B O 1
ATOM 2872 N N . PRO B 1 93 ? -21.499 10.679 3.774 1 92.64 93 PRO B N 1
ATOM 2873 C CA . PRO B 1 93 ? -22.327 11.396 4.747 1 92.64 93 PRO B CA 1
ATOM 2874 C C . PRO B 1 93 ? -23.392 10.506 5.385 1 92.64 93 PRO B C 1
ATOM 2876 O O . PRO B 1 93 ? -23.927 10.841 6.445 1 92.64 93 PRO B O 1
ATOM 2879 N N . GLU B 1 94 ? -23.669 9.349 4.793 1 91.03 94 GLU B N 1
ATOM 2880 C CA . GLU B 1 94 ? -24.724 8.469 5.288 1 91.03 94 GLU B CA 1
ATOM 2881 C C . GLU B 1 94 ? -24.221 7.594 6.433 1 91.03 94 GLU B C 1
ATOM 2883 O O . GLU B 1 94 ? -25.016 6.977 7.144 1 91.03 94 GLU B O 1
ATOM 2888 N N . LEU B 1 95 ? -22.967 7.613 6.621 1 90.35 95 LEU B N 1
ATOM 2889 C CA . LEU B 1 95 ? -22.404 6.748 7.652 1 90.35 95 LEU B CA 1
ATOM 2890 C C . LEU B 1 95 ? -22.158 7.527 8.94 1 90.35 95 LEU B C 1
ATOM 2892 O O . LEU B 1 95 ? -21.744 8.688 8.898 1 90.35 95 LEU B O 1
ATOM 2896 N N . ASP B 1 96 ? -22.387 6.92 10.056 1 93.54 96 ASP B N 1
ATOM 2897 C CA . ASP B 1 96 ? -22 7.468 11.352 1 93.54 96 ASP B CA 1
ATOM 2898 C C . ASP B 1 96 ? -20.518 7.228 11.63 1 93.54 96 ASP B C 1
ATOM 2900 O O . ASP B 1 96 ? -20.074 6.08 11.708 1 93.54 96 ASP B O 1
ATOM 2904 N N . PRO B 1 97 ? -19.762 8.252 11.768 1 91.69 97 PRO B N 1
ATOM 2905 C CA . PRO B 1 97 ? -18.328 8.079 12.012 1 91.69 97 PRO B CA 1
ATOM 2906 C C . PRO B 1 97 ? -18.038 7.204 13.229 1 91.69 97 PRO B C 1
ATOM 2908 O O . PRO B 1 97 ? -16.982 6.57 13.301 1 91.69 97 PRO B O 1
ATOM 2911 N N . ARG B 1 98 ? -18.921 7.152 14.199 1 94.45 98 ARG B N 1
ATOM 2912 C CA . ARG B 1 98 ? -18.737 6.369 15.417 1 94.45 98 ARG B CA 1
ATOM 2913 C C . ARG B 1 98 ? -18.808 4.875 15.123 1 94.45 98 ARG B C 1
ATOM 2915 O O . ARG B 1 98 ? -18.407 4.054 15.951 1 94.45 98 ARG B O 1
ATOM 2922 N N . ASP B 1 99 ? -19.28 4.544 13.945 1 93.16 99 ASP B N 1
ATOM 2923 C CA . ASP B 1 99 ? -19.417 3.14 13.568 1 93.16 99 ASP B CA 1
ATOM 2924 C C . ASP B 1 99 ? -18.17 2.644 12.839 1 93.16 99 ASP B C 1
ATOM 2926 O O . ASP B 1 99 ? -18.046 1.451 12.552 1 93.16 99 ASP B O 1
ATOM 2930 N N . LEU B 1 100 ? -17.29 3.564 12.624 1 92.82 100 LEU B N 1
ATOM 2931 C CA . LEU B 1 100 ? -16.074 3.228 11.89 1 92.82 100 LEU B CA 1
ATOM 2932 C C . LEU B 1 100 ? -14.84 3.425 12.764 1 92.82 100 LEU B C 1
ATOM 2934 O O . LEU B 1 100 ? -14.706 4.451 13.435 1 92.82 100 LEU B O 1
ATOM 2938 N N . ALA B 1 101 ? -14.049 2.495 12.753 1 94.46 101 ALA B N 1
ATOM 2939 C CA . ALA B 1 101 ? -12.854 2.538 13.591 1 94.46 101 ALA B CA 1
ATOM 2940 C C . ALA B 1 101 ? -11.602 2.774 12.751 1 94.46 101 ALA B C 1
ATOM 2942 O O . ALA B 1 101 ? -11.468 2.219 11.657 1 94.46 101 ALA B O 1
ATOM 2943 N N . ILE B 1 102 ? -10.735 3.559 13.232 1 95.7 102 ILE B N 1
ATOM 2944 C CA . ILE B 1 102 ? -9.392 3.738 12.69 1 95.7 102 ILE B CA 1
ATOM 2945 C C . ILE B 1 102 ? -8.359 3.243 13.699 1 95.7 102 ILE B C 1
ATOM 2947 O O . ILE B 1 102 ? -8.116 3.893 14.719 1 95.7 102 ILE B O 1
ATOM 2951 N N . ARG B 1 103 ? -7.775 2.146 13.429 1 93.95 103 ARG B N 1
ATOM 2952 C CA . ARG B 1 103 ? -6.773 1.536 14.297 1 93.95 103 ARG B CA 1
ATOM 2953 C C . ARG B 1 103 ? -5.476 1.275 13.537 1 93.95 103 ARG B C 1
ATOM 2955 O O . ARG B 1 103 ? -5.475 1.208 12.306 1 93.95 103 ARG B O 1
ATOM 2962 N N . PRO B 1 104 ? -4.381 1.187 14.297 1 93.32 104 PRO B N 1
ATOM 2963 C CA . PRO B 1 104 ? -3.117 0.9 13.614 1 93.32 104 PRO B CA 1
ATOM 2964 C C . PRO B 1 104 ? -3.052 -0.525 13.069 1 93.32 104 PRO B C 1
ATOM 2966 O O . PRO B 1 104 ? -3.539 -1.458 13.711 1 93.32 104 PRO B O 1
ATOM 2969 N N . GLY B 1 105 ? -2.515 -0.673 11.896 1 94.27 105 GLY B N 1
ATOM 2970 C CA . GLY B 1 105 ? -2.107 -1.984 11.415 1 94.27 105 GLY B CA 1
ATOM 2971 C C . GLY B 1 105 ? -0.798 -2.459 12.016 1 94.27 105 GLY B C 1
ATOM 2972 O O . GLY B 1 105 ? -0.282 -1.849 12.955 1 94.27 105 GLY B O 1
ATOM 2973 N N . VAL B 1 106 ? -0.241 -3.535 11.46 1 94.87 106 VAL B N 1
ATOM 2974 C CA . VAL B 1 106 ? 0.928 -4.176 12.052 1 94.87 106 VAL B CA 1
ATOM 2975 C C . VAL B 1 106 ? 2.152 -3.278 11.882 1 94.87 106 VAL B C 1
ATOM 2977 O O . VAL B 1 106 ? 3.128 -3.402 12.625 1 94.87 106 VAL B O 1
ATOM 2980 N N . LEU B 1 107 ? 2.131 -2.408 10.879 1 93.35 107 LEU B N 1
ATOM 2981 C CA . LEU B 1 107 ? 3.226 -1.471 10.648 1 93.35 107 LEU B CA 1
ATOM 2982 C C . LEU B 1 107 ? 2.874 -0.084 11.174 1 93.35 107 LEU B C 1
ATOM 2984 O O . LEU B 1 107 ? 3.435 0.917 10.722 1 93.35 107 LEU B O 1
ATOM 2988 N N . GLU B 1 108 ? 1.8 0.065 11.933 1 91.58 108 GLU B N 1
ATOM 2989 C CA . GLU B 1 108 ? 1.35 1.276 12.611 1 91.58 108 GLU B CA 1
ATOM 2990 C C . GLU B 1 108 ? 0.616 2.206 11.649 1 91.58 108 GLU B C 1
ATOM 2992 O O . GLU B 1 108 ? 0.278 3.337 12.006 1 91.58 108 GLU B O 1
ATOM 2997 N N . GLN B 1 109 ? 0.425 1.747 10.447 1 92.88 109 GLN B N 1
ATOM 2998 C CA . GLN B 1 109 ? -0.366 2.535 9.508 1 92.88 109 GLN B CA 1
ATOM 2999 C C . GLN B 1 109 ? -1.84 2.547 9.904 1 92.88 109 GLN B C 1
ATOM 3001 O O . GLN B 1 109 ? -2.361 1.549 10.407 1 92.88 109 GLN B O 1
ATOM 3006 N N . PRO B 1 110 ? -2.499 3.684 9.75 1 95.19 110 PRO B N 1
ATOM 3007 C CA . PRO B 1 110 ? -3.928 3.695 10.071 1 95.19 110 PRO B CA 1
ATOM 3008 C C . PRO B 1 110 ? -4.746 2.794 9.149 1 95.19 110 PRO B C 1
ATOM 3010 O O . PRO B 1 110 ? -4.5 2.754 7.941 1 95.19 110 PRO B O 1
ATOM 3013 N N . VAL B 1 111 ? -5.682 2.092 9.72 1 94.48 111 VAL B N 1
ATOM 3014 C CA . VAL B 1 111 ? -6.574 1.197 8.99 1 94.48 111 VAL B CA 1
ATOM 3015 C C . VAL B 1 111 ? -8.024 1.493 9.367 1 94.48 111 VAL B C 1
ATOM 3017 O O . VAL B 1 111 ? -8.366 1.547 10.551 1 94.48 111 VAL B O 1
ATOM 3020 N N . LEU B 1 112 ? -8.792 1.695 8.391 1 93.28 112 LEU B N 1
ATOM 3021 C CA . LEU B 1 112 ? -10.219 1.942 8.572 1 93.28 112 LEU B CA 1
ATOM 3022 C C . LEU B 1 112 ? -11 0.633 8.577 1 93.28 112 LEU B C 1
ATOM 3024 O O . LEU B 1 112 ? -10.751 -0.248 7.751 1 93.28 112 LEU B O 1
ATOM 3028 N N . SER B 1 113 ? -11.879 0.474 9.56 1 89.7 113 SER B N 1
ATOM 3029 C CA . SER B 1 113 ? -12.719 -0.717 9.616 1 89.7 113 SER B CA 1
ATOM 3030 C C . SER B 1 113 ? -14.136 -0.374 10.065 1 89.7 113 SER B C 1
ATOM 3032 O O . SER B 1 113 ? -14.351 0.633 10.743 1 89.7 113 SER B O 1
ATOM 3034 N N . GLY B 1 114 ? -15.022 -1.186 9.662 1 86.39 114 GLY B N 1
ATOM 3035 C CA . GLY B 1 114 ? -16.421 -1.013 10.019 1 86.39 114 GLY B CA 1
ATOM 3036 C C . GLY B 1 114 ? -17.375 -1.459 8.928 1 86.39 114 GLY B C 1
ATOM 3037 O O . GLY B 1 114 ? -16.969 -1.648 7.78 1 86.39 114 GLY B O 1
ATOM 3038 N N . ALA B 1 115 ? -18.563 -1.671 9.332 1 77.33 115 ALA B N 1
ATOM 3039 C CA . ALA B 1 115 ? -19.569 -2.106 8.367 1 77.33 115 ALA B CA 1
ATOM 3040 C C . ALA B 1 115 ? -19.856 -1.012 7.343 1 77.33 115 ALA B C 1
ATOM 3042 O O . ALA B 1 115 ? -19.922 0.17 7.69 1 77.33 115 ALA B O 1
ATOM 3043 N N . GLY B 1 116 ? -19.928 -1.392 6.106 1 71.56 116 GLY B N 1
ATOM 3044 C CA . GLY B 1 116 ? -20.317 -0.463 5.057 1 71.56 116 GLY B CA 1
ATOM 3045 C C . GLY B 1 116 ? -19.133 0.185 4.365 1 71.56 116 GLY B C 1
ATOM 3046 O O . GLY B 1 116 ? -19.301 0.899 3.374 1 71.56 116 GLY B O 1
ATOM 3047 N N . VAL B 1 117 ? -18.015 0.015 5.001 1 66.81 117 VAL B N 1
ATOM 3048 C CA . VAL B 1 117 ? -16.858 0.612 4.341 1 66.81 117 VAL B CA 1
ATOM 3049 C C . VAL B 1 117 ? -16.2 -0.415 3.423 1 66.81 117 VAL B C 1
ATOM 3051 O O . VAL B 1 117 ? -15.846 -1.512 3.861 1 66.81 117 VAL B O 1
ATOM 3054 N N . GLU B 1 118 ? -16.363 -0.053 2.195 1 76.3 118 GLU B N 1
ATOM 3055 C CA . GLU B 1 118 ? -15.76 -0.995 1.257 1 76.3 118 GLU B CA 1
ATOM 3056 C C . GLU B 1 118 ? -14.409 -0.49 0.759 1 76.3 118 GLU B C 1
ATOM 3058 O O . GLU B 1 118 ? -14.333 0.549 0.099 1 76.3 118 GLU B O 1
ATOM 3063 N N . ASN B 1 119 ? -13.406 -1.068 1.119 1 86.41 119 ASN B N 1
ATOM 3064 C CA . ASN B 1 119 ? -12.024 -1.02 0.654 1 86.41 119 ASN B CA 1
ATOM 3065 C C . ASN B 1 119 ? -11.526 0.417 0.523 1 86.41 119 ASN B C 1
ATOM 3067 O O . ASN B 1 119 ? -11.002 0.804 -0.523 1 86.41 119 ASN B O 1
ATOM 3071 N N . LEU B 1 120 ? -11.707 1.221 1.578 1 91.41 120 LEU B N 1
ATOM 3072 C CA . LEU B 1 120 ? -11.179 2.576 1.684 1 91.41 120 LEU B CA 1
ATOM 3073 C C . LEU B 1 120 ? -9.846 2.584 2.424 1 91.41 120 LEU B C 1
ATOM 3075 O O . LEU B 1 120 ? -9.646 1.807 3.36 1 91.41 120 LEU B O 1
ATOM 3079 N N . GLY B 1 121 ? -9.029 3.414 1.926 1 93.82 121 GLY B N 1
ATOM 3080 C CA . GLY B 1 121 ? -7.801 3.726 2.639 1 93.82 121 GLY B CA 1
ATOM 3081 C C . GLY B 1 121 ? -7.853 5.059 3.361 1 93.82 121 GLY B C 1
ATOM 3082 O O . GLY B 1 121 ? -8.757 5.863 3.127 1 93.82 121 GLY B O 1
ATOM 3083 N N . ILE B 1 122 ? -6.902 5.237 4.262 1 96.5 122 ILE B N 1
ATOM 3084 C CA . ILE B 1 122 ? -6.803 6.479 5.02 1 96.5 122 ILE B CA 1
ATOM 3085 C C . ILE B 1 122 ? -5.335 6.802 5.292 1 96.5 122 ILE B C 1
ATOM 3087 O O . ILE B 1 122 ? -4.526 5.899 5.52 1 96.5 122 ILE B O 1
ATOM 3091 N N . SER B 1 123 ? -4.985 7.954 5.171 1 97.94 123 SER B N 1
ATOM 3092 C CA . SER B 1 123 ? -3.715 8.517 5.619 1 97.94 123 SER B CA 1
ATOM 3093 C C . SER B 1 123 ? -3.933 9.753 6.484 1 97.94 123 SER B C 1
ATOM 3095 O O . SER B 1 123 ? -4.809 10.572 6.196 1 97.94 123 SER B O 1
ATOM 3097 N N . LEU B 1 124 ? -3.199 9.894 7.55 1 98.1 124 LEU B N 1
ATOM 3098 C CA . LEU B 1 124 ? -3.383 11.056 8.412 1 98.1 124 LEU B CA 1
ATOM 3099 C C . LEU B 1 124 ? -2.055 11.498 9.018 1 98.1 124 LEU B C 1
ATOM 3101 O O . LEU B 1 124 ? -1.101 10.719 9.069 1 98.1 124 LEU B O 1
ATOM 3105 N N . SER B 1 125 ? -1.967 12.661 9.421 1 98.4 125 SER B N 1
ATOM 3106 C CA . SER B 1 125 ? -0.812 13.301 10.041 1 98.4 125 SER B CA 1
ATOM 3107 C C . SER B 1 125 ? -1.236 14.458 10.938 1 98.4 125 SER B C 1
ATOM 3109 O O . SER B 1 125 ? -2.298 15.052 10.734 1 98.4 125 SER B O 1
ATOM 3111 N N . HIS B 1 126 ? -0.442 14.714 11.934 1 98.13 126 HIS B N 1
ATOM 3112 C CA . HIS B 1 126 ? -0.738 15.852 12.797 1 98.13 126 HIS B CA 1
ATOM 3113 C C . HIS B 1 126 ? 0.541 16.553 13.241 1 98.13 126 HIS B C 1
ATOM 3115 O O . HIS B 1 126 ? 1.612 15.942 13.269 1 98.13 126 HIS B O 1
ATOM 3121 N N . ALA B 1 127 ? 0.416 17.781 13.555 1 97.32 127 ALA B N 1
ATOM 3122 C CA . ALA B 1 127 ? 1.394 18.654 14.197 1 97.32 127 ALA B CA 1
ATOM 3123 C C . ALA B 1 127 ? 0.74 19.509 15.279 1 97.32 127 ALA B C 1
ATOM 3125 O O . ALA B 1 127 ? -0.009 20.441 14.974 1 97.32 127 ALA B O 1
ATOM 3126 N N . GLY B 1 128 ? 1.014 19.099 16.503 1 94.89 128 GLY B N 1
ATOM 3127 C CA . GLY B 1 128 ? 0.335 19.815 17.572 1 94.89 128 GLY B CA 1
ATOM 3128 C C . GLY B 1 128 ? -1.177 19.724 17.484 1 94.89 128 GLY B C 1
ATOM 3129 O O . GLY B 1 128 ? -1.734 18.628 17.395 1 94.89 128 GLY B O 1
ATOM 3130 N N . PRO B 1 129 ? -1.866 20.886 17.484 1 96.74 129 PRO B N 1
ATOM 3131 C CA . PRO B 1 129 ? -3.33 20.88 17.49 1 96.74 129 PRO B CA 1
ATOM 3132 C C . PRO B 1 129 ? -3.927 20.814 16.086 1 96.74 129 PRO B C 1
ATOM 3134 O O . PRO B 1 129 ? -5.125 21.047 15.909 1 96.74 129 PRO B O 1
ATOM 3137 N N . VAL B 1 130 ? -3.108 20.574 15.085 1 98.45 130 VAL B N 1
ATOM 3138 C CA . VAL B 1 130 ? -3.556 20.568 13.696 1 98.45 130 VAL B CA 1
ATOM 3139 C C . VAL B 1 130 ? -3.36 19.177 13.096 1 98.45 130 VAL B C 1
ATOM 3141 O O . VAL B 1 130 ? -2.365 18.506 13.381 1 98.45 130 VAL B O 1
ATOM 3144 N N . ALA B 1 131 ? -4.335 18.772 12.333 1 98.77 131 ALA B N 1
ATOM 3145 C CA . ALA B 1 131 ? -4.218 17.477 11.669 1 98.77 131 ALA B CA 1
ATOM 3146 C C . ALA B 1 131 ? -4.803 17.528 10.26 1 98.77 131 ALA B C 1
ATOM 3148 O O . ALA B 1 131 ? -5.65 18.374 9.963 1 98.77 131 ALA B O 1
ATOM 3149 N N . VAL B 1 132 ? -4.311 16.684 9.377 1 98.86 132 VAL B N 1
ATOM 3150 C CA . VAL B 1 132 ? -4.864 16.438 8.049 1 98.86 132 VAL B CA 1
ATOM 3151 C C . VAL B 1 132 ? -5.122 14.944 7.865 1 98.86 132 VAL B C 1
ATOM 3153 O O . VAL B 1 132 ? -4.424 14.111 8.448 1 98.86 132 VAL B O 1
ATOM 3156 N N . ALA B 1 133 ? -6.099 14.643 7.085 1 98.81 133 ALA B N 1
ATOM 3157 C CA . ALA B 1 133 ? -6.41 13.261 6.728 1 98.81 133 ALA B CA 1
ATOM 3158 C C . ALA B 1 133 ? -6.987 13.175 5.319 1 98.81 133 ALA B C 1
ATOM 3160 O O . ALA B 1 133 ? -7.648 14.106 4.854 1 98.81 133 ALA B O 1
ATOM 3161 N N . VAL B 1 134 ? -6.703 12.09 4.64 1 98.65 134 VAL B N 1
ATOM 3162 C CA . VAL B 1 134 ? -7.294 11.836 3.331 1 98.65 134 VAL B CA 1
ATOM 3163 C C . VAL B 1 134 ? -7.917 10.443 3.306 1 98.65 134 VAL B C 1
ATOM 3165 O O . VAL B 1 134 ? -7.327 9.483 3.808 1 98.65 134 VAL B O 1
ATOM 3168 N N . ILE B 1 135 ? -9.129 10.405 2.875 1 97.12 135 ILE B N 1
ATOM 3169 C CA . ILE B 1 135 ? -9.846 9.162 2.61 1 97.12 135 ILE B CA 1
ATOM 3170 C C . ILE B 1 135 ? -9.87 8.891 1.108 1 97.12 135 ILE B C 1
ATOM 3172 O O . ILE B 1 135 ? -10.22 9.77 0.317 1 97.12 135 ILE B O 1
ATOM 3176 N N . PHE B 1 136 ? -9.507 7.636 0.755 1 96.15 136 PHE B N 1
ATOM 3177 C CA . PHE B 1 136 ? -9.405 7.321 -0.665 1 96.15 136 PHE B CA 1
ATOM 3178 C C . PHE B 1 136 ? -9.789 5.869 -0.927 1 96.15 136 PHE B C 1
ATOM 3180 O O . PHE B 1 136 ? -9.683 5.023 -0.036 1 96.15 136 PHE B O 1
ATOM 3187 N N . PRO B 1 137 ? -10.274 5.576 -2.126 1 93.62 137 PRO B N 1
ATOM 3188 C CA . PRO B 1 137 ? -10.467 4.166 -2.472 1 93.62 137 PRO B CA 1
ATOM 3189 C C . PRO B 1 137 ? -9.149 3.408 -2.614 1 93.62 137 PRO B C 1
ATOM 3191 O O . PRO B 1 137 ? -8.16 3.965 -3.098 1 93.62 137 PRO B O 1
ATOM 3194 N N . GLU B 1 138 ? -9.176 2.182 -2.274 1 92.43 138 GLU B N 1
ATOM 3195 C CA . GLU B 1 138 ? -8.005 1.316 -2.381 1 92.43 138 GLU B CA 1
ATOM 3196 C C . GLU B 1 138 ? -7.448 1.315 -3.802 1 92.43 138 GLU B C 1
ATOM 3198 O O . GLU B 1 138 ? -6.244 1.141 -4.001 1 92.43 138 GLU B O 1
ATOM 3203 N N . ALA B 1 139 ? -8.254 1.601 -4.76 1 93.51 139 ALA B N 1
ATOM 3204 C CA . ALA B 1 139 ? -7.866 1.598 -6.168 1 93.51 139 ALA B CA 1
ATOM 3205 C C . ALA B 1 139 ? -6.917 2.752 -6.479 1 93.51 139 ALA B C 1
ATOM 3207 O O . ALA B 1 139 ? -6.279 2.772 -7.534 1 93.51 139 ALA B O 1
ATOM 3208 N N . CYS B 1 140 ? -6.819 3.71 -5.565 1 95.59 140 CYS B N 1
ATOM 3209 C CA . CYS B 1 140 ? -6.002 4.897 -5.79 1 95.59 140 CYS B CA 1
ATOM 3210 C C . CYS B 1 140 ? -5.294 5.322 -4.509 1 95.59 140 CYS B C 1
ATOM 3212 O O . CYS B 1 140 ? -5.72 6.268 -3.844 1 95.59 140 CYS B O 1
ATOM 3214 N N . PRO B 1 141 ? -4.189 4.673 -4.195 1 95.65 141 PRO B N 1
ATOM 3215 C CA . PRO B 1 141 ? -3.516 4.924 -2.918 1 95.65 141 PRO B CA 1
ATOM 3216 C C . PRO B 1 141 ? -3.004 6.357 -2.793 1 95.65 141 PRO B C 1
ATOM 3218 O O . PRO B 1 141 ? -2.518 6.931 -3.771 1 95.65 141 PRO B O 1
ATOM 3221 N N . MET B 1 142 ? -3.134 6.875 -1.595 1 97.59 142 MET B N 1
ATOM 3222 C CA . MET B 1 142 ? -2.672 8.231 -1.312 1 97.59 142 MET B CA 1
ATOM 3223 C C . MET B 1 142 ? -2.003 8.303 0.057 1 97.59 142 MET B C 1
ATOM 3225 O O . MET B 1 142 ? -2.262 7.467 0.924 1 97.59 142 MET B O 1
ATOM 3229 N N . GLY B 1 143 ? -1.129 9.225 0.243 1 97.88 143 GLY B N 1
ATOM 3230 C CA . GLY B 1 143 ? -0.488 9.545 1.509 1 97.88 143 GLY B CA 1
ATOM 3231 C C . GLY B 1 143 ? -0.408 11.036 1.777 1 97.88 143 GLY B C 1
ATOM 3232 O O . GLY B 1 143 ? -0.195 11.828 0.856 1 97.88 143 GLY B O 1
ATOM 3233 N N . ILE B 1 144 ? -0.565 11.449 3.048 1 98.56 144 ILE B N 1
ATOM 3234 C CA . ILE B 1 144 ? -0.543 12.864 3.405 1 98.56 144 ILE B CA 1
ATOM 3235 C C . ILE B 1 144 ? 0.349 13.074 4.626 1 98.56 144 ILE B C 1
ATOM 3237 O O . ILE B 1 144 ? 0.466 12.189 5.477 1 98.56 144 ILE B O 1
ATOM 3241 N N . ASP B 1 145 ? 0.957 14.207 4.702 1 98.45 145 ASP B N 1
ATOM 3242 C CA . ASP B 1 145 ? 1.789 14.574 5.844 1 98.45 145 ASP B CA 1
ATOM 3243 C C . ASP B 1 145 ? 1.644 16.058 6.175 1 98.45 145 ASP B C 1
ATOM 3245 O O . ASP B 1 145 ? 1.291 16.861 5.309 1 98.45 145 ASP B O 1
ATOM 3249 N N . LEU B 1 146 ? 1.84 16.356 7.4 1 98.78 146 LEU B N 1
ATOM 3250 C CA . LEU B 1 146 ? 1.784 17.709 7.942 1 98.78 146 LEU B CA 1
ATOM 3251 C C . LEU B 1 146 ? 2.924 17.947 8.927 1 98.78 146 LEU B C 1
ATOM 3253 O O . LEU B 1 146 ? 3.149 17.138 9.83 1 98.78 146 LEU B O 1
ATOM 3257 N N . GLU B 1 147 ? 3.61 19.064 8.762 1 98.28 147 GLU B N 1
ATOM 3258 C CA . GLU B 1 147 ? 4.712 19.408 9.656 1 98.28 147 GLU B CA 1
ATOM 3259 C C . GLU B 1 147 ? 4.726 20.903 9.964 1 98.28 147 GLU B C 1
ATOM 3261 O O . GLU B 1 147 ? 4.292 21.715 9.145 1 98.28 147 GLU B O 1
ATOM 3266 N N . ARG B 1 148 ? 5.239 21.196 11.073 1 97.92 148 ARG B N 1
ATOM 3267 C CA . ARG B 1 148 ? 5.5 22.593 11.402 1 97.92 148 ARG B CA 1
ATOM 3268 C C . ARG B 1 148 ? 6.863 23.034 10.878 1 97.92 148 ARG B C 1
ATOM 3270 O O . ARG B 1 148 ? 7.85 22.307 11.011 1 97.92 148 ARG B O 1
ATOM 3277 N N . ILE B 1 149 ? 6.927 24.173 10.285 1 98.2 149 ILE B N 1
ATOM 3278 C CA . ILE B 1 149 ? 8.17 24.761 9.798 1 98.2 149 ILE B CA 1
ATOM 3279 C C . ILE B 1 149 ? 8.935 25.39 10.96 1 98.2 149 ILE B C 1
ATOM 3281 O O . ILE B 1 149 ? 8.477 26.368 11.556 1 98.2 149 ILE B O 1
ATOM 3285 N N . GLN B 1 150 ? 10.077 24.829 11.254 1 97.02 150 GLN B N 1
ATOM 3286 C CA . GLN B 1 150 ? 10.895 25.311 12.362 1 97.02 150 GLN B CA 1
ATOM 3287 C C . GLN B 1 150 ? 12.345 25.507 11.93 1 97.02 150 GLN B C 1
ATOM 3289 O O . GLN B 1 150 ? 13.02 24.548 11.55 1 97.02 150 GLN B O 1
ATOM 3294 N N . PRO B 1 151 ? 12.855 26.697 12.114 1 96.64 151 PRO B N 1
ATOM 3295 C CA . PRO B 1 151 ? 14.259 26.939 11.777 1 96.64 151 PRO B CA 1
ATOM 3296 C C . PRO B 1 151 ? 15.215 26.022 12.536 1 96.64 151 PRO B C 1
ATOM 3298 O O . PRO B 1 151 ? 16.268 25.65 12.01 1 96.64 151 PRO B O 1
ATOM 3301 N N . ALA B 1 152 ? 14.875 25.598 13.671 1 96.03 152 ALA B N 1
ATOM 3302 C CA . ALA B 1 152 ? 15.722 24.758 14.515 1 96.03 152 ALA B CA 1
ATOM 3303 C C . ALA B 1 152 ? 15.945 23.39 13.878 1 96.03 152 ALA B C 1
ATOM 3305 O O . ALA B 1 152 ? 16.88 22.673 14.244 1 96.03 152 ALA B O 1
ATOM 3306 N N . ASN B 1 153 ? 15.127 23.052 12.92 1 96.11 153 ASN B N 1
ATOM 3307 C CA . ASN B 1 153 ? 15.189 21.719 12.331 1 96.11 153 ASN B CA 1
ATOM 3308 C C . ASN B 1 153 ? 16.042 21.704 11.065 1 96.11 153 ASN B C 1
ATOM 3310 O O . ASN B 1 153 ? 16.211 20.657 10.438 1 96.11 153 ASN B O 1
ATOM 3314 N N . ILE B 1 154 ? 16.629 22.781 10.699 1 96.09 154 ILE B N 1
ATOM 3315 C CA . ILE B 1 154 ? 17.327 22.924 9.426 1 96.09 154 ILE B CA 1
ATOM 3316 C C . ILE B 1 154 ? 18.452 21.895 9.336 1 96.09 154 ILE B C 1
ATOM 3318 O O . ILE B 1 154 ? 18.574 21.187 8.334 1 96.09 154 ILE B O 1
ATOM 3322 N N . ALA B 1 155 ? 19.226 21.779 10.356 1 96.5 155 ALA B N 1
ATOM 3323 C CA . ALA B 1 155 ? 20.366 20.865 10.335 1 96.5 155 ALA B CA 1
ATOM 3324 C C . ALA B 1 155 ? 19.908 19.421 10.151 1 96.5 155 ALA B C 1
ATOM 3326 O O . ALA B 1 155 ? 20.463 18.687 9.331 1 96.5 155 ALA B O 1
ATOM 3327 N N . LEU B 1 156 ? 18.937 19.052 10.893 1 95.49 156 LEU B N 1
ATOM 3328 C CA . LEU B 1 156 ? 18.393 17.701 10.819 1 95.49 156 LEU B CA 1
ATOM 3329 C C . LEU B 1 156 ? 17.83 17.417 9.43 1 95.49 156 LEU B C 1
ATOM 3331 O O . LEU B 1 156 ? 18.136 16.383 8.831 1 95.49 156 LEU B O 1
ATOM 3335 N N . LEU B 1 157 ? 17.077 18.33 8.909 1 96.16 157 LEU B N 1
ATOM 3336 C CA . LEU B 1 157 ? 16.395 18.13 7.635 1 96.16 157 LEU B CA 1
ATOM 3337 C C . LEU B 1 157 ? 17.39 18.134 6.479 1 96.16 157 LEU B C 1
ATOM 3339 O O . LEU B 1 157 ? 17.188 17.446 5.477 1 96.16 157 LEU B O 1
ATOM 3343 N N . THR B 1 158 ? 18.452 18.904 6.621 1 96.03 158 THR B N 1
ATOM 3344 C CA . THR B 1 158 ? 19.497 18.915 5.603 1 96.03 158 THR B CA 1
ATOM 3345 C C . THR B 1 158 ? 20.128 17.533 5.461 1 96.03 158 THR B C 1
ATOM 3347 O O . THR B 1 158 ? 20.407 17.084 4.347 1 96.03 158 THR B O 1
ATOM 3350 N N . ARG B 1 159 ? 20.236 16.831 6.547 1 94.56 159 ARG B N 1
ATOM 3351 C CA . ARG B 1 159 ? 20.821 15.494 6.537 1 94.56 159 ARG B CA 1
ATOM 3352 C C . ARG B 1 159 ? 19.859 14.48 5.927 1 94.56 159 ARG B C 1
ATOM 3354 O O . ARG B 1 159 ? 20.271 13.392 5.522 1 94.56 159 ARG B O 1
ATOM 3361 N N . GLN B 1 160 ? 18.654 14.861 5.853 1 93.12 160 GLN B N 1
ATOM 3362 C CA . GLN B 1 160 ? 17.628 13.938 5.381 1 93.12 160 GLN B CA 1
ATOM 3363 C C . GLN B 1 160 ? 17.26 14.221 3.927 1 93.12 160 GLN B C 1
ATOM 3365 O O . GLN B 1 160 ? 16.346 13.6 3.38 1 93.12 160 GLN B O 1
ATOM 3370 N N . THR B 1 161 ? 17.899 15.154 3.336 1 95.17 161 THR B N 1
ATOM 3371 C CA . THR B 1 161 ? 17.621 15.524 1.953 1 95.17 161 THR B CA 1
ATOM 3372 C C . THR B 1 161 ? 18.902 15.516 1.124 1 95.17 161 THR B C 1
ATOM 3374 O O . THR B 1 161 ? 19.993 15.738 1.655 1 95.17 161 THR B O 1
ATOM 3377 N N . LEU B 1 162 ? 18.753 15.268 -0.115 1 96.12 162 LEU B N 1
ATOM 3378 C CA . LEU B 1 162 ? 19.888 15.275 -1.031 1 96.12 162 LEU B CA 1
ATOM 3379 C C . LEU B 1 162 ? 20.111 16.669 -1.61 1 96.12 162 LEU B C 1
ATOM 3381 O O . LEU B 1 162 ? 19.164 17.445 -1.753 1 96.12 162 LEU B O 1
ATOM 3385 N N . ALA B 1 163 ? 21.319 16.94 -2.001 1 96.55 163 ALA B N 1
ATOM 3386 C CA . ALA B 1 163 ? 21.68 18.236 -2.569 1 96.55 163 ALA B CA 1
ATOM 3387 C C . ALA B 1 163 ? 20.863 18.531 -3.824 1 96.55 163 ALA B C 1
ATOM 3389 O O . ALA B 1 163 ? 20.432 19.667 -4.038 1 96.55 163 ALA B O 1
ATOM 3390 N N . ALA B 1 164 ? 20.697 17.579 -4.631 1 96.4 164 ALA B N 1
ATOM 3391 C CA . ALA B 1 164 ? 19.95 17.757 -5.873 1 96.4 164 ALA B CA 1
ATOM 3392 C C . ALA B 1 164 ? 18.51 18.176 -5.592 1 96.4 164 ALA B C 1
ATOM 3394 O O . ALA B 1 164 ? 17.963 19.041 -6.28 1 96.4 164 ALA B O 1
ATOM 3395 N N . GLU B 1 165 ? 17.854 17.558 -4.62 1 96.81 165 GLU B N 1
ATOM 3396 C CA . GLU B 1 165 ? 16.496 17.904 -4.214 1 96.81 165 GLU B CA 1
ATOM 3397 C C . GLU B 1 165 ? 16.403 19.365 -3.782 1 96.81 165 GLU B C 1
ATOM 3399 O O . GLU B 1 165 ? 15.461 20.069 -4.152 1 96.81 165 GLU B O 1
ATOM 3404 N N . ARG B 1 166 ? 17.382 19.73 -2.924 1 97 166 ARG B N 1
ATOM 3405 C CA . ARG B 1 166 ? 17.403 21.089 -2.393 1 97 166 ARG B CA 1
ATOM 3406 C C . ARG B 1 166 ? 17.557 22.112 -3.513 1 97 166 ARG B C 1
ATOM 3408 O O . ARG B 1 166 ? 16.931 23.174 -3.481 1 97 166 ARG B O 1
ATOM 3415 N N . ARG B 1 167 ? 18.34 21.745 -4.523 1 96.87 167 ARG B N 1
ATOM 3416 C CA . ARG B 1 167 ? 18.52 22.632 -5.669 1 96.87 167 ARG B CA 1
ATOM 3417 C C . ARG B 1 167 ? 17.23 22.755 -6.473 1 96.87 167 ARG B C 1
ATOM 3419 O O . ARG B 1 167 ? 16.849 23.854 -6.881 1 96.87 167 ARG B O 1
ATOM 3426 N N . HIS B 1 168 ? 16.561 21.63 -6.683 1 96.24 168 HIS B N 1
ATOM 3427 C CA . HIS B 1 168 ? 15.328 21.614 -7.463 1 96.24 168 HIS B CA 1
ATOM 3428 C C . HIS B 1 168 ? 14.269 22.516 -6.838 1 96.24 168 HIS B C 1
ATOM 3430 O O . HIS B 1 168 ? 13.616 23.292 -7.54 1 96.24 168 HIS B O 1
ATOM 3436 N N . ILE B 1 169 ? 14.077 22.383 -5.529 1 96.66 169 ILE B N 1
ATOM 3437 C CA . ILE B 1 169 ? 13.005 23.125 -4.875 1 96.66 169 ILE B CA 1
ATOM 3438 C C . ILE B 1 169 ? 13.391 24.599 -4.764 1 96.66 169 ILE B C 1
ATOM 3440 O O . ILE B 1 169 ? 12.534 25.48 -4.867 1 96.66 169 ILE B O 1
ATOM 3444 N N . ALA B 1 170 ? 14.646 24.914 -4.509 1 96.34 170 ALA B N 1
ATOM 3445 C CA . ALA B 1 170 ? 15.12 26.291 -4.402 1 96.34 170 ALA B CA 1
ATOM 3446 C C . ALA B 1 170 ? 14.923 27.042 -5.716 1 96.34 170 ALA B C 1
ATOM 3448 O O . ALA B 1 170 ? 14.673 28.25 -5.716 1 96.34 170 ALA B O 1
ATOM 3449 N N . ALA B 1 171 ? 14.991 26.356 -6.79 1 96.46 171 ALA B N 1
ATOM 3450 C CA . ALA B 1 171 ? 14.87 26.958 -8.115 1 96.46 171 ALA B CA 1
ATOM 3451 C C . ALA B 1 171 ? 13.424 27.34 -8.414 1 96.46 171 ALA B C 1
ATOM 3453 O O . ALA B 1 171 ? 13.161 28.156 -9.301 1 96.46 171 ALA B O 1
ATOM 3454 N N . ARG B 1 172 ? 12.497 26.81 -7.694 1 95.63 172 ARG B N 1
ATOM 3455 C CA . ARG B 1 172 ? 11.097 26.973 -8.072 1 95.63 172 ARG B CA 1
ATOM 3456 C C . ARG B 1 172 ? 10.307 27.665 -6.966 1 95.63 172 ARG B C 1
ATOM 3458 O O . ARG B 1 172 ? 9.187 28.127 -7.191 1 95.63 172 ARG B O 1
ATOM 3465 N N . LEU B 1 173 ? 10.911 27.666 -5.806 1 94.02 173 LEU B N 1
ATOM 3466 C CA . LEU B 1 173 ? 10.185 28.191 -4.654 1 94.02 173 LEU B CA 1
ATOM 3467 C C . LEU B 1 173 ? 11.004 29.259 -3.936 1 94.02 173 LEU B C 1
ATOM 3469 O O . LEU B 1 173 ? 12.048 28.958 -3.352 1 94.02 173 LEU B O 1
ATOM 3473 N N . ASP B 1 174 ? 10.541 30.435 -3.971 1 94.54 174 ASP B N 1
ATOM 3474 C CA . ASP B 1 174 ? 11.137 31.52 -3.197 1 94.54 174 ASP B CA 1
ATOM 3475 C C . ASP B 1 174 ? 10.625 31.515 -1.759 1 94.54 174 ASP B C 1
ATOM 3477 O O . ASP B 1 174 ? 9.582 32.103 -1.464 1 94.54 174 ASP B O 1
ATOM 3481 N N . ALA B 1 175 ? 11.228 30.803 -0.875 1 96.22 175 ALA B N 1
ATOM 3482 C CA . ALA B 1 175 ? 10.875 30.635 0.532 1 96.22 175 ALA B CA 1
ATOM 3483 C C . ALA B 1 175 ? 12.122 30.446 1.391 1 96.22 175 ALA B C 1
ATOM 3485 O O . ALA B 1 175 ? 13.233 30.332 0.867 1 96.22 175 ALA B O 1
ATOM 3486 N N . SER B 1 176 ? 11.964 30.527 2.696 1 97.14 176 SER B N 1
ATOM 3487 C CA . SER B 1 176 ? 13.079 30.288 3.606 1 97.14 176 SER B CA 1
ATOM 3488 C C . SER B 1 176 ? 13.616 28.868 3.461 1 97.14 176 SER B C 1
ATOM 3490 O O . SER B 1 176 ? 12.917 27.982 2.965 1 97.14 176 SER B O 1
ATOM 3492 N N . GLU B 1 177 ? 14.847 28.672 3.86 1 97.4 177 GLU B N 1
ATOM 3493 C CA . GLU B 1 177 ? 15.45 27.343 3.841 1 97.4 177 GLU B CA 1
ATOM 3494 C C . GLU B 1 177 ? 14.654 26.363 4.698 1 97.4 177 GLU B C 1
ATOM 3496 O O . GLU B 1 177 ? 14.462 25.208 4.313 1 97.4 177 GLU B O 1
ATOM 3501 N N . ALA B 1 178 ? 14.18 26.841 5.811 1 98.11 178 ALA B N 1
ATOM 3502 C CA . ALA B 1 178 ? 13.385 26.006 6.708 1 98.11 178 ALA B CA 1
ATOM 3503 C C . ALA B 1 178 ? 12.121 25.506 6.015 1 98.11 178 ALA B C 1
ATOM 3505 O O . ALA B 1 178 ? 11.758 24.334 6.143 1 98.11 178 ALA B O 1
ATOM 3506 N N . GLU B 1 179 ? 11.444 26.386 5.328 1 98.08 179 GLU B N 1
ATOM 3507 C CA . GLU B 1 179 ? 10.228 25.989 4.624 1 98.08 179 GLU B CA 1
ATOM 3508 C C . GLU B 1 179 ? 10.534 24.982 3.519 1 98.08 179 GLU B C 1
ATOM 3510 O O . GLU B 1 179 ? 9.856 23.96 3.399 1 98.08 179 GLU B O 1
ATOM 3515 N N . ARG B 1 180 ? 11.58 25.285 2.702 1 97.98 180 ARG B N 1
ATOM 3516 C CA . ARG B 1 180 ? 11.94 24.41 1.592 1 97.98 180 ARG B CA 1
ATOM 3517 C C . ARG B 1 180 ? 12.257 23.002 2.085 1 97.98 180 ARG B C 1
ATOM 3519 O O . ARG B 1 180 ? 11.753 22.019 1.539 1 97.98 180 ARG B O 1
ATOM 3526 N N . LEU B 1 181 ? 13.026 22.937 3.128 1 98.15 181 LEU B N 1
ATOM 3527 C CA . LEU B 1 181 ? 13.442 21.648 3.67 1 98.15 181 LEU B CA 1
ATOM 3528 C C . LEU B 1 181 ? 12.257 20.909 4.284 1 98.15 181 LEU B C 1
ATOM 3530 O O . LEU B 1 181 ? 12.138 19.691 4.139 1 98.15 181 LEU B O 1
ATOM 3534 N N . THR B 1 182 ? 11.382 21.606 4.954 1 98.4 182 THR B N 1
ATOM 3535 C CA . THR B 1 182 ? 10.211 20.989 5.567 1 98.4 182 THR B CA 1
ATOM 3536 C C . THR B 1 182 ? 9.276 20.426 4.501 1 98.4 182 THR B C 1
ATOM 3538 O O . THR B 1 182 ? 8.737 19.328 4.657 1 98.4 182 THR B O 1
ATOM 3541 N N . ARG B 1 183 ? 9.102 21.149 3.472 1 98.15 183 ARG B N 1
ATOM 3542 C CA . ARG B 1 183 ? 8.246 20.685 2.385 1 98.15 183 ARG B CA 1
ATOM 3543 C C . ARG B 1 183 ? 8.819 19.429 1.735 1 98.15 183 ARG B C 1
ATOM 3545 O O . ARG B 1 183 ? 8.08 18.496 1.417 1 98.15 183 ARG B O 1
ATOM 3552 N N . LEU B 1 184 ? 10.135 19.406 1.533 1 97.96 184 LEU B N 1
ATOM 3553 C CA . LEU B 1 184 ? 10.78 18.205 1.014 1 97.96 184 LEU B CA 1
ATOM 3554 C C . LEU B 1 184 ? 10.557 17.021 1.949 1 97.96 184 LEU B C 1
ATOM 3556 O O . LEU B 1 184 ? 10.243 15.918 1.496 1 97.96 184 LEU B O 1
ATOM 3560 N N . TRP B 1 185 ? 10.701 17.285 3.206 1 96.91 185 TRP B N 1
ATOM 3561 C CA . TRP B 1 185 ? 10.499 16.247 4.212 1 96.91 185 TRP B CA 1
ATOM 3562 C C . TRP B 1 185 ? 9.066 15.727 4.177 1 96.91 185 TRP B C 1
ATOM 3564 O O . TRP B 1 185 ? 8.839 14.515 4.184 1 96.91 185 TRP B O 1
ATOM 3574 N N . CYS B 1 186 ? 8.102 16.614 4.104 1 97.61 186 CYS B N 1
ATOM 3575 C CA . CYS B 1 186 ? 6.694 16.236 4.054 1 97.61 186 CYS B CA 1
ATOM 3576 C C . CYS B 1 186 ? 6.409 15.35 2.848 1 97.61 186 CYS B C 1
ATOM 3578 O O . CYS B 1 186 ? 5.655 14.38 2.949 1 97.61 186 CYS B O 1
ATOM 3580 N N . LEU B 1 187 ? 7.002 15.713 1.772 1 97.88 187 LEU B N 1
ATOM 3581 C CA . LEU B 1 187 ? 6.804 14.952 0.543 1 97.88 187 LEU B CA 1
ATOM 3582 C C . LEU B 1 187 ? 7.353 13.536 0.686 1 97.88 187 LEU B C 1
ATOM 3584 O O . LEU B 1 187 ? 6.697 12.569 0.293 1 97.88 187 LEU B O 1
ATOM 3588 N N . LYS B 1 188 ? 8.525 13.429 1.26 1 96.84 188 LYS B N 1
ATOM 3589 C CA . LYS B 1 188 ? 9.128 12.119 1.482 1 96.84 188 LYS B CA 1
ATOM 3590 C C . LYS B 1 188 ? 8.285 11.28 2.438 1 96.84 188 LYS B C 1
ATOM 3592 O O . LYS B 1 188 ? 8.077 10.087 2.207 1 96.84 188 LYS B O 1
ATOM 3597 N N . GLU B 1 189 ? 7.797 11.868 3.475 1 96.91 189 GLU B N 1
ATOM 3598 C CA . GLU B 1 189 ? 6.976 11.15 4.446 1 96.91 189 GLU B CA 1
ATOM 3599 C C . GLU B 1 189 ? 5.636 10.742 3.841 1 96.91 189 GLU B C 1
AT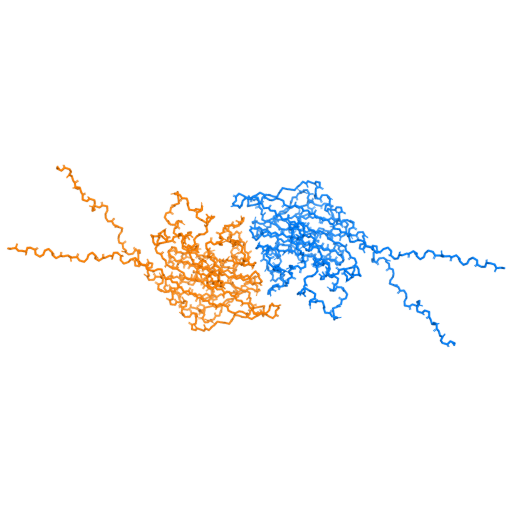OM 3601 O O . GLU B 1 189 ? 5.135 9.648 4.109 1 96.91 189 GLU B O 1
ATOM 3606 N N . ALA B 1 190 ? 5.048 11.644 3.086 1 97.52 190 ALA B N 1
ATOM 3607 C CA . ALA B 1 190 ? 3.791 11.304 2.426 1 97.52 190 ALA B CA 1
ATOM 3608 C C . ALA B 1 190 ? 3.971 10.117 1.484 1 97.52 190 ALA B C 1
ATOM 3610 O O . ALA B 1 190 ? 3.117 9.228 1.425 1 97.52 190 ALA B O 1
ATOM 3611 N N . LEU B 1 191 ? 5.074 10.111 0.772 1 96.59 191 LEU B N 1
ATOM 3612 C CA . LEU B 1 191 ? 5.362 8.979 -0.102 1 96.59 191 LEU B CA 1
ATOM 3613 C C . LEU B 1 191 ? 5.545 7.7 0.708 1 96.59 191 LEU B C 1
ATOM 3615 O O . LEU B 1 191 ? 5.023 6.646 0.339 1 96.59 191 LEU B O 1
ATOM 3619 N N . SER B 1 192 ? 6.308 7.819 1.781 1 95.15 192 SER B N 1
ATOM 3620 C CA . SER B 1 192 ? 6.525 6.657 2.636 1 95.15 192 SER B CA 1
ATOM 3621 C C . SER B 1 192 ? 5.204 6.083 3.136 1 95.15 192 SER B C 1
ATOM 3623 O O . SER B 1 192 ? 5.044 4.864 3.224 1 95.15 192 SER B O 1
ATOM 3625 N N . LYS B 1 193 ? 4.288 6.953 3.411 1 95.68 193 LYS B N 1
ATOM 3626 C CA . LYS B 1 193 ? 2.969 6.537 3.876 1 95.68 193 LYS B CA 1
ATOM 3627 C C . LYS B 1 193 ? 2.184 5.85 2.762 1 95.68 193 LYS B C 1
ATOM 3629 O O . LYS B 1 193 ? 1.484 4.865 3.005 1 95.68 193 LYS B O 1
ATOM 3634 N N . THR B 1 194 ? 2.293 6.334 1.571 1 95.35 194 THR B N 1
ATOM 3635 C CA . THR B 1 194 ? 1.636 5.717 0.424 1 95.35 194 THR B CA 1
ATOM 3636 C C . THR B 1 194 ? 2.166 4.305 0.191 1 95.35 194 THR B C 1
ATOM 3638 O O . THR B 1 194 ? 1.397 3.39 -0.11 1 95.35 194 THR B O 1
ATOM 3641 N N . LEU B 1 195 ? 3.464 4.169 0.39 1 92.26 195 LEU B N 1
ATOM 3642 C CA . LEU B 1 195 ? 4.145 2.906 0.128 1 92.26 195 LEU B CA 1
ATOM 3643 C C . LEU B 1 195 ? 4.046 1.975 1.332 1 92.26 195 LEU B C 1
ATOM 3645 O O . LEU B 1 195 ? 4.458 0.815 1.262 1 92.26 195 LEU B O 1
ATOM 3649 N N . ARG B 1 196 ? 3.584 2.425 2.441 1 88 196 ARG B N 1
ATOM 3650 C CA . ARG B 1 196 ? 3.474 1.69 3.697 1 88 196 ARG B CA 1
ATOM 3651 C C . ARG B 1 196 ? 4.843 1.221 4.178 1 88 196 ARG B C 1
ATOM 3653 O O . ARG B 1 196 ? 4.996 0.077 4.612 1 88 196 ARG B O 1
ATOM 3660 N N . CYS B 1 197 ? 5.859 1.977 3.992 1 80.45 197 CYS B N 1
ATOM 3661 C CA . CYS B 1 197 ? 7.199 1.568 4.398 1 80.45 197 CYS B CA 1
ATOM 3662 C C . CYS B 1 197 ? 7.68 2.385 5.592 1 80.45 197 CYS B C 1
ATOM 3664 O O . CYS B 1 197 ? 8.688 2.047 6.214 1 80.45 197 CYS B O 1
ATOM 3666 N N . GLY B 1 198 ? 6.913 3.22 6.013 1 66.43 198 GLY B N 1
ATOM 3667 C CA . GLY B 1 198 ? 7.349 4.026 7.143 1 66.43 198 GLY B CA 1
ATOM 3668 C C . GLY B 1 198 ? 8.728 4.626 6.951 1 66.43 198 GLY B C 1
ATOM 3669 O O . GLY B 1 198 ? 9.187 4.792 5.819 1 66.43 198 GLY B O 1
ATOM 3670 N N . LEU B 1 199 ? 9.329 5.015 8.032 1 66.77 199 LEU B N 1
ATOM 3671 C CA . LEU B 1 199 ? 10.655 5.622 7.995 1 66.77 199 LEU B CA 1
ATOM 3672 C C . LEU B 1 199 ? 11.742 4.561 8.135 1 66.77 199 LEU B C 1
ATOM 3674 O O . LEU B 1 199 ? 12.863 4.866 8.549 1 66.77 199 LEU B O 1
ATOM 3678 N N . THR B 1 200 ? 11.381 3.35 7.679 1 73.95 200 THR B N 1
ATOM 3679 C CA . THR B 1 200 ? 12.369 2.287 7.818 1 73.95 200 THR B CA 1
ATOM 3680 C C . THR B 1 200 ? 13.18 2.13 6.535 1 73.95 200 THR B C 1
ATOM 3682 O O . THR B 1 200 ? 14.097 1.309 6.47 1 73.95 200 THR B O 1
ATOM 3685 N N . VAL B 1 201 ? 12.908 2.958 5.639 1 84.24 201 VAL B N 1
ATOM 3686 C CA . VAL B 1 201 ? 13.615 2.902 4.363 1 84.24 201 VAL B CA 1
ATOM 3687 C C . VAL B 1 201 ? 14.637 4.033 4.289 1 84.24 201 VAL B C 1
ATOM 3689 O O . VAL B 1 201 ? 14.416 5.115 4.838 1 84.24 201 VAL B O 1
ATOM 3692 N N . PRO B 1 202 ? 15.736 3.772 3.621 1 86.84 202 PRO B N 1
ATOM 3693 C CA . PRO B 1 202 ? 16.645 4.899 3.395 1 86.84 202 PRO B CA 1
ATOM 3694 C C . PRO B 1 202 ? 15.964 6.077 2.704 1 86.84 202 PRO B C 1
ATOM 3696 O O . PRO B 1 202 ? 15.31 5.899 1.673 1 86.84 202 PRO B O 1
ATOM 3699 N N . LEU B 1 203 ? 16.153 7.206 3.247 1 88.64 203 LEU B N 1
ATOM 3700 C CA . LEU B 1 203 ? 15.415 8.386 2.81 1 88.64 203 LEU B CA 1
ATOM 3701 C C . LEU B 1 203 ? 15.79 8.764 1.381 1 88.64 203 LEU B C 1
ATOM 3703 O O . LEU B 1 203 ? 15.004 9.403 0.677 1 88.64 203 LEU B O 1
ATOM 3707 N N . ASP B 1 204 ? 16.983 8.374 0.975 1 90.85 204 ASP B N 1
ATOM 3708 C CA . ASP B 1 204 ? 17.418 8.669 -0.387 1 90.85 204 ASP B CA 1
ATOM 3709 C C . ASP B 1 204 ? 16.541 7.951 -1.411 1 90.85 204 ASP B C 1
ATOM 3711 O O . ASP B 1 204 ? 16.434 8.387 -2.559 1 90.85 204 ASP B O 1
ATOM 3715 N N . LEU B 1 205 ? 15.943 6.919 -0.991 1 91.8 205 LEU B N 1
ATOM 3716 C CA . LEU B 1 205 ? 15.056 6.173 -1.877 1 91.8 205 LEU B CA 1
ATOM 3717 C C . LEU B 1 205 ? 13.805 6.983 -2.201 1 91.8 205 LEU B C 1
ATOM 3719 O O . LEU B 1 205 ? 13.192 6.791 -3.253 1 91.8 205 LEU B O 1
ATOM 3723 N N . LEU B 1 206 ? 13.456 7.867 -1.293 1 94.23 206 LEU B N 1
ATOM 3724 C CA . LEU B 1 206 ? 12.231 8.649 -1.417 1 94.23 206 LEU B CA 1
ATOM 3725 C C . LEU B 1 206 ? 12.519 10.018 -2.023 1 94.23 206 LEU B C 1
ATOM 3727 O O . LEU B 1 206 ? 11.729 10.952 -1.862 1 94.23 206 LEU B O 1
ATOM 3731 N N . ALA B 1 207 ? 13.589 10.147 -2.728 1 95.7 207 ALA B N 1
ATOM 3732 C CA . ALA B 1 207 ? 14.09 11.422 -3.235 1 95.7 207 ALA B CA 1
ATOM 3733 C C . ALA B 1 207 ? 13.113 12.038 -4.232 1 95.7 207 ALA B C 1
ATOM 3735 O O . ALA B 1 207 ? 12.541 11.332 -5.067 1 95.7 207 ALA B O 1
ATOM 3736 N N . VAL B 1 208 ? 12.995 13.313 -4.118 1 97.12 208 VAL B N 1
ATOM 3737 C CA . VAL B 1 208 ? 12.252 14.109 -5.09 1 97.12 208 VAL B CA 1
ATOM 3738 C C . VAL B 1 208 ? 13.082 14.281 -6.36 1 97.12 208 VAL B C 1
ATOM 3740 O O . VAL B 1 208 ? 14.262 14.634 -6.295 1 97.12 208 VAL B O 1
ATOM 3743 N N . GLY B 1 209 ? 12.491 14.009 -7.497 1 96.06 209 GLY B N 1
ATOM 3744 C CA . GLY B 1 209 ? 13.197 14.065 -8.767 1 96.06 209 GLY B CA 1
ATOM 3745 C C . GLY B 1 209 ? 13.067 15.407 -9.463 1 96.06 209 GLY B C 1
ATOM 3746 O O . GLY B 1 209 ? 14.061 15.971 -9.925 1 96.06 209 GLY B O 1
ATOM 3747 N N . SER B 1 210 ? 11.864 15.942 -9.63 1 96.68 210 SER B N 1
ATOM 3748 C CA . SER B 1 210 ? 11.625 17.239 -10.253 1 96.68 210 SER B CA 1
ATOM 3749 C C . SER B 1 210 ? 10.573 18.035 -9.488 1 96.68 210 SER B C 1
ATOM 3751 O O . SER B 1 210 ? 9.787 17.465 -8.729 1 96.68 210 SER B O 1
ATOM 3753 N N . VAL B 1 211 ? 10.645 19.293 -9.696 1 97.28 211 VAL B N 1
ATOM 3754 C CA . VAL B 1 211 ? 9.735 20.217 -9.027 1 97.28 211 VAL B CA 1
ATOM 3755 C C . VAL B 1 211 ? 9.145 21.19 -10.046 1 97.28 211 VAL B C 1
ATOM 3757 O O . VAL B 1 211 ? 9.86 21.699 -10.913 1 97.28 211 VAL B O 1
ATOM 3760 N N . VAL B 1 212 ? 7.878 21.403 -9.978 1 96.17 212 VAL B N 1
ATOM 3761 C CA . VAL B 1 212 ? 7.2 22.378 -10.826 1 96.17 212 VAL B CA 1
ATOM 3762 C C . VAL B 1 212 ? 6.234 23.209 -9.985 1 96.17 212 VAL B C 1
ATOM 3764 O O . VAL B 1 212 ? 5.857 22.807 -8.882 1 96.17 212 VAL B O 1
ATOM 3767 N N . THR B 1 213 ? 5.885 24.321 -10.508 1 93.69 213 THR B N 1
ATOM 3768 C CA . THR B 1 213 ? 4.845 25.124 -9.873 1 93.69 213 THR B CA 1
ATOM 3769 C C . THR B 1 213 ? 3.459 24.659 -10.311 1 93.69 213 THR B C 1
ATOM 3771 O O . THR B 1 213 ? 3.225 24.422 -11.498 1 93.69 213 THR B O 1
ATOM 3774 N N . GLU B 1 214 ? 2.625 24.526 -9.329 1 91.66 214 GLU B N 1
ATOM 3775 C CA . GLU B 1 214 ? 1.24 24.132 -9.571 1 91.66 214 GLU B CA 1
ATOM 3776 C C . GLU B 1 214 ? 0.294 24.8 -8.577 1 91.66 214 GLU B C 1
ATOM 3778 O O . GLU B 1 214 ? 0.739 25.447 -7.627 1 91.66 214 GLU B O 1
ATOM 3783 N N . PRO B 1 215 ? -1.006 24.669 -8.761 1 85.88 215 PRO B N 1
ATOM 3784 C CA . PRO B 1 215 ? -1.978 25.438 -7.981 1 85.88 215 PRO B CA 1
ATOM 3785 C C . PRO B 1 215 ? -1.774 25.293 -6.475 1 85.88 215 PRO B C 1
ATOM 3787 O O . PRO B 1 215 ? -1.857 26.279 -5.739 1 85.88 215 PRO B O 1
ATOM 3790 N N . PRO B 1 216 ? -1.5 24.088 -5.887 1 82.83 216 PRO B N 1
ATOM 3791 C CA . PRO B 1 216 ? -1.288 24.043 -4.439 1 82.83 216 PRO B CA 1
ATOM 3792 C C . PRO B 1 216 ? -0.016 24.769 -4.006 1 82.83 216 PRO B C 1
ATOM 3794 O O . PRO B 1 216 ? 0.172 25.037 -2.816 1 82.83 216 PRO B O 1
ATOM 3797 N N . GLY B 1 217 ? 0.835 24.995 -4.927 1 88.7 217 GLY B N 1
ATOM 3798 C CA . GLY B 1 217 ? 2.126 25.617 -4.682 1 88.7 217 GLY B CA 1
ATOM 3799 C C . GLY B 1 217 ? 3.268 24.927 -5.404 1 88.7 217 GLY B C 1
ATOM 3800 O O . GLY B 1 217 ? 4.069 25.58 -6.076 1 88.7 217 GLY B O 1
ATOM 3801 N N . LEU B 1 218 ? 3.285 23.589 -5.174 1 95.8 218 LEU B N 1
ATOM 3802 C CA . LEU B 1 218 ? 4.333 22.807 -5.821 1 95.8 218 LEU B CA 1
ATOM 3803 C C . LEU B 1 218 ? 3.815 21.427 -6.216 1 95.8 218 LEU B C 1
ATOM 3805 O O . LEU B 1 218 ? 3.025 20.824 -5.486 1 95.8 218 LEU B O 1
ATOM 3809 N N . GLY B 1 219 ? 4.254 20.998 -7.322 1 97.24 219 GLY B N 1
ATOM 3810 C CA . GLY B 1 219 ? 4.171 19.606 -7.736 1 97.24 219 GLY B CA 1
ATOM 3811 C C . GLY B 1 219 ? 5.529 18.965 -7.949 1 97.24 219 GLY B C 1
ATOM 3812 O O . GLY B 1 219 ? 6.481 19.635 -8.354 1 97.24 219 GLY B O 1
ATOM 3813 N N . VAL B 1 220 ? 5.54 17.681 -7.634 1 98.03 220 VAL B N 1
ATOM 3814 C CA . VAL B 1 220 ? 6.84 17.04 -7.802 1 98.03 220 VAL B CA 1
ATOM 3815 C C . VAL B 1 220 ? 6.657 15.654 -8.416 1 98.03 220 VAL B C 1
ATOM 3817 O O . VAL B 1 220 ? 5.562 15.088 -8.373 1 98.03 220 VAL B O 1
ATOM 3820 N N . THR B 1 221 ? 7.718 15.162 -8.968 1 96.99 221 THR B N 1
ATOM 3821 C CA . THR B 1 221 ? 7.894 13.739 -9.235 1 96.99 221 THR B CA 1
ATOM 3822 C C . THR B 1 221 ? 8.953 13.143 -8.312 1 96.99 221 THR B C 1
ATOM 3824 O O . THR B 1 221 ? 9.707 13.876 -7.669 1 96.99 221 THR B O 1
ATOM 3827 N N . PHE B 1 222 ? 8.97 11.889 -8.229 1 96.02 222 PHE B N 1
ATOM 3828 C CA . PHE B 1 222 ? 9.964 11.209 -7.407 1 96.02 222 PHE B CA 1
ATOM 3829 C C . PHE B 1 222 ? 10.976 10.474 -8.278 1 96.02 222 PHE B C 1
ATOM 3831 O O . PHE B 1 222 ? 10.629 9.962 -9.344 1 96.02 222 PHE B O 1
ATOM 3838 N N . ALA B 1 223 ? 12.169 10.423 -7.802 1 95.08 223 ALA B N 1
ATOM 3839 C CA . ALA B 1 223 ? 13.278 9.895 -8.594 1 95.08 223 ALA B CA 1
ATOM 3840 C C . ALA B 1 223 ? 13.119 8.396 -8.829 1 95.08 223 ALA B C 1
ATOM 3842 O O . ALA B 1 223 ? 13.438 7.894 -9.909 1 95.08 223 ALA B O 1
ATOM 3843 N N . ASN B 1 224 ? 12.625 7.713 -7.816 1 93.84 224 ASN B N 1
ATOM 3844 C CA . ASN B 1 224 ? 12.617 6.257 -7.897 1 93.84 224 ASN B CA 1
ATOM 3845 C C . ASN B 1 224 ? 11.195 5.708 -7.982 1 93.84 224 ASN B C 1
ATOM 3847 O O . ASN B 1 224 ? 10.998 4.521 -8.246 1 93.84 224 ASN B O 1
ATOM 3851 N N . PHE B 1 225 ? 10.226 6.479 -7.724 1 94.39 225 PHE B N 1
ATOM 3852 C CA . PHE B 1 225 ? 8.824 6.076 -7.735 1 94.39 225 PHE B CA 1
ATOM 3853 C C . PHE B 1 225 ? 8.016 6.951 -8.686 1 94.39 225 PHE B C 1
ATOM 3855 O O . PHE B 1 225 ? 7.103 7.662 -8.26 1 94.39 225 PHE B O 1
ATOM 3862 N N . ALA B 1 226 ? 8.236 6.764 -9.958 1 92.69 226 ALA B N 1
ATOM 3863 C CA . ALA B 1 226 ? 7.754 7.645 -11.018 1 92.69 226 ALA B CA 1
ATOM 3864 C C . ALA B 1 226 ? 6.246 7.505 -11.205 1 92.69 226 ALA B C 1
ATOM 3866 O O . ALA B 1 226 ? 5.615 8.339 -11.858 1 92.69 226 ALA B O 1
ATOM 3867 N N . GLN B 1 227 ? 5.665 6.472 -10.655 1 93.95 227 GLN B N 1
ATOM 3868 C CA . GLN B 1 227 ? 4.231 6.251 -10.806 1 93.95 227 GLN B CA 1
ATOM 3869 C C . GLN B 1 227 ? 3.432 7.179 -9.895 1 93.95 227 GLN B C 1
ATOM 3871 O O . GLN B 1 227 ? 2.211 7.285 -10.025 1 93.95 227 GLN B O 1
ATOM 3876 N N . TYR B 1 228 ? 4.179 7.843 -8.974 1 95.71 228 TYR B N 1
ATOM 3877 C CA . TYR B 1 228 ? 3.528 8.752 -8.037 1 95.71 228 TYR B CA 1
ATOM 3878 C C . TYR B 1 228 ? 3.947 10.195 -8.296 1 95.71 228 TYR B C 1
ATOM 3880 O O . TYR B 1 228 ? 5.001 10.445 -8.884 1 95.71 228 TYR B O 1
ATOM 3888 N N . ARG B 1 229 ? 3.14 11.109 -7.872 1 97.1 229 ARG B N 1
ATOM 3889 C CA . ARG B 1 229 ? 3.471 12.528 -7.79 1 97.1 229 ARG B CA 1
ATOM 3890 C C . ARG B 1 229 ? 3.13 13.091 -6.414 1 97.1 229 ARG B C 1
ATOM 3892 O O . ARG B 1 229 ? 2.325 12.511 -5.682 1 97.1 229 ARG B O 1
ATOM 3899 N N . GLY B 1 230 ? 3.778 14.127 -6.079 1 98.01 230 GLY B N 1
ATOM 3900 C CA . GLY B 1 230 ? 3.513 14.839 -4.84 1 98.01 230 GLY B CA 1
ATOM 3901 C C . GLY B 1 230 ? 3.01 16.253 -5.06 1 98.01 230 GLY B C 1
ATOM 3902 O O . GLY B 1 230 ? 3.38 16.904 -6.039 1 98.01 230 GLY B O 1
ATOM 3903 N N . LEU B 1 231 ? 2.157 16.714 -4.209 1 98.18 231 LEU B N 1
ATOM 3904 C CA . LEU B 1 231 ? 1.677 18.09 -4.137 1 98.18 231 LEU B CA 1
ATOM 3905 C C . LEU B 1 231 ? 1.984 18.702 -2.774 1 98.18 231 LEU B C 1
ATOM 3907 O O . LEU B 1 231 ? 1.804 18.051 -1.742 1 98.18 231 LEU B O 1
ATOM 3911 N N . SER B 1 232 ? 2.459 19.895 -2.746 1 97.97 232 SER B N 1
ATOM 3912 C CA . SER B 1 232 ? 2.877 20.516 -1.493 1 97.97 232 SER B CA 1
ATOM 3913 C C . SER B 1 232 ? 2.333 21.935 -1.37 1 97.97 232 SER B C 1
ATOM 3915 O O . SER B 1 232 ? 2.37 22.705 -2.332 1 97.97 232 SER B O 1
ATOM 3917 N N . LEU B 1 233 ? 1.842 22.275 -0.22 1 96.83 233 LEU B N 1
ATOM 3918 C CA . LEU B 1 233 ? 1.446 23.643 0.096 1 96.83 233 LEU B CA 1
ATOM 3919 C C . LEU B 1 233 ? 1.925 24.04 1.488 1 96.83 233 LEU B C 1
ATOM 3921 O O . LEU B 1 233 ? 2.212 23.176 2.32 1 96.83 233 LEU B O 1
ATOM 3925 N N . ALA B 1 234 ? 2.082 25.259 1.67 1 97.83 234 ALA B N 1
ATOM 3926 C CA . ALA B 1 234 ? 2.479 25.822 2.958 1 97.83 234 ALA B CA 1
ATOM 3927 C C . ALA B 1 234 ? 1.77 27.148 3.219 1 97.83 234 ALA B C 1
ATOM 3929 O O . ALA B 1 234 ? 1.497 27.907 2.286 1 97.83 234 ALA B O 1
ATOM 3930 N N . ALA B 1 235 ? 1.414 27.372 4.394 1 97.72 235 ALA B N 1
ATOM 3931 C CA . ALA B 1 235 ? 0.845 28.635 4.857 1 97.72 235 ALA B CA 1
ATOM 3932 C C . ALA B 1 235 ? 1.135 28.857 6.339 1 97.72 235 ALA B C 1
ATOM 3934 O O . ALA B 1 235 ? 1.037 27.927 7.143 1 97.72 235 ALA B O 1
ATOM 3935 N N . GLY B 1 236 ? 1.534 30.079 6.604 1 95.89 236 GLY B N 1
ATOM 3936 C CA . GLY B 1 236 ? 2.053 30.288 7.946 1 95.89 236 GLY B CA 1
ATOM 3937 C C . GLY B 1 236 ? 3.284 29.454 8.247 1 95.89 236 GLY B C 1
ATOM 3938 O O . GLY B 1 236 ? 4.237 29.441 7.465 1 95.89 236 GLY B O 1
ATOM 3939 N N . ASP B 1 237 ? 3.303 28.742 9.383 1 97.33 237 ASP B N 1
ATOM 3940 C CA . ASP B 1 237 ? 4.452 27.904 9.711 1 97.33 237 ASP B CA 1
ATOM 3941 C C . ASP B 1 237 ? 4.105 26.422 9.585 1 97.33 237 ASP B C 1
ATOM 3943 O O . ASP B 1 237 ? 4.676 25.584 10.285 1 97.33 237 ASP B O 1
ATOM 3947 N N . LEU B 1 238 ? 3.117 26.163 8.724 1 98.55 238 LEU B N 1
ATOM 3948 C CA . LEU B 1 238 ? 2.738 24.775 8.483 1 98.55 238 LEU B CA 1
ATOM 3949 C C . LEU B 1 238 ? 2.96 24.396 7.023 1 98.55 238 LEU B C 1
ATOM 3951 O O . LEU B 1 238 ? 2.725 25.206 6.124 1 98.55 238 LEU B O 1
ATOM 3955 N N . ALA B 1 239 ? 3.4 23.218 6.789 1 98.57 239 ALA B N 1
ATOM 3956 C CA . ALA B 1 239 ? 3.548 22.621 5.464 1 98.57 239 ALA B CA 1
ATOM 3957 C C . ALA B 1 239 ? 2.822 21.281 5.383 1 98.57 239 ALA B C 1
ATOM 3959 O O . ALA B 1 239 ? 2.853 20.493 6.331 1 98.57 239 ALA B O 1
ATOM 3960 N N . ALA B 1 240 ? 2.161 21.007 4.294 1 98.52 240 ALA B N 1
ATOM 3961 C CA . ALA B 1 240 ? 1.472 19.743 4.043 1 98.52 240 ALA B CA 1
ATOM 3962 C C . ALA B 1 240 ? 1.827 19.189 2.667 1 98.52 240 ALA B C 1
ATOM 3964 O O . ALA B 1 240 ? 2.202 19.942 1.765 1 98.52 240 ALA B O 1
ATOM 3965 N N . ALA B 1 241 ? 1.775 17.942 2.529 1 98.59 241 ALA B N 1
ATOM 3966 C CA . ALA B 1 241 ? 2.028 17.275 1.254 1 98.59 241 ALA B CA 1
ATOM 3967 C C . ALA B 1 241 ? 1.042 16.132 1.028 1 98.59 241 ALA B C 1
ATOM 3969 O O . ALA B 1 241 ? 0.683 15.419 1.968 1 98.59 241 ALA B O 1
ATOM 3970 N N . LEU B 1 242 ? 0.63 15.982 -0.177 1 98.43 242 LEU B N 1
ATOM 3971 C CA . LEU B 1 242 ? -0.211 14.884 -0.644 1 98.43 242 LEU B CA 1
ATOM 3972 C C . LEU B 1 242 ? 0.477 14.112 -1.765 1 98.43 242 LEU B C 1
ATOM 3974 O O . LEU B 1 242 ? 0.982 14.71 -2.717 1 98.43 242 LEU B O 1
ATOM 3978 N N . VAL B 1 243 ? 0.542 12.847 -1.624 1 97.89 243 VAL B N 1
ATOM 3979 C CA . VAL B 1 243 ? 1.089 11.992 -2.672 1 97.89 243 VAL B CA 1
ATOM 3980 C C . VAL B 1 243 ? -0.014 11.106 -3.245 1 97.89 243 VAL B C 1
ATOM 3982 O O . VAL B 1 243 ? -0.817 10.542 -2.498 1 97.89 243 VAL B O 1
ATOM 3985 N N . LEU B 1 244 ? -0.086 10.996 -4.559 1 97.38 244 LEU B N 1
ATOM 3986 C CA . LEU B 1 244 ? -1.068 10.184 -5.27 1 97.38 244 LEU B CA 1
ATOM 3987 C C . LEU B 1 244 ? -0.512 9.704 -6.606 1 97.38 244 LEU B C 1
ATOM 3989 O O . LEU B 1 244 ? 0.519 10.199 -7.068 1 97.38 244 LEU B O 1
ATOM 3993 N N . PRO B 1 245 ? -1.148 8.716 -7.21 1 96.36 245 PRO B N 1
ATOM 3994 C CA . PRO B 1 245 ? -0.688 8.258 -8.523 1 96.36 245 PRO B CA 1
ATOM 3995 C C . PRO B 1 245 ? -0.673 9.373 -9.565 1 96.36 245 PRO B C 1
ATOM 3997 O O . PRO B 1 245 ? -1.561 10.229 -9.572 1 96.36 245 PRO B O 1
ATOM 4000 N N . ARG B 1 246 ? 0.296 9.315 -10.395 1 94.72 246 ARG B N 1
ATOM 4001 C CA . ARG B 1 246 ? 0.461 10.39 -11.369 1 94.72 246 ARG B CA 1
ATOM 4002 C C . ARG B 1 246 ? -0.218 10.041 -12.689 1 94.72 246 ARG B C 1
ATOM 4004 O O . ARG B 1 246 ? -0.444 8.866 -12.986 1 94.72 246 ARG B O 1
ATOM 4011 N N . PRO B 1 247 ? -0.549 11.067 -13.5 1 92.73 247 PRO B N 1
ATOM 4012 C CA . PRO B 1 247 ? -1.014 10.785 -14.86 1 92.73 247 PRO B CA 1
ATOM 4013 C C . PRO B 1 247 ? -0.005 9.976 -15.673 1 92.73 247 PRO B C 1
ATOM 4015 O O . PRO B 1 247 ? 1.205 10.149 -15.509 1 92.73 247 PRO B O 1
ATOM 4018 N N . PRO B 1 248 ? -0.626 9.163 -16.56 1 92.84 248 PRO B N 1
ATOM 4019 C CA . PRO B 1 248 ? -2.026 9.047 -16.975 1 92.84 248 PRO B CA 1
ATOM 4020 C C . PRO B 1 248 ? -2.829 8.102 -16.084 1 92.84 248 PRO B C 1
ATOM 4022 O O . PRO B 1 248 ? -4.018 7.881 -16.326 1 92.84 248 PRO B O 1
ATOM 4025 N N . ALA B 1 249 ? -2.153 7.553 -15.084 1 92.47 249 ALA B N 1
ATOM 4026 C CA . ALA B 1 249 ? -2.893 6.626 -14.232 1 92.47 249 ALA B CA 1
ATOM 4027 C C . ALA B 1 249 ? -4.076 7.319 -13.563 1 92.47 249 ALA B C 1
ATOM 4029 O O . ALA B 1 249 ? -5.165 6.747 -13.465 1 92.47 249 ALA B O 1
ATOM 4030 N N . ALA B 1 250 ? -3.824 8.525 -13.066 1 94.59 250 ALA B N 1
ATOM 4031 C CA . ALA B 1 250 ? -4.855 9.343 -12.432 1 94.59 250 ALA B CA 1
ATOM 4032 C C . ALA B 1 250 ? -4.586 10.83 -12.648 1 94.59 250 ALA B C 1
ATOM 4034 O O . ALA B 1 250 ? -3.517 11.332 -12.292 1 94.59 250 ALA B O 1
ATOM 4035 N N . ALA B 1 251 ? -5.513 11.517 -13.179 1 95.55 251 ALA B N 1
ATOM 4036 C CA . ALA B 1 251 ? -5.417 12.961 -13.371 1 95.55 251 ALA B CA 1
ATOM 4037 C C . ALA B 1 251 ? -6.291 13.707 -12.367 1 95.55 251 ALA B C 1
ATOM 4039 O O . ALA B 1 251 ? -7.51 13.525 -12.34 1 95.55 251 ALA B O 1
ATOM 4040 N N . LEU B 1 252 ? -5.669 14.447 -11.558 1 93.89 252 LEU B N 1
ATOM 4041 C CA . LEU B 1 252 ? -6.372 15.189 -10.517 1 93.89 252 LEU B CA 1
ATOM 4042 C C . LEU B 1 252 ? -6.978 16.471 -11.078 1 93.89 252 LEU B C 1
ATOM 4044 O O . LEU B 1 252 ? -6.284 17.261 -11.723 1 93.89 252 LEU B O 1
ATOM 4048 N N . ALA B 1 253 ? -8.231 16.595 -10.843 1 90.84 253 ALA B N 1
ATOM 4049 C CA . ALA B 1 253 ? -8.969 17.777 -11.28 1 90.84 253 ALA B CA 1
ATOM 4050 C C . ALA B 1 253 ? -9.488 18.572 -10.086 1 90.84 253 ALA B C 1
ATOM 4052 O O . ALA B 1 253 ? -10.577 18.299 -9.576 1 90.84 253 ALA B O 1
ATOM 4053 N N . VAL B 1 254 ? -8.769 19.476 -9.575 1 89.7 254 VAL B N 1
ATOM 4054 C CA . VAL B 1 254 ? -9.16 20.379 -8.497 1 89.7 254 VAL B CA 1
ATOM 4055 C C . VAL B 1 254 ? -8.912 21.826 -8.919 1 89.7 254 VAL B C 1
ATOM 4057 O O . VAL B 1 254 ? -7.82 22.166 -9.381 1 89.7 254 VAL B O 1
ATOM 4060 N N . GLU B 1 255 ? -9.865 22.611 -8.716 1 90.8 255 GLU B N 1
ATOM 4061 C CA . GLU B 1 255 ? -9.764 24.015 -9.101 1 90.8 255 GLU B CA 1
ATOM 4062 C C . GLU B 1 255 ? -8.799 24.769 -8.19 1 90.8 255 GLU B C 1
ATOM 4064 O O . GLU B 1 255 ? -8.712 24.481 -6.995 1 90.8 255 GLU B O 1
ATOM 4069 N N . ALA B 1 256 ? -8.234 25.779 -8.751 1 92.9 256 ALA B N 1
ATOM 4070 C CA . ALA B 1 256 ? -7.278 26.602 -8.015 1 92.9 256 ALA B CA 1
ATOM 4071 C C . ALA B 1 256 ? -7.924 27.218 -6.777 1 92.9 256 ALA B C 1
ATOM 4073 O O . ALA B 1 256 ? -7.291 27.314 -5.723 1 92.9 256 ALA B O 1
ATOM 4074 N N . ALA B 1 257 ? -9.152 27.522 -6.891 1 94.45 257 ALA B N 1
ATOM 4075 C CA . ALA B 1 257 ? -9.863 28.174 -5.794 1 94.45 257 ALA B CA 1
ATOM 4076 C C . ALA B 1 257 ? -10.011 27.235 -4.601 1 94.45 257 ALA B C 1
ATOM 4078 O O . ALA B 1 257 ? -9.961 27.673 -3.449 1 94.45 257 ALA B O 1
ATOM 4079 N N . ALA B 1 258 ? -10.208 25.999 -4.899 1 95.16 258 ALA B N 1
ATOM 4080 C CA . ALA B 1 258 ? -10.365 25.015 -3.831 1 95.16 258 ALA B CA 1
ATOM 4081 C C . ALA B 1 258 ? -9.056 24.817 -3.072 1 95.16 258 ALA B C 1
ATOM 4083 O O . ALA B 1 258 ? -9.058 24.667 -1.848 1 95.16 258 ALA B O 1
ATOM 4084 N N . TRP B 1 259 ? -7.947 24.847 -3.766 1 95.26 259 TRP B N 1
ATOM 4085 C CA . TRP B 1 259 ? -6.639 24.754 -3.125 1 95.26 259 TRP B CA 1
ATOM 4086 C C . TRP B 1 259 ? -6.375 25.974 -2.248 1 95.26 259 TRP B C 1
ATOM 4088 O O . TRP B 1 259 ? -5.807 25.853 -1.16 1 95.26 259 TRP B O 1
ATOM 4098 N N . GLU B 1 260 ? -6.793 27.097 -2.728 1 95.65 260 GLU B N 1
ATOM 4099 C CA . GLU B 1 260 ? -6.604 28.328 -1.966 1 95.65 260 GLU B CA 1
ATOM 4100 C C . GLU B 1 260 ? -7.42 28.309 -0.677 1 95.65 260 GLU B C 1
ATOM 4102 O O . GLU B 1 260 ? -6.981 28.834 0.349 1 95.65 260 GLU B O 1
ATOM 4107 N N . GLU B 1 261 ? -8.559 27.729 -0.768 1 96.07 261 GLU B N 1
ATOM 4108 C CA . GLU B 1 261 ? -9.365 27.587 0.441 1 96.07 261 GLU B CA 1
ATOM 4109 C C . GLU B 1 261 ? -8.657 26.718 1.477 1 96.07 261 GLU B C 1
ATOM 4111 O O . GLU B 1 261 ? -8.666 27.033 2.669 1 96.07 261 GLU B O 1
ATOM 4116 N N . LEU B 1 262 ? -8.094 25.656 1.008 1 96.61 262 LEU B N 1
ATOM 4117 C CA . LEU B 1 262 ? -7.342 24.792 1.912 1 96.61 262 LEU B CA 1
ATOM 4118 C C . LEU B 1 262 ? -6.134 25.525 2.486 1 96.61 262 LEU B C 1
ATOM 4120 O O . LEU B 1 262 ? -5.846 25.416 3.68 1 96.61 262 LEU B O 1
ATOM 4124 N N . ARG B 1 263 ? -5.459 26.27 1.669 1 96.82 263 ARG B N 1
ATOM 4125 C CA . ARG B 1 263 ? -4.293 27.037 2.099 1 96.82 263 ARG B CA 1
ATOM 4126 C C . ARG B 1 263 ? -4.676 28.071 3.152 1 96.82 263 ARG B C 1
ATOM 4128 O O . ARG B 1 263 ? -3.962 28.252 4.141 1 96.82 263 ARG B O 1
ATOM 4135 N N . SER B 1 264 ? -5.809 28.692 2.91 1 97.38 264 SER B N 1
ATOM 4136 C CA . SER B 1 264 ? -6.31 29.663 3.877 1 97.38 264 SER B CA 1
ATOM 4137 C C . SER B 1 264 ? -6.629 29 5.213 1 97.38 264 SER B C 1
ATOM 4139 O O . SER B 1 264 ? -6.389 29.58 6.273 1 97.38 264 SER B O 1
ATOM 4141 N N . GLY B 1 265 ? -7.196 27.824 5.103 1 97.94 265 GLY B N 1
ATOM 4142 C CA . GLY B 1 265 ? -7.428 27.057 6.317 1 97.94 265 GLY B CA 1
ATOM 4143 C C . GLY B 1 265 ? -6.151 26.726 7.067 1 97.94 265 GLY B C 1
ATOM 4144 O O . GLY B 1 265 ? -6.104 26.822 8.295 1 97.94 265 GLY B O 1
ATOM 4145 N N . LEU B 1 266 ? -5.187 26.365 6.342 1 98.04 266 LEU B N 1
ATOM 4146 C CA . LEU B 1 266 ? -3.891 26.049 6.932 1 98.04 266 LEU B CA 1
ATOM 4147 C C . LEU B 1 266 ? -3.293 27.272 7.619 1 98.04 266 LEU B C 1
ATOM 4149 O O . LEU B 1 266 ? -2.751 27.166 8.722 1 98.04 266 LEU B O 1
ATOM 4153 N N . ALA B 1 267 ? -3.397 28.414 7.021 1 97.91 267 ALA B N 1
ATOM 4154 C CA . ALA B 1 267 ? -2.921 29.671 7.592 1 97.91 267 ALA B CA 1
ATOM 4155 C C . ALA B 1 267 ? -3.656 29.997 8.889 1 97.91 267 ALA B C 1
ATOM 4157 O O . ALA B 1 267 ? -3.04 30.424 9.869 1 97.91 267 ALA B O 1
ATOM 4158 N N . GLU B 1 268 ? -4.932 29.827 8.812 1 97.96 268 GLU B N 1
ATOM 4159 C CA . GLU B 1 268 ? -5.738 30.093 9.999 1 97.96 268 GLU B CA 1
ATOM 4160 C C . GLU B 1 268 ? -5.367 29.151 11.141 1 97.96 268 GLU B C 1
ATOM 4162 O O . GLU B 1 268 ? -5.269 29.575 12.295 1 97.96 268 GLU B O 1
ATOM 4167 N N . ALA B 1 269 ? -5.183 27.892 10.823 1 97.89 269 ALA B N 1
ATOM 4168 C CA . ALA B 1 269 ? -4.765 26.921 11.832 1 97.89 269 ALA B CA 1
ATOM 4169 C C . ALA B 1 269 ? -3.43 27.317 12.455 1 97.89 269 ALA B C 1
ATOM 4171 O O . ALA B 1 269 ? -3.255 27.226 13.672 1 97.89 269 ALA B O 1
ATOM 4172 N N . ALA B 1 270 ? -2.492 27.758 11.639 1 97.34 270 ALA B N 1
ATOM 4173 C CA . ALA B 1 270 ? -1.178 28.193 12.106 1 97.34 270 ALA B CA 1
ATOM 4174 C C . ALA B 1 270 ? -1.299 29.381 13.056 1 97.34 270 ALA B C 1
ATOM 4176 O O . ALA B 1 270 ? -0.63 29.428 14.09 1 97.34 270 ALA B O 1
ATOM 4177 N N . ARG B 1 271 ? -2.128 30.298 12.718 1 96.47 271 ARG B N 1
ATOM 4178 C CA . ARG B 1 271 ? -2.338 31.485 13.541 1 96.47 271 ARG B CA 1
ATOM 4179 C C . ARG B 1 271 ? -2.915 31.112 14.903 1 96.47 271 ARG B C 1
ATOM 4181 O O . ARG B 1 271 ? -2.471 31.624 15.932 1 96.47 271 ARG B O 1
ATOM 4188 N N . ARG B 1 272 ? -3.853 30.256 14.893 1 94.6 272 ARG B N 1
ATOM 4189 C CA . ARG B 1 272 ? -4.476 29.813 16.136 1 94.6 272 ARG B CA 1
ATOM 4190 C C . ARG B 1 272 ? -3.464 29.113 17.036 1 94.6 272 ARG B C 1
ATOM 4192 O O . ARG B 1 272 ? -3.481 29.293 18.256 1 94.6 272 ARG B O 1
ATOM 4199 N N . TRP B 1 273 ? -2.665 28.309 16.412 1 93.5 273 TRP B N 1
ATOM 4200 C CA . TRP B 1 273 ? -1.644 27.581 17.158 1 93.5 273 TRP B CA 1
ATOM 4201 C C . TRP B 1 273 ? -0.662 28.543 17.818 1 93.5 273 TRP B C 1
ATOM 4203 O O . TRP B 1 273 ? -0.314 28.377 18.99 1 93.5 273 TRP B O 1
ATOM 4213 N N . ARG B 1 274 ? -0.254 29.581 17.154 1 91.43 274 ARG B N 1
ATOM 4214 C CA . ARG B 1 274 ? 0.667 30.576 17.694 1 91.43 274 ARG B CA 1
ATOM 4215 C C . ARG B 1 274 ? 0.036 31.33 18.86 1 91.43 274 ARG B C 1
ATOM 4217 O O . ARG B 1 274 ? 0.709 31.63 19.849 1 91.43 274 ARG B O 1
ATOM 4224 N N . ALA B 1 275 ? -1.173 31.616 18.729 1 87.41 275 ALA B N 1
ATOM 4225 C CA . ALA B 1 275 ? -1.889 32.341 19.776 1 87.41 275 ALA B CA 1
ATOM 4226 C C . ALA B 1 275 ? -1.967 31.516 21.058 1 87.41 275 ALA B C 1
ATOM 4228 O O . ALA B 1 275 ? -1.866 32.06 22.16 1 87.41 275 ALA B O 1
ATOM 4229 N N . GLU B 1 276 ? -2.149 30.241 20.891 1 81.19 276 GLU B N 1
ATOM 4230 C CA . GLU B 1 276 ? -2.207 29.337 22.036 1 81.19 276 GLU B CA 1
ATOM 4231 C C . GLU B 1 276 ? -0.845 29.218 22.714 1 81.19 276 GLU B C 1
ATOM 4233 O O . GLU B 1 276 ? -0.761 29.149 23.942 1 81.19 276 GLU B O 1
ATOM 4238 N N . ASP B 1 277 ? 0.18 29.198 21.925 1 79.74 277 ASP B N 1
ATOM 4239 C CA . ASP B 1 277 ? 1.539 29.085 22.444 1 79.74 277 ASP B CA 1
ATOM 4240 C C . ASP B 1 277 ? 1.946 30.349 23.199 1 79.74 277 ASP B C 1
ATOM 4242 O O . ASP B 1 277 ? 2.785 30.296 24.101 1 79.74 277 ASP B O 1
ATOM 4246 N N . ALA B 1 278 ? 1.364 31.483 22.833 1 74.44 278 ALA B N 1
ATOM 4247 C CA . ALA B 1 278 ? 1.712 32.778 23.412 1 74.44 278 ALA B CA 1
ATOM 4248 C C . ALA B 1 278 ? 1.011 32.987 24.751 1 74.44 278 ALA B C 1
ATOM 4250 O O . ALA B 1 278 ? 1.374 33.884 25.515 1 74.44 278 ALA B O 1
ATOM 4251 N N . VAL B 1 279 ? 0.019 32.23 25.071 1 64.44 279 VAL B N 1
ATOM 4252 C CA . VAL B 1 279 ? -0.7 32.384 26.331 1 64.44 279 VAL B CA 1
ATOM 4253 C C . VAL B 1 279 ? 0.135 31.813 27.475 1 64.44 279 VAL B C 1
ATOM 4255 O O . VAL B 1 279 ? 0.502 30.636 27.457 1 64.44 279 VAL B O 1
ATOM 4258 N N . PRO B 1 280 ? 0.679 32.659 28.336 1 65.17 280 PRO B N 1
ATOM 4259 C CA . PRO B 1 280 ? 1.457 32.184 29.483 1 65.17 280 PRO B CA 1
ATOM 4260 C C . PRO B 1 280 ? 0.702 31.157 30.323 1 65.17 280 PRO B C 1
ATOM 4262 O O . PRO B 1 280 ? -0.527 31.213 30.415 1 65.17 280 PRO B O 1
ATOM 4265 N N . PRO B 1 281 ? 1.341 30.018 30.641 1 59.91 281 PRO B N 1
ATOM 4266 C CA . PRO B 1 281 ? 0.666 29.046 31.504 1 59.91 281 PRO B CA 1
ATOM 4267 C C . PRO B 1 281 ? 0.027 29.691 32.732 1 59.91 281 PRO B C 1
ATOM 4269 O O . PRO B 1 281 ? 0.496 30.73 33.203 1 59.91 281 PRO B O 1
ATOM 4272 N N . PRO B 1 282 ? -1.243 29.346 33.039 1 54.81 282 PRO B N 1
ATOM 4273 C CA . PRO B 1 282 ? -1.833 29.937 34.242 1 54.81 282 PRO B CA 1
ATOM 4274 C C . PRO B 1 282 ? -0.88 29.923 35.435 1 54.81 282 PRO B C 1
ATOM 4276 O O . PRO B 1 282 ? -0.064 29.007 35.567 1 54.81 282 PRO B O 1
ATOM 4279 N N . ARG B 1 283 ? -0.557 31.052 35.982 1 51.74 283 ARG B N 1
ATOM 4280 C CA . ARG B 1 283 ? 0.255 31.158 37.189 1 51.74 283 ARG B CA 1
ATOM 4281 C C . ARG B 1 283 ? -0.335 30.325 38.322 1 51.74 283 ARG B C 1
ATOM 4283 O O . ARG B 1 283 ? -1.556 30.265 38.484 1 51.74 283 ARG B O 1
ATOM 4290 N N . ASP B 1 284 ? 0.313 29.274 38.824 1 52.68 284 ASP B N 1
ATOM 4291 C CA . ASP B 1 284 ? -0.052 28.473 39.988 1 52.68 284 ASP B CA 1
ATOM 4292 C C . ASP B 1 284 ? -0.611 29.35 41.106 1 52.68 284 ASP B C 1
ATOM 4294 O O . ASP B 1 284 ? -1.114 28.841 42.11 1 52.68 284 ASP B O 1
ATOM 4298 N N . GLY B 1 285 ? -0.212 30.643 41.09 1 47.04 285 GLY B N 1
ATOM 4299 C CA . GLY B 1 285 ? -0.446 31.432 42.289 1 47.04 285 GLY B CA 1
ATOM 4300 C C . GLY B 1 285 ? -1.915 31.719 42.538 1 47.04 285 GLY B C 1
ATOM 4301 O O . GLY B 1 285 ? -2.264 32.41 43.497 1 47.04 285 GLY B O 1
ATOM 4302 N N . ASP B 1 286 ? -2.756 31.622 41.599 1 44.76 286 ASP B N 1
ATOM 4303 C CA . ASP B 1 286 ? -4.098 32.119 41.887 1 44.76 286 ASP B CA 1
ATOM 4304 C C . ASP B 1 286 ? -4.875 31.132 42.754 1 44.76 286 ASP B C 1
ATOM 4306 O O . ASP B 1 286 ? -6.108 31.129 42.748 1 44.76 286 ASP B O 1
ATOM 4310 N N . ARG B 1 287 ? -4.241 30.063 43.254 1 41.57 287 ARG B N 1
ATOM 4311 C CA . ARG B 1 287 ? -4.929 29.33 44.311 1 41.57 287 ARG B CA 1
ATOM 4312 C C . ARG B 1 287 ? -5.12 30.202 45.548 1 41.57 287 ARG B C 1
ATOM 4314 O O . ARG B 1 287 ? -4.152 30.535 46.235 1 41.57 287 ARG B O 1
ATOM 4321 N N . GLU B 1 288 ? -6.131 31.081 45.499 1 39.28 288 GLU B N 1
ATOM 4322 C CA . GLU B 1 288 ? -6.595 31.78 46.694 1 39.28 288 GLU B CA 1
ATOM 4323 C C . GLU B 1 288 ? -6.639 30.844 47.898 1 39.28 288 GLU B C 1
ATOM 4325 O O . GLU B 1 288 ? -7.217 29.757 47.825 1 39.28 288 GLU B O 1
ATOM 4330 N N . GLU B 1 289 ? -5.638 30.938 48.791 1 39.5 289 GLU B N 1
ATOM 4331 C CA . GLU B 1 289 ? -5.626 30.433 50.161 1 39.5 289 GLU B CA 1
ATOM 4332 C C . GLU B 1 289 ? -6.914 30.798 50.893 1 39.5 289 GLU B C 1
ATOM 4334 O O . GLU B 1 289 ? -7.06 31.92 51.382 1 39.5 289 GLU B O 1
ATOM 4339 N N . THR B 1 290 ? -8.129 30.492 50.331 1 39.09 290 THR B N 1
ATOM 4340 C CA . THR B 1 290 ? -9.286 30.676 51.199 1 39.09 290 THR B CA 1
ATOM 4341 C C . THR B 1 290 ? -9.129 29.872 52.487 1 39.09 290 THR B C 1
ATOM 4343 O O . THR B 1 290 ? -9.233 28.644 52.475 1 39.09 290 THR B O 1
ATOM 4346 N N . GLY B 1 291 ? -8.048 30.159 53.291 1 31.21 291 GLY B N 1
ATOM 4347 C CA . GLY B 1 291 ? -7.89 29.667 54.65 1 31.21 291 GLY B CA 1
ATOM 4348 C C . GLY B 1 291 ? -9.16 29.769 55.473 1 31.21 291 GLY B C 1
ATOM 4349 O O . GLY B 1 291 ? -9.935 30.714 55.313 1 31.21 291 GLY B O 1
ATOM 4350 N N . HIS B 1 292 ? -9.673 28.579 55.979 1 36.45 292 HIS B N 1
ATOM 4351 C CA . HIS B 1 292 ? -10.712 28.244 56.946 1 36.45 292 HIS B CA 1
ATOM 4352 C C . HIS B 1 292 ? -10.661 29.175 58.153 1 36.45 292 HIS B C 1
ATOM 4354 O O . HIS B 1 292 ? -9.664 29.204 58.878 1 36.45 292 HIS B O 1
ATOM 4360 N N . ARG B 1 293 ? -11.133 30.435 58.028 1 27.31 293 ARG B N 1
ATOM 4361 C CA . ARG B 1 293 ? -11.611 30.951 59.306 1 27.31 293 ARG B CA 1
ATOM 4362 C C . ARG B 1 293 ? -12.856 30.201 59.768 1 27.31 293 ARG B C 1
ATOM 4364 O O . ARG B 1 293 ? -13.726 29.874 58.959 1 27.31 293 ARG B O 1
#

pLDDT: mean 88.56, std 17.53, range [26.61, 98.86]

Solvent-accessible surface area (backbone atoms only — not comparable to full-atom values): 30884 Å² total; per-residue (Å²): 137,83,76,76,76,75,78,72,74,74,77,66,80,75,77,73,73,64,48,77,44,75,45,73,42,41,27,48,17,84,76,63,42,75,43,66,32,20,34,14,40,24,28,47,56,57,69,53,49,65,75,48,38,85,76,48,46,12,70,76,45,51,67,70,65,51,91,80,54,51,68,67,59,45,31,37,54,49,38,28,49,48,10,38,40,54,14,44,39,71,69,41,68,88,53,60,49,43,62,35,32,64,45,51,16,44,84,62,44,61,33,54,46,38,86,90,44,58,28,48,40,51,24,59,25,50,43,72,52,32,13,33,13,37,37,26,43,60,43,53,56,47,11,37,22,42,43,67,49,43,70,87,45,39,70,62,42,54,75,62,48,53,71,68,40,54,50,42,45,57,74,72,43,97,66,55,69,34,49,54,43,44,45,53,49,25,41,33,51,3,43,25,51,46,38,68,51,54,87,63,36,60,58,76,63,51,32,57,57,45,60,45,79,41,78,58,52,30,32,33,36,30,65,40,46,60,62,32,29,34,37,33,35,68,24,79,47,32,30,37,14,41,23,36,54,25,70,78,37,26,40,79,58,68,56,58,67,59,40,49,52,49,41,51,45,43,27,50,45,36,52,53,52,51,55,58,71,67,51,72,74,81,68,81,72,74,65,72,78,78,68,89,124,136,83,77,76,74,75,79,73,76,75,77,66,79,74,77,73,73,63,47,74,45,74,45,75,41,40,26,47,16,84,75,62,42,75,44,66,32,20,35,13,40,26,28,47,55,57,68,54,49,65,74,47,39,86,75,47,46,11,71,74,44,51,68,68,65,49,91,79,53,50,69,67,58,45,31,35,54,48,37,26,50,49,9,38,40,52,12,44,39,71,68,41,68,88,53,61,46,44,62,35,33,65,44,50,16,44,84,60,44,61,32,54,44,38,86,90,44,59,27,49,42,49,25,57,22,49,46,70,52,31,12,35,13,36,37,27,42,60,44,51,57,48,10,37,24,41,42,67,47,43,70,88,45,40,68,64,43,53,75,64,49,55,71,69,41,55,52,42,45,56,74,74,43,96,65,55,69,31,49,54,43,42,46,53,49,24,40,32,53,4,44,23,51,45,38,69,50,55,87,61,36,61,56,74,62,50,31,57,57,47,61,45,78,42,79,58,54,30,32,32,36,30,62,39,47,60,62,32,28,35,39,32,36,69,24,78,48,34,31,36,13,42,23,33,53,26,68,80,37,26,40,77,58,66,56,58,67,59,40,48,50,50,41,49,47,42,28,51,46,37,52,53,51,52,55,59,70,66,53,74,73,80,69,80,72,74,65,73,79,78,70,87,122

Sequence (586 aa):
MTGEESAESAAGTGTAVPLVRSLRLTLEAPRTGPIQAVLALASAPLDWLDAHRGGFLHAAEEALLTDRLHARRRHGLLIGRYAAKCALAAFRPELDPRDLAIRPGVLEQPVLSGAGVENLGISLSHAGPVAVAVIFPEACPMGIDLERIQPANIALLTRQTLAAERRHIAARLDASEAERLTRLWCLKEALSKTLRCGLTVPLDLLAVGSVVTEPPGLGVTFANFAQYRGLSLAAGDLAAALVLPRPPAAALAVEAAAWEELRSGLAEAARRWRAEDAVPPPRDGDREETGHRMTGEESAESAAGTGTAVPLVRSLRLTLEAPRTGPIQAVLALASAPLDWLDAHRGGFLHAAEEALLTDRLHARRRHGLLIGRYAAKCALAAFRPELDPRDLAIRPGVLEQPVLSGAGVENLGISLSHAGPVAVAVIFPEACPMGIDLERIQPANIALLTRQTLAAERRHIAARLDASEAERLTRLWCLKEALSKTLRCGLTVPLDLLAVGSVVTEPPGLGVTFANFAQYRGLSLAAGDLAAALVLPRPPAAALAVEAAAWEELRSGLAEAARRWRAEDAVPPPRDGDREETGHR